Protein AF-0000000080207233 (afdb_homodimer)

Organism: Vibrio parahaemolyticus (NCBI:txid670)

Solvent-accessible surface area (backbone atoms only — not comparable to full-atom values): 29932 Å² total; per-residue (Å²): 136,84,80,80,77,78,80,75,80,77,77,77,76,76,77,76,74,74,84,64,80,73,73,73,76,71,74,72,69,69,67,70,69,73,70,61,65,78,49,61,36,55,64,56,42,47,49,52,52,50,51,52,41,41,62,51,23,28,52,67,27,44,51,51,53,43,50,47,49,45,52,45,72,70,42,89,85,54,47,72,48,73,51,68,20,90,79,65,62,18,36,38,38,38,38,44,53,73,82,40,83,44,77,48,76,37,73,42,37,54,43,89,74,47,62,65,82,60,59,30,34,43,28,66,42,34,27,26,26,71,36,77,39,61,21,14,25,37,90,45,93,86,40,55,74,74,48,70,42,48,58,64,39,63,36,34,33,46,24,35,36,68,98,48,69,27,30,35,35,27,52,99,73,26,33,64,23,22,34,58,48,91,50,43,44,68,22,69,63,74,44,46,45,86,77,34,70,66,53,65,78,76,40,82,82,59,70,66,77,75,65,87,54,67,65,41,73,37,55,29,28,39,43,30,31,44,36,38,38,38,42,36,48,95,86,45,70,51,74,50,48,47,38,34,30,44,40,49,88,53,30,32,14,55,54,42,66,71,74,68,75,77,70,80,124,138,83,82,78,80,78,79,78,81,79,78,78,78,77,78,76,77,76,84,63,79,74,75,72,76,72,76,74,71,69,68,73,69,73,70,61,64,77,48,60,35,55,65,56,41,48,50,51,51,51,50,52,42,40,63,51,24,28,51,68,27,44,53,52,53,44,51,47,51,44,51,46,73,70,41,88,84,55,47,72,48,74,54,67,19,89,81,66,62,17,36,39,39,38,38,43,54,72,81,39,82,44,77,48,75,37,74,41,36,53,43,89,76,45,63,68,82,61,59,29,33,42,29,66,44,34,28,27,27,72,36,77,38,62,21,14,24,37,91,45,94,84,41,56,75,74,48,69,42,48,57,63,40,65,35,34,33,45,22,34,36,65,97,46,68,27,30,36,35,27,52,98,72,27,33,66,24,23,35,58,48,89,48,43,43,68,22,69,64,72,43,47,44,86,78,34,70,67,53,66,79,76,40,81,81,59,68,66,76,74,63,88,54,66,64,41,73,38,53,30,29,40,44,30,29,45,37,37,38,37,40,37,46,96,86,46,72,50,74,48,47,48,38,34,30,43,40,49,90,53,30,32,16,56,56,42,65,71,74,69,76,77,71,81,122

Radius of gyration: 34.45 Å; Cα contacts (8 Å, |Δi|>4): 1049; chains: 2; bounding box: 211×78×71 Å

Nearest PDB structures (foldseek):
  2e5x-assembly1_A-2  TM=6.090E-01  e=7.777E+00  Pyrococcus horikoshii OT3
  4zwj-assembly3_C  TM=1.508E-01  e=1.685E-01  Tequatrovirus T4
  4ffe-assembly3_Z  TM=2.469E-01  e=3.955E+00  Cowpox virus
  2e5x-assembly1_A-2  TM=6.089E-01  e=7.637E+00  Pyrococcus horikoshii OT3
  4ffe-assembly3_Z  TM=2.468E-01  e=3.266E+00  Cowpox virus

pLDDT: mean 81.6, std 25.69, range [22.22, 98.88]

Foldseek 3Di:
DDDPPPPDPPPPPPPPPPPPDPPPPPPCPVPPPPPFPLPLDQVVQLVVVVVVCVVFADPVRVVVVLLVVLVCVQDPDDFKDKDAHPPSRKIKIKGKDDKDKDKDKAWFAEDPLADQPFEWEFAFFKKFFQAWWFFFSDLDPPGDGQDTGHHGRMFTQGTDGPPAQKTFTDDPRYTRHITGNVGMGTPDDQDGQSPADDDPRPQVPPRDPDDPHPIDMHMYMWIKMKMKMWIDDPHDIDIHIFIWIHNDRNHIYTDRRNPDPPPPD/DDPPPPPDPPPPPPPPPPPPDPPPPPPCPVPPPPPFPLPLDQVVQLVVVVVVCVVFADPVRVVVVLLVVLVCVQDPDDFKDKDAHPPRRKIKIKGKDDKDKDKDKAWFAEDPLADQPFAWEFAFFKKFFQAWWFFFSDLDPPGDGQDTGHHGRMFTQGTDGPPAQKTFTDDPRYTRHITGNVGMGTPDDQDGASPADDDPRRQVPPRDPDDPHPIDMHMYMWIKMKMKMWIDDPHDIDIHIFIWIHNDRNHIYTDRRNPDPPPPD

Sequence (530 aa):
MVTAKQLGRSALALTLISLSGCQLFQSNTNAEVASPVIVNDHVQSIMVISDQMDMYLSSEGRESFLNQMLVALESDSRDKFKGKDPDTYSWWKIRVQPNEWQQAEIVRPVEEGVDTSNKLEFMDVSYRSKTGLNLRSKPSVESTKLGQLEKGEVFNALARVEGEPWILVEQKGVIKGYVHQDYVRSNVVNRDILSTQPNPLLDAQQATHSVSSARHELLGSYTCRALSYELTKDGDVTTGSLRACRKKRKVWYIDTPSASPANPSMVTAKQLGRSALALTLISLSGCQLFQSNTNAEVASPVIVNDHVQSIMVISDQMDMYLSSEGRESFLNQMLVALESDSRDKFKGKDPDTYSWWKIRVQPNEWQQAEIVRPVEEGVDTSNKLEFMDVSYRSKTGLNLRSKPSVESTKLGQLEKGEVFNALARVEGEPWILVEQKGVIKGYVHQDYVRSNVVNRDILSTQPNPLLDAQQATHSVSSARHELLGSYTCRALSYELTKDGDVTTGSLRACRKKRKVWYIDTPSASPANPS

Structure (mmCIF, N/CA/C/O backbone):
data_AF-0000000080207233-model_v1
#
loop_
_entity.id
_entity.type
_entity.pdbx_description
1 polymer 'SH3 domain-containing protein'
#
loop_
_atom_site.group_PDB
_atom_site.id
_atom_site.type_symbol
_atom_site.label_atom_id
_atom_site.label_alt_id
_atom_site.label_comp_id
_atom_site.label_asym_id
_atom_site.label_entity_id
_atom_site.label_seq_id
_atom_site.pdbx_PDB_ins_code
_atom_site.Cartn_x
_atom_site.Cartn_y
_atom_site.Cartn_z
_atom_site.occupancy
_atom_site.B_iso_or_equiv
_atom_site.auth_seq_id
_atom_site.auth_comp_id
_atom_site.auth_asym_id
_atom_site.auth_atom_id
_atom_site.pdbx_PDB_model_num
ATOM 1 N N . MET A 1 1 ? -100.688 -33.438 -38.344 1 23.44 1 MET A N 1
ATOM 2 C CA . MET A 1 1 ? -100.5 -33.781 -36.938 1 23.44 1 MET A CA 1
ATOM 3 C C . MET A 1 1 ? -99 -33.625 -36.531 1 23.44 1 MET A C 1
ATOM 5 O O . MET A 1 1 ? -98.562 -34.188 -35.531 1 23.44 1 MET A O 1
ATOM 9 N N . VAL A 1 2 ? -98.188 -32.969 -37.375 1 30.11 2 VAL A N 1
ATOM 10 C CA . VAL A 1 2 ? -96.75 -32.969 -37.594 1 30.11 2 VAL A CA 1
ATOM 11 C C . VAL A 1 2 ? -96.062 -32.219 -36.438 1 30.11 2 VAL A C 1
ATOM 13 O O . VAL A 1 2 ? -96.375 -31.047 -36.188 1 30.11 2 VAL A O 1
ATOM 16 N N . THR A 1 3 ? -95.5 -32.938 -35.406 1 25.06 3 THR A N 1
ATOM 17 C CA . THR A 1 3 ? -95 -32.719 -34.094 1 25.06 3 THR A CA 1
ATOM 18 C C . THR A 1 3 ? -93.75 -31.859 -34.125 1 25.06 3 THR A C 1
ATOM 20 O O . THR A 1 3 ? -92.75 -32.219 -34.812 1 25.06 3 THR A O 1
ATOM 23 N N . ALA A 1 4 ? -93.75 -30.484 -34.031 1 27.23 4 ALA A N 1
ATOM 24 C CA . ALA A 1 4 ? -92.875 -29.328 -34.031 1 27.23 4 ALA A CA 1
ATOM 25 C C . ALA A 1 4 ? -91.812 -29.438 -32.938 1 27.23 4 ALA A C 1
ATOM 27 O O . ALA A 1 4 ? -92.125 -29.328 -31.734 1 27.23 4 ALA A O 1
ATOM 28 N N . LYS A 1 5 ? -90.875 -30.453 -33.094 1 25.42 5 LYS A N 1
ATOM 29 C CA . LYS A 1 5 ? -89.938 -30.859 -32.031 1 25.42 5 LYS A CA 1
ATOM 30 C C . LYS A 1 5 ? -89.062 -29.672 -31.578 1 25.42 5 LYS A C 1
ATOM 32 O O . LYS A 1 5 ? -88.5 -28.953 -32.406 1 25.42 5 LYS A O 1
ATOM 37 N N . GLN A 1 6 ? -89.312 -29.109 -30.391 1 26.45 6 GLN A N 1
ATOM 38 C CA . GLN A 1 6 ? -88.812 -28 -29.562 1 26.45 6 GLN A CA 1
ATOM 39 C C . GLN A 1 6 ? -87.312 -28.125 -29.266 1 26.45 6 GLN A C 1
ATOM 41 O O . GLN A 1 6 ? -86.938 -29.031 -28.531 1 26.45 6 GLN A O 1
ATOM 46 N N . LEU A 1 7 ? -86.438 -28.031 -30.312 1 29.47 7 LEU A N 1
ATOM 47 C CA . LEU A 1 7 ? -85 -28.266 -30.156 1 29.47 7 LEU A CA 1
ATOM 48 C C . LEU A 1 7 ? -84.438 -27.328 -29.109 1 29.47 7 LEU A C 1
ATOM 50 O O . LEU A 1 7 ? -84.562 -26.109 -29.219 1 29.47 7 LEU A O 1
ATOM 54 N N . GLY A 1 8 ? -84.438 -27.75 -27.812 1 25.7 8 GLY A N 1
ATOM 55 C CA . GLY A 1 8 ? -84 -27.125 -26.578 1 25.7 8 GLY A CA 1
ATOM 56 C C . GLY A 1 8 ? -82.5 -26.719 -26.625 1 25.7 8 GLY A C 1
ATOM 57 O O . GLY A 1 8 ? -81.625 -27.516 -26.953 1 25.7 8 GLY A O 1
ATOM 58 N N . ARG A 1 9 ? -82.125 -25.516 -27.062 1 28.23 9 ARG A N 1
ATOM 59 C CA . ARG A 1 9 ? -80.812 -24.844 -27.234 1 28.23 9 ARG A CA 1
ATOM 60 C C . ARG A 1 9 ? -80 -24.859 -25.938 1 28.23 9 ARG A C 1
ATOM 62 O O . ARG A 1 9 ? -80.438 -24.25 -24.938 1 28.23 9 ARG A O 1
ATOM 69 N N . SER A 1 10 ? -79.5 -26.047 -25.5 1 26.23 10 SER A N 1
ATOM 70 C CA . SER A 1 10 ? -78.75 -26.172 -24.266 1 26.23 10 SER A CA 1
ATOM 71 C C . SER A 1 10 ? -77.5 -25.25 -24.25 1 26.23 10 SER A C 1
ATOM 73 O O . SER A 1 10 ? -76.688 -25.266 -25.188 1 26.23 10 SER A O 1
ATOM 75 N N . ALA A 1 11 ? -77.625 -24.031 -23.688 1 28.23 11 ALA A N 1
ATOM 76 C CA . ALA A 1 11 ? -76.625 -22.984 -23.484 1 28.23 11 ALA A CA 1
ATOM 77 C C . ALA A 1 11 ? -75.438 -23.5 -22.688 1 28.23 11 ALA A C 1
ATOM 79 O O . ALA A 1 11 ? -75.562 -23.953 -21.547 1 28.23 11 ALA A O 1
ATOM 80 N N . LEU A 1 12 ? -74.5 -24.234 -23.359 1 24.86 12 LEU A N 1
ATOM 81 C CA . LEU A 1 12 ? -73.312 -24.781 -22.734 1 24.86 12 LEU A CA 1
ATOM 82 C C . LEU A 1 12 ? -72.5 -23.672 -22.031 1 24.86 12 LEU A C 1
ATOM 84 O O . LEU A 1 12 ? -72.125 -22.688 -22.672 1 24.86 12 LEU A O 1
ATOM 88 N N . ALA A 1 13 ? -72.812 -23.391 -20.75 1 27.16 13 ALA A N 1
ATOM 89 C CA . ALA A 1 13 ? -72.125 -22.469 -19.844 1 27.16 13 ALA A CA 1
ATOM 90 C C . ALA A 1 13 ? -70.625 -22.781 -19.766 1 27.16 13 ALA A C 1
ATOM 92 O O . ALA A 1 13 ? -70.25 -23.859 -19.312 1 27.16 13 ALA A O 1
ATOM 93 N N . LEU A 1 14 ? -69.875 -22.438 -20.797 1 26.08 14 LEU A N 1
ATOM 94 C CA . LEU A 1 14 ? -68.438 -22.672 -20.75 1 26.08 14 LEU A CA 1
ATOM 95 C C . LEU A 1 14 ? -67.812 -22.031 -19.516 1 26.08 14 LEU A C 1
ATOM 97 O O . LEU A 1 14 ? -67.938 -20.812 -19.312 1 26.08 14 LEU A O 1
ATOM 101 N N . THR A 1 15 ? -67.75 -22.75 -18.359 1 26.69 15 THR A N 1
ATOM 102 C CA . THR A 1 15 ? -67.125 -22.359 -17.109 1 26.69 15 THR A CA 1
ATOM 103 C C . THR A 1 15 ? -65.625 -22.031 -17.375 1 26.69 15 THR A C 1
ATOM 105 O O . THR A 1 15 ? -64.875 -22.875 -17.828 1 26.69 15 THR A O 1
ATOM 108 N N . LEU A 1 16 ? -65.375 -20.859 -17.922 1 29.31 16 LEU A N 1
ATOM 109 C CA . LEU A 1 16 ? -64 -20.391 -18.047 1 29.31 16 LEU A CA 1
ATOM 110 C C . LEU A 1 16 ? -63.25 -20.5 -16.719 1 29.31 16 LEU A C 1
ATOM 112 O O . LEU A 1 16 ? -63.656 -19.906 -15.727 1 29.31 16 LEU A O 1
ATOM 116 N N . ILE A 1 17 ? -62.719 -21.719 -16.406 1 30.73 17 ILE A N 1
ATOM 117 C CA . ILE A 1 17 ? -61.875 -21.906 -15.242 1 30.73 17 ILE A CA 1
ATOM 118 C C . ILE A 1 17 ? -60.688 -20.922 -15.281 1 30.73 17 ILE A C 1
ATOM 120 O O . ILE A 1 17 ? -59.938 -20.906 -16.25 1 30.73 17 ILE A O 1
ATOM 124 N N . SER A 1 18 ? -60.844 -19.719 -14.766 1 30.3 18 SER A N 1
ATOM 125 C CA . SER A 1 18 ? -59.781 -18.75 -14.562 1 30.3 18 SER A CA 1
ATOM 126 C C . SER A 1 18 ? -58.594 -19.375 -13.82 1 30.3 18 SER A C 1
ATOM 128 O O . SER A 1 18 ? -58.75 -19.844 -12.688 1 30.3 18 SER A O 1
ATOM 130 N N . LEU A 1 19 ? -57.812 -20.25 -14.477 1 31.98 19 LEU A N 1
ATOM 131 C CA . LEU A 1 19 ? -56.562 -20.688 -13.859 1 31.98 19 LEU A CA 1
ATOM 132 C C . LEU A 1 19 ? -55.781 -19.5 -13.305 1 31.98 19 LEU A C 1
ATOM 134 O O . LEU A 1 19 ? -55.281 -18.688 -14.07 1 31.98 19 LEU A O 1
ATOM 138 N N . SER A 1 20 ? -56.312 -18.828 -12.273 1 30.03 20 SER A N 1
ATOM 139 C CA . SER A 1 20 ? -55.75 -17.625 -11.648 1 30.03 20 SER A CA 1
ATOM 140 C C . SER A 1 20 ? -54.312 -17.844 -11.258 1 30.03 20 SER A C 1
ATOM 142 O O . SER A 1 20 ? -53.469 -16.938 -11.367 1 30.03 20 SER A O 1
ATOM 144 N N . GLY A 1 21 ? -54 -18.828 -10.375 1 31.02 21 GLY A N 1
ATOM 145 C CA . GLY A 1 21 ? -53.125 -18.453 -9.281 1 31.02 21 GLY A CA 1
ATOM 146 C C . GLY A 1 21 ? -51.656 -18.375 -9.688 1 31.02 21 GLY A C 1
ATOM 147 O O . GLY A 1 21 ? -51.031 -19.406 -9.922 1 31.02 21 GLY A O 1
ATOM 148 N N . CYS A 1 22 ? -51.219 -17.641 -10.656 1 34.03 22 CYS A N 1
ATOM 149 C CA . CYS A 1 22 ? -49.781 -17.531 -10.789 1 34.03 22 CYS A CA 1
ATOM 150 C C . CYS A 1 22 ? -49.125 -17.281 -9.438 1 34.03 22 CYS A C 1
ATOM 152 O O . CYS A 1 22 ? -49.312 -16.219 -8.836 1 34.03 22 CYS A O 1
ATOM 154 N N . GLN A 1 23 ? -49 -18.344 -8.562 1 33.94 23 GLN A N 1
ATOM 155 C CA . GLN A 1 23 ? -48.125 -18.125 -7.422 1 33.94 23 GLN A CA 1
ATOM 156 C C . GLN A 1 23 ? -46.75 -17.578 -7.863 1 33.94 23 GLN A C 1
ATOM 158 O O . GLN A 1 23 ? -46.031 -18.234 -8.602 1 33.94 23 GLN A O 1
ATOM 163 N N . LEU A 1 24 ? -46.688 -16.281 -7.957 1 32.75 24 LEU A N 1
ATOM 164 C CA . LEU A 1 24 ? -45.375 -15.672 -8.016 1 32.75 24 LEU A CA 1
ATOM 165 C C . LEU A 1 24 ? -44.438 -16.25 -6.938 1 32.75 24 LEU A C 1
ATOM 167 O O . LEU A 1 24 ? -44.75 -16.156 -5.746 1 32.75 24 LEU A O 1
ATOM 171 N N . PHE A 1 25 ? -43.781 -17.375 -7.242 1 33.69 25 PHE A N 1
ATOM 172 C CA . PHE A 1 25 ? -42.625 -17.688 -6.426 1 33.69 25 PHE A CA 1
ATOM 173 C C . PHE A 1 25 ? -41.75 -16.453 -6.254 1 33.69 25 PHE A C 1
ATOM 175 O O . PHE A 1 25 ? -41.156 -15.969 -7.223 1 33.69 25 PHE A O 1
ATOM 182 N N . GLN A 1 26 ? -42.188 -15.633 -5.301 1 33.25 26 GLN A N 1
ATOM 183 C CA . GLN A 1 26 ? -41.156 -14.695 -4.812 1 33.25 26 GLN A CA 1
ATOM 184 C C . GLN A 1 26 ? -39.906 -15.422 -4.379 1 33.25 26 GLN A C 1
ATOM 186 O O . GLN A 1 26 ? -39.906 -16.125 -3.361 1 33.25 26 GLN A O 1
ATOM 191 N N . SER A 1 27 ? -39.094 -15.914 -5.324 1 32.44 27 SER A N 1
ATOM 192 C CA . SER A 1 27 ? -37.75 -16.234 -4.875 1 32.44 27 SER A CA 1
ATOM 193 C C . SER A 1 27 ? -37.188 -15.117 -4.012 1 32.44 27 SER A C 1
ATOM 195 O O . SER A 1 27 ? -36.938 -14.016 -4.504 1 32.44 27 SER A O 1
ATOM 197 N N . ASN A 1 28 ? -37.625 -15.102 -2.773 1 31.78 28 ASN A N 1
ATOM 198 C CA . ASN A 1 28 ? -36.812 -14.383 -1.79 1 31.78 28 ASN A CA 1
ATOM 199 C C . ASN A 1 28 ? -35.312 -14.742 -1.912 1 31.78 28 ASN A C 1
ATOM 201 O O . ASN A 1 28 ? -34.875 -15.742 -1.354 1 31.78 28 ASN A O 1
ATOM 205 N N . THR A 1 29 ? -34.812 -14.586 -3.068 1 31.48 29 THR A N 1
ATOM 206 C CA . THR A 1 29 ? -33.344 -14.609 -2.957 1 31.48 29 THR A CA 1
ATOM 207 C C . THR A 1 29 ? -32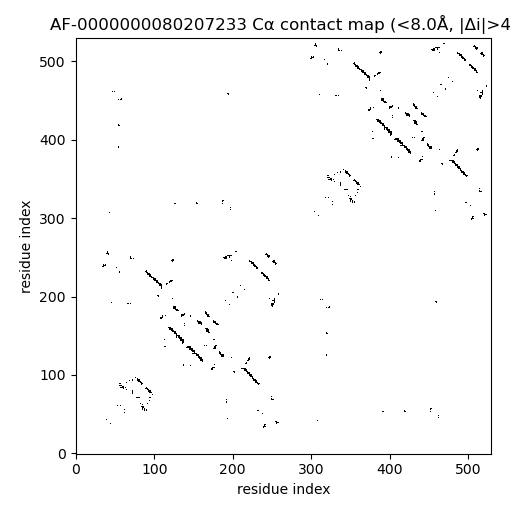.875 -13.672 -1.851 1 31.48 29 THR A C 1
ATOM 209 O O . THR A 1 29 ? -32.875 -12.453 -2.021 1 31.48 29 THR A O 1
ATOM 212 N N . ASN A 1 30 ? -33.188 -14.023 -0.635 1 30.23 30 ASN A N 1
ATOM 213 C CA . ASN A 1 30 ? -32.406 -13.367 0.408 1 30.23 30 ASN A CA 1
ATOM 214 C C . ASN A 1 30 ? -30.922 -13.336 0.052 1 30.23 30 ASN A C 1
ATOM 216 O O . ASN A 1 30 ? -30.234 -14.359 0.105 1 30.23 30 ASN A O 1
ATOM 220 N N . ALA A 1 31 ? -30.641 -12.508 -0.866 1 33.66 31 ALA A N 1
ATOM 221 C CA . ALA A 1 31 ? -29.203 -12.258 -0.896 1 33.66 31 ALA A CA 1
ATOM 222 C C . ALA A 1 31 ? -28.641 -12.086 0.515 1 33.66 31 ALA A C 1
ATOM 224 O O . ALA A 1 31 ? -28.938 -11.094 1.186 1 33.66 31 ALA A O 1
ATOM 225 N N . GLU A 1 32 ? -28.453 -13.156 1.267 1 31.12 32 GLU A N 1
ATOM 226 C CA . GLU A 1 32 ? -27.594 -12.945 2.432 1 31.12 32 GLU A CA 1
ATOM 227 C C . GLU A 1 32 ? -26.484 -11.953 2.121 1 31.12 32 GLU A C 1
ATOM 229 O O . GLU A 1 32 ? -25.641 -12.211 1.252 1 31.12 32 GLU A O 1
ATOM 234 N N . VAL A 1 33 ? -26.766 -10.742 2.25 1 32.88 33 VAL A N 1
ATOM 235 C CA . VAL A 1 33 ? -25.656 -9.789 2.277 1 32.88 33 VAL A CA 1
ATOM 236 C C . VAL A 1 33 ? -24.5 -10.359 3.096 1 32.88 33 VAL A C 1
ATOM 238 O O . VAL A 1 33 ? -24.672 -10.695 4.27 1 32.88 33 VAL A O 1
ATOM 241 N N . ALA A 1 34 ? -23.594 -11.094 2.488 1 33.06 34 ALA A N 1
ATOM 242 C CA . ALA A 1 34 ? -22.359 -11.445 3.191 1 33.06 34 ALA A CA 1
ATOM 243 C C . ALA A 1 34 ? -22 -10.375 4.219 1 33.06 34 ALA A C 1
ATOM 245 O O . ALA A 1 34 ? -22.125 -9.18 3.949 1 33.06 34 ALA A O 1
ATOM 246 N N . SER A 1 35 ? -22.188 -10.648 5.473 1 33.94 35 SER A N 1
ATOM 247 C CA . SER A 1 35 ? -21.781 -9.789 6.582 1 33.94 35 SER A CA 1
ATOM 248 C C . SER A 1 35 ? -20.469 -9.062 6.27 1 33.94 35 SER A C 1
ATOM 250 O O . SER A 1 35 ? -19.547 -9.656 5.711 1 33.94 35 SER A O 1
ATOM 252 N N . PRO A 1 36 ? -20.5 -7.773 6.219 1 39.06 36 PRO A N 1
ATOM 253 C CA . PRO A 1 36 ? -19.266 -7.016 5.992 1 39.06 36 PRO A CA 1
ATOM 254 C C . PRO A 1 36 ? -18.094 -7.562 6.793 1 39.06 36 PRO A C 1
ATOM 256 O O . PRO A 1 36 ? -18.219 -7.832 7.992 1 39.06 36 PRO A O 1
ATOM 259 N N . VAL A 1 37 ? -17.344 -8.359 6.348 1 38.97 37 VAL A N 1
ATOM 260 C CA . VAL A 1 37 ? -16.141 -8.758 7.062 1 38.97 37 VAL A CA 1
ATOM 261 C C . VAL A 1 37 ? -15.586 -7.566 7.844 1 38.97 37 VAL A C 1
ATOM 263 O O . VAL A 1 37 ? -15.133 -6.582 7.25 1 38.97 37 VAL A O 1
ATOM 266 N N . ILE A 1 38 ? -16.172 -7.188 8.922 1 43.31 38 ILE A N 1
ATOM 267 C CA . ILE A 1 38 ? -15.586 -6.223 9.844 1 43.31 38 ILE A CA 1
ATOM 268 C C . ILE A 1 38 ? -14.188 -6.684 10.242 1 43.31 38 ILE A C 1
ATOM 270 O O . ILE A 1 38 ? -14.023 -7.695 10.922 1 43.31 38 ILE A O 1
ATOM 274 N N . VAL A 1 39 ? -13.242 -6.605 9.398 1 50.44 39 VAL A N 1
ATOM 275 C CA . VAL A 1 39 ? -11.883 -6.953 9.781 1 50.44 39 VAL A CA 1
ATOM 276 C C . VAL A 1 39 ? -11.367 -5.957 10.82 1 50.44 39 VAL A C 1
ATOM 278 O O . VAL A 1 39 ? -11.414 -4.746 10.602 1 50.44 39 VAL A O 1
ATOM 281 N N . ASN A 1 40 ? -11.188 -6.324 12.062 1 58.91 40 ASN A N 1
ATOM 282 C CA . ASN A 1 40 ? -10.812 -5.559 13.242 1 58.91 40 ASN A CA 1
ATOM 283 C C . ASN A 1 40 ? -9.359 -5.098 13.172 1 58.91 40 ASN A C 1
ATOM 285 O O . ASN A 1 40 ? -8.891 -4.391 14.062 1 58.91 40 ASN A O 1
ATOM 289 N N . ASP A 1 41 ? -8.742 -5.453 12.109 1 79.44 41 ASP A N 1
ATOM 290 C CA . ASP A 1 41 ? -7.324 -5.125 12.016 1 79.44 41 ASP A CA 1
ATOM 291 C C . ASP A 1 41 ? -6.992 -4.512 10.664 1 79.44 41 ASP A C 1
ATOM 293 O O . ASP A 1 41 ? -7.406 -5.023 9.617 1 79.44 41 ASP A O 1
ATOM 297 N N . HIS A 1 42 ? -6.484 -3.312 10.711 1 82.94 42 HIS A N 1
ATOM 298 C CA . HIS A 1 42 ? -6.117 -2.551 9.523 1 82.94 42 HIS A CA 1
ATOM 299 C C . HIS A 1 42 ? -5.344 -3.414 8.531 1 82.94 42 HIS A C 1
ATOM 301 O O . HIS A 1 42 ? -5.648 -3.414 7.34 1 82.94 42 HIS A O 1
ATOM 307 N N . VAL A 1 43 ? -4.523 -4.215 9.047 1 78.44 43 VAL A N 1
ATOM 308 C CA . VAL A 1 43 ? -3.666 -5.047 8.211 1 78.44 43 VAL A CA 1
ATOM 309 C C . VAL A 1 43 ? -4.504 -6.117 7.512 1 78.44 43 VAL A C 1
ATOM 311 O O . VAL A 1 43 ? -4.336 -6.359 6.316 1 78.44 43 VAL A O 1
ATOM 314 N N . GLN A 1 44 ? -5.289 -6.707 8.234 1 83.81 44 GLN A N 1
ATOM 315 C CA . GLN A 1 44 ? -6.141 -7.75 7.672 1 83.81 44 GLN A CA 1
ATOM 316 C C . GLN A 1 44 ? -7.074 -7.184 6.602 1 83.81 44 GLN A C 1
ATOM 318 O O . GLN A 1 44 ? -7.32 -7.828 5.582 1 83.81 44 GLN A O 1
ATOM 323 N N . SER A 1 45 ? -7.523 -5.969 6.871 1 89.94 45 SER A N 1
ATOM 324 C CA . SER A 1 45 ? -8.398 -5.336 5.887 1 89.94 45 SER A CA 1
ATOM 325 C C . SER A 1 45 ? -7.664 -5.109 4.566 1 89.94 45 SER A C 1
ATOM 327 O O . SER A 1 45 ? -8.195 -5.406 3.496 1 89.94 45 SER A O 1
ATOM 329 N N . ILE A 1 46 ? -6.469 -4.664 4.668 1 91.56 46 ILE A N 1
ATOM 330 C CA . ILE A 1 46 ? -5.68 -4.402 3.467 1 91.56 46 ILE A CA 1
ATOM 331 C C . ILE A 1 46 ? -5.406 -5.715 2.734 1 91.56 46 ILE A C 1
ATOM 333 O O . ILE A 1 46 ? -5.512 -5.781 1.508 1 91.56 46 ILE A O 1
ATOM 337 N N . MET A 1 47 ? -5.062 -6.734 3.49 1 89.38 47 MET A N 1
ATOM 338 C CA . MET A 1 47 ? -4.738 -8.031 2.896 1 89.38 47 MET A CA 1
ATOM 339 C C . MET A 1 47 ? -5.938 -8.594 2.146 1 89.38 47 MET A C 1
ATOM 341 O O . MET A 1 47 ? -5.812 -9.031 0.999 1 89.38 47 MET A O 1
ATOM 345 N N . VAL A 1 48 ? -7.051 -8.586 2.791 1 92.31 48 VAL A N 1
ATOM 346 C CA . VAL A 1 48 ? -8.25 -9.164 2.197 1 92.31 48 VAL A CA 1
ATOM 347 C C . VAL A 1 48 ? -8.633 -8.383 0.94 1 92.31 48 VAL A C 1
ATOM 349 O O . VAL A 1 48 ? -8.898 -8.977 -0.108 1 92.31 48 VAL A O 1
ATOM 352 N N . ILE A 1 49 ? -8.617 -7.094 1.027 1 95.5 49 ILE A N 1
ATOM 353 C CA . ILE A 1 49 ? -9.016 -6.262 -0.103 1 95.5 49 ILE A CA 1
ATOM 354 C C . ILE A 1 49 ? -8.023 -6.441 -1.251 1 95.5 49 ILE A C 1
ATOM 356 O O . ILE A 1 49 ? -8.422 -6.578 -2.41 1 95.5 49 ILE A O 1
ATOM 360 N N . SER A 1 50 ? -6.785 -6.422 -0.91 1 95.19 50 SER A N 1
ATOM 361 C CA . SER A 1 50 ? -5.746 -6.609 -1.92 1 95.19 50 SER A CA 1
ATOM 362 C C . SER A 1 50 ? -5.895 -7.957 -2.619 1 95.19 50 SER A C 1
ATOM 364 O O . SER A 1 50 ? -5.801 -8.039 -3.846 1 95.19 50 SER A O 1
ATOM 366 N N . ASP A 1 51 ? -6.148 -9 -1.845 1 92.44 51 ASP A N 1
ATOM 367 C CA . ASP A 1 51 ? -6.312 -10.336 -2.404 1 92.44 51 ASP A CA 1
ATOM 368 C C . ASP A 1 51 ? -7.516 -10.398 -3.342 1 92.44 51 ASP A C 1
ATOM 370 O O . ASP A 1 51 ? -7.438 -10.992 -4.422 1 92.44 51 ASP A O 1
ATOM 374 N N . GLN A 1 52 ? -8.539 -9.82 -2.881 1 95.56 52 GLN A N 1
ATOM 375 C CA . GLN A 1 52 ? -9.742 -9.789 -3.715 1 95.56 52 GLN A CA 1
ATOM 376 C C . GLN A 1 52 ? -9.469 -9.094 -5.043 1 95.56 52 GLN A C 1
ATOM 378 O O . GLN A 1 52 ? -9.844 -9.594 -6.105 1 95.56 52 GLN A O 1
ATOM 383 N N . MET A 1 53 ? -8.828 -7.973 -4.984 1 97.5 53 MET A N 1
ATOM 384 C CA . MET A 1 53 ? -8.516 -7.246 -6.211 1 97.5 53 MET A CA 1
ATOM 385 C C . MET A 1 53 ? -7.629 -8.078 -7.129 1 97.5 53 MET A C 1
ATOM 387 O O . MET A 1 53 ? -7.848 -8.125 -8.344 1 97.5 53 MET A O 1
ATOM 391 N N . ASP A 1 54 ? -6.684 -8.734 -6.531 1 95.88 54 ASP A N 1
ATOM 392 C CA . ASP A 1 54 ? -5.73 -9.5 -7.324 1 95.88 54 ASP A CA 1
ATOM 393 C C . ASP A 1 54 ? -6.418 -10.664 -8.039 1 95.88 54 ASP A C 1
ATOM 395 O O . ASP A 1 54 ? -5.988 -11.078 -9.117 1 95.88 54 ASP A O 1
ATOM 399 N N . MET A 1 55 ? -7.477 -11.148 -7.453 1 94.38 55 MET A N 1
ATOM 400 C CA . MET A 1 55 ? -8.203 -12.273 -8.023 1 94.38 55 MET A CA 1
ATOM 401 C C . MET A 1 55 ? -9.086 -11.82 -9.188 1 94.38 55 MET A C 1
ATOM 403 O O . MET A 1 55 ? -9.32 -12.586 -10.125 1 94.38 55 MET A O 1
ATOM 407 N N . TYR A 1 56 ? -9.484 -10.555 -9.172 1 96.62 56 TYR A N 1
ATOM 408 C CA . TYR A 1 56 ? -10.508 -10.141 -10.125 1 96.62 56 TYR A CA 1
ATOM 409 C C . TYR A 1 56 ? -9.945 -9.133 -11.125 1 96.62 56 TYR A C 1
ATOM 411 O O . TYR A 1 56 ? -10.445 -9.023 -12.25 1 96.62 56 TYR A O 1
ATOM 419 N N . LEU A 1 57 ? -8.953 -8.43 -10.688 1 97.56 57 LEU A N 1
ATOM 420 C CA . LEU A 1 57 ? -8.562 -7.273 -11.477 1 97.56 57 LEU A CA 1
ATOM 421 C C . LEU A 1 57 ? -7.133 -7.43 -12 1 97.56 57 LEU A C 1
ATOM 423 O O . LEU A 1 57 ? -6.305 -8.078 -11.359 1 97.56 57 LEU A O 1
ATOM 427 N N . SER A 1 58 ? -6.914 -6.828 -13.188 1 96.19 58 SER A N 1
ATOM 428 C CA . SER A 1 58 ? -5.555 -6.605 -13.664 1 96.19 58 SER A CA 1
ATOM 429 C C . SER A 1 58 ? -4.891 -5.449 -12.922 1 96.19 58 SER A C 1
ATOM 431 O O . SER A 1 58 ? -5.523 -4.789 -12.094 1 96.19 58 SER A O 1
ATOM 433 N N . SER A 1 59 ? -3.621 -5.266 -13.227 1 94.56 59 SER A N 1
ATOM 434 C CA . SER A 1 59 ? -2.91 -4.141 -12.633 1 94.56 59 SER A CA 1
ATOM 435 C C . SER A 1 59 ? -3.572 -2.816 -12.984 1 94.56 59 SER A C 1
ATOM 437 O O . SER A 1 59 ? -3.732 -1.945 -12.125 1 94.56 59 SER A O 1
ATOM 439 N N . GLU A 1 60 ? -3.941 -2.73 -14.25 1 95.88 60 GLU A N 1
ATOM 440 C CA . GLU A 1 60 ? -4.625 -1.516 -14.68 1 95.88 60 GLU A CA 1
ATOM 441 C C . GLU A 1 60 ? -5.988 -1.379 -14.016 1 95.88 60 GLU A C 1
ATOM 443 O O . GLU A 1 60 ? -6.379 -0.283 -13.609 1 95.88 60 GLU A O 1
ATOM 448 N N . GLY A 1 61 ? -6.672 -2.469 -13.945 1 97.69 61 GLY A N 1
ATOM 449 C CA . GLY A 1 61 ? -7.965 -2.469 -13.281 1 97.69 61 GLY A CA 1
ATOM 450 C C . GLY A 1 61 ? -7.879 -2.098 -11.812 1 97.69 61 GLY A C 1
ATOM 451 O O . GLY A 1 61 ? -8.727 -1.366 -11.305 1 97.69 61 GLY A O 1
ATOM 452 N N . ARG A 1 62 ? -6.902 -2.605 -11.164 1 97.38 62 ARG A N 1
ATOM 453 C CA . ARG A 1 62 ? -6.656 -2.285 -9.766 1 97.38 62 ARG A CA 1
ATOM 454 C C . ARG A 1 62 ? -6.504 -0.781 -9.562 1 97.38 62 ARG A C 1
ATOM 456 O O . ARG A 1 62 ? -7.105 -0.205 -8.656 1 97.38 62 ARG A O 1
ATOM 463 N N . GLU A 1 63 ? -5.738 -0.15 -10.398 1 96.44 63 GLU A N 1
ATOM 464 C CA . GLU A 1 63 ? -5.531 1.293 -10.32 1 96.44 63 GLU A CA 1
ATOM 465 C C . GLU A 1 63 ? -6.836 2.051 -10.547 1 96.44 63 GLU A C 1
ATOM 467 O O . GLU A 1 63 ? -7.145 2.994 -9.812 1 96.44 63 GLU A O 1
ATOM 472 N N . SER A 1 64 ? -7.547 1.604 -11.547 1 98.31 64 SER A N 1
ATOM 473 C CA . SER A 1 64 ? -8.82 2.246 -11.875 1 98.31 64 SER A CA 1
ATOM 474 C C . SER A 1 64 ? -9.812 2.117 -10.719 1 98.31 64 SER A C 1
ATOM 476 O O . SER A 1 64 ? -10.5 3.08 -10.375 1 98.31 64 SER A O 1
ATOM 478 N N . PHE A 1 65 ? -9.906 0.948 -10.203 1 98.75 65 PHE A N 1
ATOM 479 C CA . PHE A 1 65 ? -10.812 0.652 -9.094 1 98.75 65 PHE A CA 1
ATOM 480 C C . PHE A 1 65 ? -10.469 1.5 -7.875 1 98.75 65 PHE A C 1
ATOM 482 O O . PHE A 1 65 ? -11.352 2.133 -7.293 1 98.75 65 PHE A O 1
ATOM 489 N N . LEU A 1 66 ? -9.18 1.567 -7.477 1 98.25 66 LEU A N 1
ATOM 490 C CA . LEU A 1 66 ? -8.742 2.342 -6.32 1 98.25 66 LEU A CA 1
ATOM 491 C C . LEU A 1 66 ? -8.961 3.834 -6.547 1 98.25 66 LEU A C 1
ATOM 493 O O . LEU A 1 66 ? -9.359 4.555 -5.633 1 98.25 66 LEU A O 1
ATOM 497 N N . ASN A 1 67 ? -8.672 4.32 -7.754 1 98.19 67 ASN A N 1
ATOM 498 C CA . ASN A 1 67 ? -8.938 5.715 -8.078 1 98.19 67 ASN A CA 1
ATOM 499 C C . ASN A 1 67 ? -10.422 6.047 -7.953 1 98.19 67 ASN A C 1
ATOM 501 O O . ASN A 1 67 ? -10.789 7.109 -7.438 1 98.19 67 ASN A O 1
ATOM 505 N N . GLN A 1 68 ? -11.242 5.137 -8.453 1 98.56 68 GLN A N 1
ATOM 506 C CA . GLN A 1 68 ? -12.672 5.406 -8.375 1 98.56 68 GLN A CA 1
ATOM 507 C C . GLN A 1 68 ? -13.164 5.371 -6.926 1 98.56 68 GLN A C 1
ATOM 509 O O . GLN A 1 68 ? -14.086 6.094 -6.559 1 98.56 68 GLN A O 1
ATOM 514 N N . MET A 1 69 ? -12.562 4.527 -6.094 1 98.38 69 MET A N 1
ATOM 515 C CA . MET A 1 69 ? -12.875 4.574 -4.668 1 98.38 69 MET A CA 1
ATOM 516 C C . MET A 1 69 ? -12.633 5.969 -4.105 1 98.38 69 MET A C 1
ATOM 518 O O . MET A 1 69 ? -13.461 6.492 -3.357 1 98.38 69 MET A O 1
ATOM 522 N N . LEU A 1 70 ? -11.531 6.531 -4.484 1 98.19 70 LEU A N 1
ATOM 523 C CA . LEU A 1 70 ? -11.203 7.871 -4.02 1 98.19 70 LEU A CA 1
ATOM 524 C C . LEU A 1 70 ? -12.219 8.891 -4.52 1 98.19 70 LEU A C 1
ATOM 526 O O . LEU A 1 70 ? -12.648 9.766 -3.766 1 98.19 70 LEU A O 1
ATOM 530 N N . VAL A 1 71 ? -12.562 8.781 -5.797 1 98.38 71 VAL A N 1
ATOM 531 C CA . VAL A 1 71 ? -13.578 9.664 -6.367 1 98.38 71 VAL A CA 1
ATOM 532 C C . VAL A 1 71 ? -14.883 9.523 -5.59 1 98.38 71 VAL A C 1
ATOM 534 O O . VAL A 1 71 ? -15.523 10.531 -5.262 1 98.38 71 VAL A O 1
ATOM 537 N N . ALA A 1 72 ? -15.242 8.344 -5.293 1 98.69 72 ALA A N 1
ATOM 538 C CA . ALA A 1 72 ? -16.484 8.07 -4.559 1 98.69 72 ALA A CA 1
ATOM 539 C C . ALA A 1 72 ? -16.438 8.695 -3.166 1 98.69 72 ALA A C 1
ATOM 541 O O . ALA A 1 72 ? -17.391 9.336 -2.73 1 98.69 72 ALA A O 1
ATOM 542 N N . LEU A 1 73 ? -15.352 8.586 -2.516 1 98.38 73 LEU A N 1
ATOM 543 C CA . LEU A 1 73 ? -15.195 9.094 -1.155 1 98.38 73 LEU A CA 1
ATOM 544 C C . LEU A 1 73 ? -15.242 10.617 -1.132 1 98.38 73 LEU A C 1
ATOM 546 O O . LEU A 1 73 ? -15.656 11.211 -0.135 1 98.38 73 LEU A O 1
ATOM 550 N N . GLU A 1 74 ? -14.805 11.242 -2.225 1 98.19 74 GLU A N 1
ATOM 551 C CA . GLU A 1 74 ? -14.773 12.703 -2.295 1 98.19 74 GLU A CA 1
ATOM 552 C C . GLU A 1 74 ? -16.109 13.258 -2.789 1 98.19 74 GLU A C 1
ATOM 554 O O . GLU A 1 74 ? -16.344 14.469 -2.707 1 98.19 74 GLU A O 1
ATOM 559 N N . SER A 1 75 ? -16.953 12.391 -3.314 1 97.69 75 SER A N 1
ATOM 560 C CA . SER A 1 75 ? -18.172 12.859 -3.961 1 97.69 75 SER A CA 1
ATOM 561 C C . SER A 1 75 ? -19.219 13.25 -2.934 1 97.69 75 SER A C 1
ATOM 563 O O . SER A 1 75 ? -19.5 12.484 -2.006 1 97.69 75 SER A O 1
ATOM 565 N N . ASP A 1 76 ? -19.812 14.398 -3.15 1 94.25 76 ASP A N 1
ATOM 566 C CA . ASP A 1 76 ? -20.922 14.844 -2.299 1 94.25 76 ASP A CA 1
ATOM 567 C C . ASP A 1 76 ? -22.266 14.625 -2.98 1 94.25 76 ASP A C 1
ATOM 569 O O . ASP A 1 76 ? -23.312 14.734 -2.344 1 94.25 76 ASP A O 1
ATOM 573 N N . SER A 1 77 ? -22.297 14.258 -4.191 1 94.69 77 SER A N 1
ATOM 574 C CA . SER A 1 77 ? -23.531 14.266 -4.973 1 94.69 77 SER A CA 1
ATOM 575 C C . SER A 1 77 ? -23.906 12.859 -5.43 1 94.69 77 SER A C 1
ATOM 577 O O . SER A 1 77 ? -25.078 12.578 -5.676 1 94.69 77 SER A O 1
ATOM 579 N N . ARG A 1 78 ? -22.938 12.07 -5.625 1 96.5 78 ARG A N 1
ATOM 580 C CA . ARG A 1 78 ? -23.156 10.711 -6.094 1 96.5 78 ARG A CA 1
ATOM 581 C C . ARG A 1 78 ? -22.719 9.688 -5.043 1 96.5 78 ARG A C 1
ATOM 583 O O . ARG A 1 78 ? -21.75 9.914 -4.324 1 96.5 78 ARG A O 1
ATOM 590 N N . ASP A 1 79 ? -23.531 8.508 -5.016 1 97.88 79 ASP A N 1
ATOM 591 C CA . ASP A 1 79 ? -23.172 7.508 -4.016 1 97.88 79 ASP A CA 1
ATOM 592 C C . ASP A 1 79 ? -22.984 6.137 -4.66 1 97.88 79 ASP A C 1
ATOM 594 O O . ASP A 1 79 ? -22.672 5.16 -3.975 1 97.88 79 ASP A O 1
ATOM 598 N N . LYS A 1 80 ? -23.188 6.043 -5.961 1 98.69 80 LYS A N 1
ATOM 599 C CA . LYS A 1 80 ? -23 4.793 -6.695 1 98.69 80 LYS A CA 1
ATOM 600 C C . LYS A 1 80 ? -22.047 4.984 -7.871 1 98.69 80 LYS A C 1
ATOM 602 O O . LYS A 1 80 ? -22.156 5.957 -8.617 1 98.69 80 LYS A O 1
ATOM 607 N N . PHE A 1 81 ? -21.156 4.086 -8.031 1 98.81 81 PHE A N 1
ATOM 608 C CA . PHE A 1 81 ? -20.172 4.102 -9.102 1 98.81 81 PHE A CA 1
ATOM 609 C C . PHE A 1 81 ? -19.969 2.707 -9.688 1 98.81 81 PHE A C 1
ATOM 611 O O . PHE A 1 81 ? -20.188 1.707 -9 1 98.81 81 PHE A O 1
ATOM 618 N N . LYS A 1 82 ? -19.609 2.615 -10.906 1 98.69 82 LYS A N 1
ATOM 619 C CA . LYS A 1 82 ? -19.344 1.339 -11.562 1 98.69 82 LYS A CA 1
ATOM 620 C C . LYS A 1 82 ? -18.203 1.457 -12.562 1 98.69 82 LYS A C 1
ATOM 622 O O . LYS A 1 82 ? -17.875 2.555 -13.016 1 98.69 82 LYS A O 1
ATOM 627 N N . GLY A 1 83 ? -17.547 0.376 -12.781 1 98.62 83 GLY A N 1
ATOM 628 C CA . GLY A 1 83 ? -16.469 0.314 -13.758 1 98.62 83 GLY A CA 1
ATOM 629 C C . GLY A 1 83 ? -16.172 -1.098 -14.227 1 98.62 83 GLY A C 1
ATOM 630 O O . GLY A 1 83 ? -16.812 -2.055 -13.781 1 98.62 83 GLY A O 1
ATOM 631 N N . LYS A 1 84 ? -15.289 -1.156 -15.148 1 98.38 84 LYS A N 1
ATOM 632 C CA . LYS A 1 84 ? -14.93 -2.43 -15.766 1 98.38 84 LYS A CA 1
ATOM 633 C C . LYS A 1 84 ? -13.438 -2.496 -16.062 1 98.38 84 LYS A C 1
ATOM 635 O O . LYS A 1 84 ? -12.852 -1.522 -16.531 1 98.38 84 LYS A O 1
ATOM 640 N N . ASP A 1 85 ? -12.867 -3.623 -15.742 1 98.06 85 ASP A N 1
ATOM 641 C CA . ASP A 1 85 ? -11.461 -3.848 -16.062 1 98.06 85 ASP A CA 1
ATOM 642 C C . ASP A 1 85 ? -11.289 -4.152 -17.562 1 98.06 85 ASP A C 1
ATOM 644 O O . ASP A 1 85 ? -11.883 -5.098 -18.078 1 98.06 85 ASP A O 1
ATOM 648 N N . PRO A 1 86 ? -10.484 -3.43 -18.234 1 95.31 86 PRO A N 1
ATOM 649 C CA . PRO A 1 86 ? -10.359 -3.623 -19.688 1 95.31 86 PRO A CA 1
ATOM 650 C C . PRO A 1 86 ? -9.617 -4.906 -20.047 1 95.31 86 PRO A C 1
ATOM 652 O O . PRO A 1 86 ? -9.711 -5.375 -21.188 1 95.31 86 PRO A O 1
ATOM 655 N N . ASP A 1 87 ? -8.93 -5.449 -19.109 1 93.81 87 ASP A N 1
ATOM 656 C CA . ASP A 1 87 ? -8.109 -6.617 -19.406 1 93.81 87 ASP A CA 1
ATOM 657 C C . ASP A 1 87 ? -8.805 -7.906 -18.984 1 93.81 87 ASP A C 1
ATOM 659 O O . ASP A 1 87 ? -8.977 -8.82 -19.781 1 93.81 87 ASP A O 1
ATOM 663 N N . THR A 1 88 ? -9.266 -7.977 -17.719 1 94.81 88 THR A N 1
ATOM 664 C CA . THR A 1 88 ? -9.883 -9.203 -17.203 1 94.81 88 THR A CA 1
ATOM 665 C C . THR A 1 88 ? -11.367 -9.234 -17.547 1 94.81 88 THR A C 1
ATOM 667 O O . THR A 1 88 ? -12.016 -10.281 -17.453 1 94.81 88 THR A O 1
ATOM 670 N N . TYR A 1 89 ? -11.906 -8.031 -17.812 1 94.56 89 TYR A N 1
ATOM 671 C CA . TYR A 1 89 ? -13.32 -7.84 -18.109 1 94.56 89 TYR A CA 1
ATOM 672 C C . TYR A 1 89 ? -14.18 -8.055 -16.875 1 94.56 89 TYR A C 1
ATOM 674 O O . TYR A 1 89 ? -15.383 -8.289 -16.984 1 94.56 89 TYR A O 1
ATOM 682 N N . SER A 1 90 ? -13.57 -7.992 -15.734 1 97 90 SER A N 1
ATOM 683 C CA . SER A 1 90 ? -14.312 -7.965 -14.484 1 97 90 SER A CA 1
ATOM 684 C C . SER A 1 90 ? -15.008 -6.617 -14.281 1 97 90 SER A C 1
ATOM 686 O O . SER A 1 90 ? -14.484 -5.582 -14.703 1 97 90 SER A O 1
ATOM 688 N N . TRP A 1 91 ? -16.188 -6.691 -13.594 1 97.94 91 TRP A N 1
ATOM 689 C CA . TRP A 1 91 ? -16.922 -5.484 -13.266 1 97.94 91 TRP A CA 1
ATOM 690 C C . TRP A 1 91 ? -16.859 -5.184 -11.773 1 97.94 91 TRP A C 1
ATOM 692 O O . TRP A 1 91 ? -16.688 -6.098 -10.961 1 97.94 91 TRP A O 1
ATOM 702 N N . TRP A 1 92 ? -16.938 -3.859 -11.492 1 98.75 92 TRP A N 1
ATOM 703 C CA . TRP A 1 92 ? -17.078 -3.514 -10.078 1 98.75 92 TRP A CA 1
ATOM 704 C C . TRP A 1 92 ? -18.188 -2.486 -9.875 1 98.75 92 TRP A C 1
ATOM 706 O O . TRP A 1 92 ? -18.578 -1.789 -10.812 1 98.75 92 TRP A O 1
ATOM 716 N N . LYS A 1 93 ? -18.703 -2.498 -8.711 1 98.81 93 LYS A N 1
ATOM 717 C CA . LYS A 1 93 ? -19.609 -1.479 -8.172 1 98.81 93 LYS A CA 1
ATOM 718 C C . LYS A 1 93 ? -19.109 -0.954 -6.832 1 98.81 93 LYS A C 1
ATOM 720 O O . LYS A 1 93 ? -18.594 -1.719 -6.012 1 98.81 93 LYS A O 1
ATOM 725 N N . ILE A 1 94 ? -19.25 0.347 -6.68 1 98.88 94 ILE A N 1
ATOM 726 C CA . ILE A 1 94 ? -18.875 0.996 -5.43 1 98.88 94 ILE A CA 1
ATOM 727 C C . ILE A 1 94 ? -20.047 1.802 -4.891 1 98.88 94 ILE A C 1
ATOM 729 O O . ILE A 1 94 ? -20.734 2.492 -5.645 1 98.88 94 ILE A O 1
ATOM 733 N N . ARG A 1 95 ? -20.297 1.673 -3.656 1 98.81 95 ARG A N 1
ATOM 734 C CA . ARG A 1 95 ? -21.297 2.48 -2.959 1 98.81 95 ARG A CA 1
ATOM 735 C C . ARG A 1 95 ? -20.688 3.174 -1.745 1 98.81 95 ARG A C 1
ATOM 737 O O . ARG A 1 95 ? -19.906 2.568 -1.004 1 98.81 95 ARG A O 1
ATOM 744 N N . VAL A 1 96 ? -21.062 4.422 -1.578 1 98.62 96 VAL A N 1
ATOM 745 C CA . VAL A 1 96 ? -20.562 5.168 -0.431 1 98.62 96 VAL A CA 1
ATOM 746 C C . VAL A 1 96 ? -21.719 5.758 0.356 1 98.62 96 VAL A C 1
ATOM 748 O O . VAL A 1 96 ? -22.734 6.141 -0.225 1 98.62 96 VAL A O 1
ATOM 751 N N . GLN A 1 97 ? -21.562 5.785 1.64 1 97.94 97 GLN A N 1
ATOM 752 C CA . GLN A 1 97 ? -22.547 6.395 2.535 1 97.94 97 GLN A CA 1
ATOM 753 C C . GLN A 1 97 ? -22.219 7.863 2.793 1 97.94 97 GLN A C 1
ATOM 755 O O . GLN A 1 97 ? -21.125 8.328 2.449 1 97.94 97 GLN A O 1
ATOM 760 N N . PRO A 1 98 ? -23.125 8.594 3.348 1 97.25 98 PRO A N 1
ATOM 761 C CA . PRO A 1 98 ? -22.859 10 3.67 1 97.25 98 PRO A CA 1
ATOM 762 C C . PRO A 1 98 ? -21.703 10.156 4.672 1 97.25 98 PRO A C 1
ATOM 764 O O . PRO A 1 98 ? -21.406 9.227 5.414 1 97.25 98 PRO A O 1
ATOM 767 N N . ASN A 1 99 ? -21.125 11.352 4.676 1 96.88 99 ASN A N 1
ATOM 768 C CA . ASN A 1 99 ? -20.062 11.672 5.617 1 96.88 99 ASN A CA 1
ATOM 769 C C . ASN A 1 99 ? -20.531 11.531 7.062 1 96.88 99 ASN A C 1
ATOM 771 O O . ASN A 1 99 ? -21.656 11.906 7.398 1 96.88 99 ASN A O 1
ATOM 775 N N . GLU A 1 100 ? -19.703 10.938 7.836 1 95.44 100 GLU A N 1
ATOM 776 C CA . GLU A 1 100 ? -19.859 10.906 9.289 1 95.44 100 GLU A CA 1
ATOM 777 C C . GLU A 1 100 ? -18.828 11.781 9.984 1 95.44 100 GLU A C 1
ATOM 779 O O . GLU A 1 100 ? -17.625 11.562 9.844 1 95.44 100 GLU A O 1
ATOM 784 N N . TRP A 1 101 ? -19.375 12.695 10.727 1 93.44 101 TRP A N 1
ATOM 785 C CA . TRP A 1 101 ? -18.5 13.594 11.461 1 93.44 101 TRP A CA 1
ATOM 786 C C . TRP A 1 101 ? -18.234 13.07 12.867 1 93.44 101 TRP A C 1
ATOM 788 O O . TRP A 1 101 ? -19.172 12.758 13.602 1 93.44 101 TRP A O 1
ATOM 798 N N . GLN A 1 102 ? -16.969 12.984 13.117 1 91.94 102 GLN A N 1
ATOM 799 C CA . GLN A 1 102 ? -16.547 12.484 14.422 1 91.94 102 GLN A CA 1
ATOM 800 C C . GLN A 1 102 ? -15.75 13.539 15.188 1 91.94 102 GLN A C 1
ATOM 802 O O . GLN A 1 102 ? -15.172 14.445 14.586 1 91.94 102 GLN A O 1
ATOM 807 N N . GLN A 1 103 ? -15.75 13.383 16.547 1 92.88 103 GLN A N 1
ATOM 808 C CA . GLN A 1 103 ? -14.961 14.242 17.406 1 92.88 103 GLN A CA 1
ATOM 809 C C . GLN A 1 103 ? -13.914 13.445 18.188 1 92.88 103 GLN A C 1
ATOM 811 O O . GLN A 1 103 ? -14.117 12.258 18.469 1 92.88 103 GLN A O 1
ATOM 816 N N . ALA A 1 104 ? -12.844 14.086 18.328 1 91.19 104 ALA A N 1
ATOM 817 C CA . ALA A 1 104 ? -11.789 13.445 19.125 1 91.19 104 ALA A CA 1
ATOM 818 C C . ALA A 1 104 ? -11.023 14.477 19.938 1 91.19 104 ALA A C 1
ATOM 820 O O . ALA A 1 104 ? -11.031 15.672 19.625 1 91.19 104 ALA A O 1
ATOM 821 N N . GLU A 1 105 ? -10.539 13.914 21.047 1 89.25 105 GLU A N 1
ATOM 822 C CA . GLU A 1 105 ? -9.617 14.688 21.891 1 89.25 105 GLU A CA 1
ATOM 823 C C . GLU A 1 105 ? -8.227 14.062 21.891 1 89.25 105 GLU A C 1
ATOM 825 O O . GLU A 1 105 ? -8.078 12.859 22.094 1 89.25 105 GLU A O 1
ATOM 830 N N . ILE A 1 106 ? -7.32 14.945 21.578 1 88.62 106 ILE A N 1
ATOM 831 C CA . ILE A 1 106 ? -5.965 14.406 21.562 1 88.62 106 ILE A CA 1
ATOM 832 C C . ILE A 1 106 ? -5.082 15.219 22.516 1 88.62 106 ILE A C 1
ATOM 834 O O . ILE A 1 106 ? -5.352 16.391 22.766 1 88.62 106 ILE A O 1
ATOM 838 N N . VAL A 1 107 ? -4.066 14.539 23.031 1 88.44 107 VAL A N 1
ATOM 839 C CA . VAL A 1 107 ? -3.115 15.18 23.938 1 88.44 107 VAL A CA 1
ATOM 840 C C . VAL A 1 107 ? -1.74 15.25 23.266 1 88.44 107 VAL A C 1
ATOM 842 O O . VAL A 1 107 ? -1.19 14.227 22.859 1 88.44 107 VAL A O 1
ATOM 845 N N . ARG A 1 108 ? -1.208 16.484 23.188 1 90.19 108 ARG A N 1
ATOM 846 C CA . ARG A 1 108 ? 0.106 16.734 22.594 1 90.19 108 ARG A CA 1
ATOM 847 C C . ARG A 1 108 ? 0.817 17.875 23.312 1 90.19 108 ARG A C 1
ATOM 849 O O . ARG A 1 108 ? 0.176 18.828 23.781 1 90.19 108 ARG A O 1
ATOM 856 N N . PRO A 1 109 ? 2.17 17.719 23.422 1 93.31 109 PRO A N 1
ATOM 857 C CA . PRO A 1 109 ? 2.898 18.906 23.875 1 93.31 109 PRO A CA 1
ATOM 858 C C . PRO A 1 109 ? 2.705 20.109 22.953 1 93.31 109 PRO A C 1
ATOM 860 O O . PRO A 1 109 ? 2.633 19.953 21.734 1 93.31 109 PRO A O 1
ATOM 863 N N . VAL A 1 110 ? 2.619 21.312 23.641 1 95.31 110 VAL A N 1
ATOM 864 C CA . VAL A 1 110 ? 2.369 22.531 22.891 1 95.31 110 VAL A CA 1
ATOM 865 C C . VAL A 1 110 ? 3.402 23.594 23.266 1 95.31 110 VAL A C 1
ATOM 867 O O . VAL A 1 110 ? 3.67 23.812 24.453 1 95.31 110 VAL A O 1
ATOM 870 N N . GLU A 1 111 ? 3.979 24.188 22.219 1 95 111 GLU A N 1
ATOM 871 C CA . GLU A 1 111 ? 4.883 25.297 22.453 1 95 111 GLU A CA 1
ATOM 872 C C . GLU A 1 111 ? 4.172 26.438 23.188 1 95 111 GLU A C 1
ATOM 874 O O . GLU A 1 111 ? 2.99 26.703 22.953 1 95 111 GLU A O 1
ATOM 879 N N . GLU A 1 112 ? 4.965 27.141 24.078 1 93.81 112 GLU A N 1
ATOM 880 C CA . GLU A 1 112 ? 4.391 28.25 24.828 1 93.81 112 GLU A CA 1
ATOM 881 C C . GLU A 1 112 ? 3.838 29.312 23.875 1 93.81 112 GLU A C 1
ATOM 883 O O . GLU A 1 112 ? 4.48 29.672 22.891 1 93.81 112 GLU A O 1
ATOM 888 N N . GLY A 1 113 ? 2.584 29.734 24.219 1 95.25 113 GLY A N 1
ATOM 889 C CA . GLY A 1 113 ? 2.018 30.859 23.484 1 95.25 113 GLY A CA 1
ATOM 890 C C . GLY A 1 113 ? 1.062 30.422 22.375 1 95.25 113 GLY A C 1
ATOM 891 O O . GLY A 1 113 ? 0.315 31.234 21.844 1 95.25 113 GLY A O 1
ATOM 892 N N . VAL A 1 114 ? 1.072 29.141 22.016 1 96.94 114 VAL A N 1
ATOM 893 C CA . VAL A 1 114 ? 0.207 28.656 20.938 1 96.94 114 VAL A CA 1
ATOM 894 C C . VAL A 1 114 ? -1.233 28.562 21.438 1 96.94 114 VAL A C 1
ATOM 896 O O . VAL A 1 114 ? -1.497 27.984 22.484 1 96.94 114 VAL A O 1
ATOM 899 N N . ASP A 1 115 ? -2.123 29.188 20.719 1 96 115 ASP A N 1
ATOM 900 C CA . ASP A 1 115 ? -3.547 29.125 21.031 1 96 115 ASP A CA 1
ATOM 901 C C . ASP A 1 115 ? -4.148 27.781 20.578 1 96 115 ASP A C 1
ATOM 903 O O . ASP A 1 115 ? -4.066 27.438 19.406 1 96 115 ASP A O 1
ATOM 907 N N . THR A 1 116 ? -4.781 27.016 21.453 1 92.81 116 THR A N 1
ATOM 908 C CA . THR A 1 116 ? -5.328 25.703 21.125 1 92.81 116 THR A CA 1
ATOM 909 C C . THR A 1 116 ? -6.852 25.719 21.25 1 92.81 116 THR A C 1
ATOM 911 O O . THR A 1 116 ? -7.469 24.656 21.375 1 92.81 116 THR A O 1
ATOM 914 N N . SER A 1 117 ? -7.449 26.844 21.266 1 92.69 117 SER A N 1
ATOM 915 C CA . SER A 1 117 ? -8.875 26.953 21.547 1 92.69 117 SER A CA 1
ATOM 916 C C . SER A 1 117 ? -9.688 26.891 20.25 1 92.69 117 SER A C 1
ATOM 918 O O . SER A 1 117 ? -10.922 26.859 20.281 1 92.69 117 SER A O 1
ATOM 920 N N . ASN A 1 118 ? -9.078 26.875 19.094 1 94.19 118 ASN A N 1
ATOM 921 C CA . ASN A 1 118 ? -9.781 26.891 17.812 1 94.19 118 ASN A CA 1
ATOM 922 C C . ASN A 1 118 ? -10.391 25.531 17.5 1 94.19 118 ASN A C 1
ATOM 924 O O . ASN A 1 118 ? -9.945 24.5 18.031 1 94.19 118 ASN A O 1
ATOM 928 N N . LYS A 1 119 ? -11.414 25.578 16.703 1 93.75 119 LYS A N 1
ATOM 929 C CA . LYS A 1 119 ? -11.961 24.344 16.172 1 93.75 119 LYS A CA 1
ATOM 930 C C . LYS A 1 119 ? -11.062 23.75 15.094 1 93.75 119 LYS A C 1
ATOM 932 O O . LYS A 1 119 ? -10.75 24.438 14.109 1 93.75 119 LYS A O 1
ATOM 937 N N . LEU A 1 120 ? -10.734 22.453 15.312 1 96.94 120 LEU A N 1
ATOM 938 C CA . LEU A 1 120 ? -9.742 21.844 14.43 1 96.94 120 LEU A CA 1
ATOM 939 C C . LEU A 1 120 ? -10.344 20.656 13.688 1 96.94 120 LEU A C 1
ATOM 941 O O . LEU A 1 120 ? -11.281 20.016 14.172 1 96.94 120 LEU A O 1
ATOM 945 N N . GLU A 1 121 ? -9.891 20.438 12.516 1 96.69 121 GLU A N 1
ATOM 946 C CA . GLU A 1 121 ? -10.078 19.188 11.781 1 96.69 121 GLU A CA 1
ATOM 947 C C . GLU A 1 121 ? -8.766 18.406 11.672 1 96.69 121 GLU A C 1
ATOM 949 O O . GLU A 1 121 ? -7.828 18.859 11 1 96.69 121 GLU A O 1
ATOM 954 N N . PHE A 1 122 ? -8.742 17.266 12.227 1 96.5 122 PHE A N 1
ATOM 955 C CA . PHE A 1 122 ? -7.496 16.5 12.305 1 96.5 122 PHE A CA 1
ATOM 956 C C . PHE A 1 122 ? -7.125 15.922 10.953 1 96.5 122 PHE A C 1
ATOM 958 O O . PHE A 1 122 ? -7.992 15.445 10.211 1 96.5 122 PHE A O 1
ATOM 965 N N . MET A 1 123 ? -5.855 15.898 10.562 1 95.75 123 MET A N 1
ATOM 966 C CA . MET A 1 123 ? -5.32 15.422 9.289 1 95.75 123 MET A CA 1
ATOM 967 C C . MET A 1 123 ? -4.23 14.375 9.523 1 95.75 123 MET A C 1
ATOM 969 O O . MET A 1 123 ? -4.469 13.18 9.367 1 95.75 123 MET A O 1
ATOM 973 N N . ASP A 1 124 ? -2.939 14.789 9.844 1 94.44 124 ASP A N 1
ATOM 974 C CA . ASP A 1 124 ? -1.735 13.984 10.016 1 94.44 124 ASP A CA 1
ATOM 975 C C . ASP A 1 124 ? -1.068 13.703 8.664 1 94.44 124 ASP A C 1
ATOM 977 O O . ASP A 1 124 ? -0.986 12.555 8.234 1 94.44 124 ASP A O 1
ATOM 981 N N . VAL A 1 125 ? -0.656 14.719 8.016 1 97.19 125 VAL A N 1
ATOM 982 C CA . VAL A 1 125 ? -0.058 14.641 6.688 1 97.19 125 VAL A CA 1
ATOM 983 C C . VAL A 1 125 ? 1.219 15.469 6.645 1 97.19 125 VAL A C 1
ATOM 985 O O . VAL A 1 125 ? 1.266 16.578 7.191 1 97.19 125 VAL A O 1
ATOM 988 N N . SER A 1 126 ? 2.203 15.016 6.02 1 96.56 126 SER A N 1
ATOM 989 C CA . SER A 1 126 ? 3.4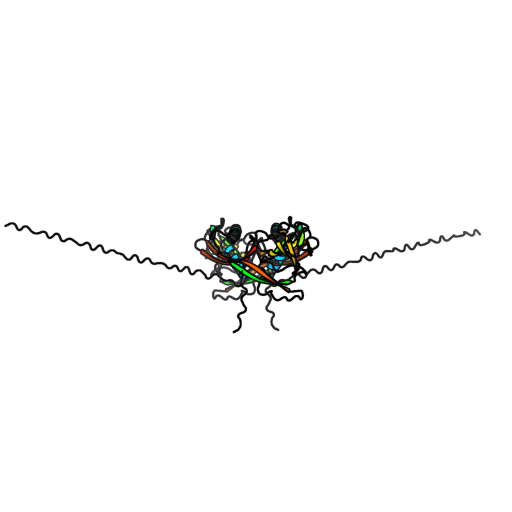59 15.75 5.891 1 96.56 126 SER A CA 1
ATOM 990 C C . SER A 1 126 ? 3.342 16.875 4.871 1 96.56 126 SER A C 1
ATOM 992 O O . SER A 1 126 ? 2.838 16.672 3.766 1 96.56 126 SER A O 1
ATOM 994 N N . TYR A 1 127 ? 3.766 18.062 5.289 1 97.75 127 TYR A N 1
ATOM 995 C CA . TYR A 1 127 ? 3.818 19.266 4.469 1 97.75 127 TYR A CA 1
ATOM 996 C C . TYR A 1 127 ? 5.219 19.859 4.465 1 97.75 127 TYR A C 1
ATOM 998 O O . TYR A 1 127 ? 6.059 19.5 5.297 1 97.75 127 TYR A O 1
ATOM 1006 N N . ARG A 1 128 ? 5.414 20.734 3.516 1 96.81 128 ARG A N 1
ATOM 1007 C CA . ARG A 1 128 ? 6.637 21.531 3.506 1 96.81 128 ARG A CA 1
ATOM 1008 C C . ARG A 1 128 ? 6.336 23 3.207 1 96.81 128 ARG A C 1
ATOM 1010 O O . ARG A 1 128 ? 5.359 23.312 2.518 1 96.81 128 ARG A O 1
ATOM 1017 N N . SER A 1 129 ? 7.215 23.859 3.738 1 97.62 129 SER A N 1
ATOM 1018 C CA . SER A 1 129 ? 7.062 25.297 3.484 1 97.62 129 SER A CA 1
ATOM 1019 C C . SER A 1 129 ? 7.598 25.672 2.107 1 97.62 129 SER A C 1
ATOM 1021 O O . SER A 1 129 ? 8.664 25.203 1.702 1 97.62 129 SER A O 1
ATOM 1023 N N . LYS A 1 130 ? 6.875 26.531 1.426 1 96.69 130 LYS A N 1
ATOM 1024 C CA . LYS A 1 130 ? 7.297 26.984 0.105 1 96.69 130 LYS A CA 1
ATOM 1025 C C . LYS A 1 130 ? 8.281 28.141 0.214 1 96.69 130 LYS A C 1
ATOM 1027 O O . LYS A 1 130 ? 8.961 28.484 -0.757 1 96.69 130 LYS A O 1
ATOM 1032 N N . THR A 1 131 ? 8.289 28.797 1.335 1 96.81 131 THR A N 1
ATOM 1033 C CA . THR A 1 131 ? 9.07 30 1.607 1 96.81 131 THR A CA 1
ATOM 1034 C C . THR A 1 131 ? 9.438 30.078 3.086 1 96.81 131 THR A C 1
ATOM 1036 O O . THR A 1 131 ? 9.133 29.172 3.859 1 96.81 131 THR A O 1
ATOM 1039 N N . GLY A 1 132 ? 10.281 31.047 3.334 1 97.5 132 GLY A N 1
ATOM 1040 C CA . GLY A 1 132 ? 10.336 31.406 4.746 1 97.5 132 GLY A CA 1
ATOM 1041 C C . GLY A 1 132 ? 9 31.828 5.312 1 97.5 132 GLY A C 1
ATOM 1042 O O . GLY A 1 132 ? 8.398 32.781 4.832 1 97.5 132 GLY A O 1
ATOM 1043 N N . LEU A 1 133 ? 8.547 31.078 6.301 1 98.5 133 LEU A N 1
ATOM 1044 C CA . LEU A 1 133 ? 7.152 31.234 6.707 1 98.5 133 LEU A CA 1
ATOM 1045 C C . LEU A 1 133 ? 7.043 31.391 8.219 1 98.5 133 LEU A C 1
ATOM 1047 O O . LEU A 1 133 ? 7.57 30.578 8.977 1 98.5 133 LEU A O 1
ATOM 1051 N N . ASN A 1 134 ? 6.367 32.438 8.664 1 98.38 134 ASN A N 1
ATOM 1052 C CA . ASN A 1 134 ? 6.207 32.719 10.086 1 98.38 134 ASN A CA 1
ATOM 1053 C C . ASN A 1 134 ? 5.293 31.688 10.75 1 98.38 134 ASN A C 1
ATOM 1055 O O . ASN A 1 134 ? 4.25 31.328 10.203 1 98.38 134 ASN A O 1
ATOM 1059 N N . LEU A 1 135 ? 5.766 31.266 11.922 1 98.69 135 LEU A N 1
ATOM 1060 C CA . LEU A 1 135 ? 4.906 30.531 12.836 1 98.69 135 LEU A CA 1
ATOM 1061 C C . LEU A 1 135 ? 4.172 31.484 13.773 1 98.69 135 LEU A C 1
ATOM 1063 O O . LEU A 1 135 ? 4.793 32.312 14.438 1 98.69 135 LEU A O 1
ATOM 1067 N N . ARG A 1 136 ? 2.848 31.25 13.789 1 98.69 136 ARG A N 1
ATOM 1068 C CA . ARG A 1 136 ? 2.047 32.219 14.516 1 98.69 136 ARG A CA 1
ATOM 1069 C C . ARG A 1 136 ? 1.348 31.594 15.711 1 98.69 136 ARG A C 1
ATOM 1071 O O . ARG A 1 136 ? 1.005 30.406 15.68 1 98.69 136 ARG A O 1
ATOM 1078 N N . SER A 1 137 ? 1.073 32.375 16.719 1 98.44 137 SER A N 1
ATOM 1079 C CA . SER A 1 137 ? 0.472 31.906 17.969 1 98.44 137 SER A CA 1
ATOM 1080 C C . SER A 1 137 ? -1.011 31.594 17.781 1 98.44 137 SER A C 1
ATOM 1082 O O . SER A 1 137 ? -1.582 30.797 18.516 1 98.44 137 SER A O 1
ATOM 1084 N N . LYS A 1 138 ? -1.623 32.25 16.828 1 98.31 138 LYS A N 1
ATOM 1085 C CA . LYS A 1 138 ? -3.023 32.094 16.453 1 98.31 138 LYS A CA 1
ATOM 1086 C C . LYS A 1 138 ? -3.182 32.062 14.93 1 98.31 138 LYS A C 1
ATOM 1088 O O . LYS A 1 138 ? -2.289 32.531 14.203 1 98.31 138 LYS A O 1
ATOM 1093 N N . PRO A 1 139 ? -4.27 31.562 14.469 1 98.38 139 PRO A N 1
ATOM 1094 C CA . PRO A 1 139 ? -4.527 31.625 13.031 1 98.38 139 PRO A CA 1
ATOM 1095 C C . PRO A 1 139 ? -4.871 33.031 12.547 1 98.38 139 PRO A C 1
ATOM 1097 O O . PRO A 1 139 ? -5.996 33.281 12.102 1 98.38 139 PRO A O 1
ATOM 1100 N N . SER A 1 140 ? -3.889 33.906 12.602 1 97.81 140 SER A N 1
ATOM 1101 C CA . SER A 1 140 ? -4.047 35.281 12.203 1 97.81 140 SER A CA 1
ATOM 1102 C C . SER A 1 140 ? -2.705 35.938 11.859 1 97.81 140 SER A C 1
ATOM 1104 O O . SER A 1 140 ? -1.705 35.688 12.539 1 97.81 140 SER A O 1
ATOM 1106 N N . VAL A 1 141 ? -2.754 36.844 10.883 1 96.88 141 VAL A N 1
ATOM 1107 C CA . VAL A 1 141 ? -1.53 37.5 10.461 1 96.88 141 VAL A CA 1
ATOM 1108 C C . VAL A 1 141 ? -1.096 38.5 11.531 1 96.88 141 VAL A C 1
ATOM 1110 O O . VAL A 1 141 ? 0.061 38.938 11.562 1 96.88 141 VAL A O 1
ATOM 1113 N N . GLU A 1 142 ? -2.008 38.875 12.414 1 97.5 142 GLU A N 1
ATOM 1114 C CA . GLU A 1 142 ? -1.741 39.906 13.43 1 97.5 142 GLU A CA 1
ATOM 1115 C C . GLU A 1 142 ? -1.211 39.281 14.719 1 97.5 142 GLU A C 1
ATOM 1117 O O . GLU A 1 142 ? -0.795 39.969 15.633 1 97.5 142 GLU A O 1
ATOM 1122 N N . SER A 1 143 ? -1.255 37.906 14.742 1 97.94 143 SER A N 1
ATOM 1123 C CA . SER A 1 143 ? -0.86 37.25 15.977 1 97.94 143 SER A CA 1
ATOM 1124 C C . SER A 1 143 ? 0.655 37.25 16.141 1 97.94 143 SER A C 1
ATOM 1126 O O . SER A 1 143 ? 1.387 37.625 15.234 1 97.94 143 SER A O 1
ATOM 1128 N N . THR A 1 144 ? 1.125 36.875 17.344 1 98.06 144 THR A N 1
ATOM 1129 C CA . THR A 1 144 ? 2.541 36.906 17.688 1 98.06 144 THR A CA 1
ATOM 1130 C C . THR A 1 144 ? 3.312 35.875 16.844 1 98.06 144 THR A C 1
ATOM 1132 O O . THR A 1 144 ? 2.848 34.781 16.625 1 98.06 144 THR A O 1
ATOM 1135 N N . LYS A 1 145 ? 4.422 36.344 16.328 1 98.19 145 LYS A N 1
ATOM 1136 C CA . LYS A 1 145 ? 5.359 35.438 15.656 1 98.19 145 LYS A CA 1
ATOM 1137 C C . LYS A 1 145 ? 6.156 34.625 16.672 1 98.19 145 LYS A C 1
ATOM 1139 O O . LYS A 1 145 ? 6.867 35.188 17.516 1 98.19 145 LYS A O 1
ATOM 1144 N N . LEU A 1 146 ? 6.012 33.344 16.594 1 98.06 146 LEU A N 1
ATOM 1145 C CA . LEU A 1 146 ? 6.691 32.469 17.547 1 98.06 146 LEU A CA 1
ATOM 1146 C C . LEU A 1 146 ? 8.016 31.984 16.984 1 98.06 146 LEU A C 1
ATOM 1148 O O . LEU A 1 146 ? 8.898 31.547 17.719 1 98.06 146 LEU A O 1
ATOM 1152 N N . GLY A 1 147 ? 8.148 31.953 15.664 1 97.38 147 GLY A N 1
ATOM 1153 C CA . GLY A 1 147 ? 9.297 31.453 14.93 1 97.38 147 GLY A CA 1
ATOM 1154 C C . GLY A 1 147 ? 9.094 31.469 13.422 1 97.38 147 GLY A C 1
ATOM 1155 O O . GLY A 1 147 ? 8.266 32.219 12.914 1 97.38 147 GLY A O 1
ATOM 1156 N N . GLN A 1 148 ? 9.977 30.719 12.797 1 97.94 148 GLN A N 1
ATOM 1157 C CA . GLN A 1 148 ? 9.883 30.672 11.336 1 97.94 148 GLN A CA 1
ATOM 1158 C C . GLN A 1 148 ? 10.281 29.297 10.812 1 97.94 148 GLN A C 1
ATOM 1160 O O . GLN A 1 148 ? 11.156 28.641 11.367 1 97.94 148 GLN A O 1
ATOM 1165 N N . LEU A 1 149 ? 9.562 28.891 9.727 1 97.69 149 LEU A N 1
ATOM 1166 C CA . LEU A 1 149 ? 9.992 27.734 8.938 1 97.69 149 LEU A CA 1
ATOM 1167 C C . LEU A 1 149 ? 10.844 28.188 7.758 1 97.69 149 LEU A C 1
ATOM 1169 O O . LEU A 1 149 ? 10.555 29.188 7.113 1 97.69 149 LEU A O 1
ATOM 1173 N N . GLU A 1 150 ? 11.875 27.438 7.52 1 96.25 150 GLU A N 1
ATOM 1174 C CA . GLU A 1 150 ? 12.672 27.703 6.328 1 96.25 150 GLU A CA 1
ATOM 1175 C C . GLU A 1 150 ? 12.016 27.125 5.082 1 96.25 150 GLU A C 1
ATOM 1177 O O . GLU A 1 150 ? 11.172 26.234 5.176 1 96.25 150 GLU A O 1
ATOM 1182 N N . LYS A 1 151 ? 12.422 27.688 3.945 1 95.5 151 LYS A N 1
ATOM 1183 C CA . LYS A 1 151 ? 11.969 27.094 2.695 1 95.5 151 LYS A CA 1
ATOM 1184 C C . LYS A 1 151 ? 12.336 25.609 2.627 1 95.5 151 LYS A C 1
ATOM 1186 O O . LYS A 1 151 ? 13.477 25.234 2.896 1 95.5 151 LYS A O 1
ATOM 1191 N N . GLY A 1 152 ? 11.281 24.797 2.352 1 93.75 152 GLY A N 1
ATOM 1192 C CA . GLY A 1 152 ? 11.523 23.375 2.201 1 93.75 152 GLY A CA 1
ATOM 1193 C C . GLY A 1 152 ? 11.43 22.609 3.51 1 93.75 152 GLY A C 1
ATOM 1194 O O . GLY A 1 152 ? 11.414 21.375 3.518 1 93.75 152 GLY A O 1
ATOM 1195 N N . GLU A 1 153 ? 11.367 23.344 4.609 1 95.06 153 GLU A N 1
ATOM 1196 C CA . GLU A 1 153 ? 11.297 22.672 5.906 1 95.06 153 GLU A CA 1
ATOM 1197 C C . GLU A 1 153 ? 10.008 21.875 6.043 1 95.06 153 GLU A C 1
ATOM 1199 O O . GLU A 1 153 ? 8.922 22.375 5.727 1 95.06 153 GLU A O 1
ATOM 1204 N N . VAL A 1 154 ? 10.195 20.625 6.488 1 95.06 154 VAL A N 1
ATOM 1205 C CA . VAL A 1 154 ? 9.062 19.703 6.551 1 95.06 154 VAL A CA 1
ATOM 1206 C C . VAL A 1 154 ? 8.445 19.734 7.949 1 95.06 154 VAL A C 1
ATOM 1208 O O . VAL A 1 154 ? 9.148 19.953 8.938 1 95.06 154 VAL A O 1
ATOM 1211 N N . PHE A 1 155 ? 7.18 19.531 7.984 1 96.56 155 PHE A N 1
ATOM 1212 C CA . PHE A 1 155 ? 6.441 19.422 9.234 1 96.56 155 PHE A CA 1
ATOM 1213 C C . PHE A 1 155 ? 5.211 18.547 9.062 1 96.56 155 PHE A C 1
ATOM 1215 O O . PHE A 1 155 ? 4.816 18.219 7.941 1 96.56 155 PHE A O 1
ATOM 1222 N N . ASN A 1 156 ? 4.723 18.047 10.133 1 96.75 156 ASN A N 1
ATOM 1223 C CA . ASN A 1 156 ? 3.438 17.359 10.141 1 96.75 156 ASN A CA 1
ATOM 1224 C C . ASN A 1 156 ? 2.277 18.344 10.297 1 96.75 156 ASN A C 1
ATOM 1226 O O . ASN A 1 156 ? 2.217 19.094 11.266 1 96.75 156 ASN A O 1
ATOM 1230 N N . ALA A 1 157 ? 1.473 18.406 9.266 1 98.19 157 ALA A N 1
ATOM 1231 C CA . ALA A 1 157 ? 0.2 19.094 9.422 1 98.19 157 ALA A CA 1
ATOM 1232 C C . ALA A 1 157 ? -0.751 18.312 10.32 1 98.19 157 ALA A C 1
ATOM 1234 O O . ALA A 1 157 ? -1.387 17.359 9.875 1 98.19 157 ALA A O 1
ATOM 1235 N N . LEU A 1 158 ? -0.857 18.75 11.555 1 97.12 158 LEU A N 1
ATOM 1236 C CA . LEU A 1 158 ? -1.645 18.016 12.547 1 97.12 158 LEU A CA 1
ATOM 1237 C C . LEU A 1 158 ? -3.137 18.219 12.305 1 97.12 158 LEU A C 1
ATOM 1239 O O . LEU A 1 158 ? -3.924 17.266 12.438 1 97.12 158 LEU A O 1
ATOM 1243 N N . ALA A 1 159 ? -3.477 19.453 11.992 1 97.88 159 ALA A N 1
ATOM 1244 C CA . ALA A 1 159 ? -4.875 19.812 11.789 1 97.88 159 ALA A CA 1
ATOM 1245 C C . ALA A 1 159 ? -5 21.094 10.961 1 97.88 159 ALA A C 1
ATOM 1247 O O . ALA A 1 159 ? -4.039 21.859 10.844 1 97.88 159 ALA A O 1
ATOM 1248 N N . ARG A 1 160 ? -6.113 21.25 10.398 1 97.94 160 ARG A N 1
ATOM 1249 C CA . ARG A 1 160 ? -6.5 22.531 9.828 1 97.94 160 ARG A CA 1
ATOM 1250 C C . ARG A 1 160 ? -7.535 23.234 10.703 1 97.94 160 ARG A C 1
ATOM 1252 O O . ARG A 1 160 ? -8.305 22.578 11.406 1 97.94 160 ARG A O 1
ATOM 1259 N N . VAL A 1 161 ? -7.477 24.531 10.68 1 97.94 161 VAL A N 1
ATOM 1260 C CA . VAL A 1 161 ? -8.5 25.297 11.383 1 97.94 161 VAL A CA 1
ATOM 1261 C C . VAL A 1 161 ? -9.789 25.328 10.57 1 97.94 161 VAL A C 1
ATOM 1263 O O . VAL A 1 161 ? -9.773 25.656 9.383 1 97.94 161 VAL A O 1
ATOM 1266 N N . GLU A 1 162 ? -10.852 24.906 11.203 1 95.25 162 GLU A N 1
ATOM 1267 C CA . GLU A 1 162 ? -12.125 24.812 10.5 1 95.25 162 GLU A CA 1
ATOM 1268 C C . GLU A 1 162 ? -12.531 26.156 9.914 1 95.25 162 GLU A C 1
ATOM 1270 O O . GLU A 1 162 ? -12.578 27.172 10.633 1 95.25 162 GLU A O 1
ATOM 1275 N N . GLY A 1 163 ? -12.727 26.203 8.641 1 94.25 163 GLY A N 1
ATOM 1276 C CA . GLY A 1 163 ? -13.25 27.375 7.969 1 94.25 163 GLY A CA 1
ATOM 1277 C C . GLY A 1 163 ? -12.188 28.438 7.715 1 94.25 163 GLY A C 1
ATOM 1278 O O . GLY A 1 163 ? -12.5 29.516 7.211 1 94.25 163 GLY A O 1
ATOM 1279 N N . GLU A 1 164 ? -10.961 28.234 8.109 1 96.81 164 GLU A N 1
ATOM 1280 C CA . GLU A 1 164 ? -9.875 29.203 7.934 1 96.81 164 GLU A CA 1
ATOM 1281 C C . GLU A 1 164 ? -8.68 28.562 7.242 1 96.81 164 GLU A C 1
ATOM 1283 O O . GLU A 1 164 ? -8.484 27.344 7.328 1 96.81 164 GLU A O 1
ATOM 1288 N N . PRO A 1 165 ? -7.922 29.359 6.527 1 98 165 PRO A N 1
ATOM 1289 C CA . PRO A 1 165 ? -6.801 28.812 5.75 1 98 165 PRO A CA 1
ATOM 1290 C C . PRO A 1 165 ? -5.516 28.703 6.57 1 98 165 PRO A C 1
ATOM 1292 O O . PRO A 1 165 ? -4.465 29.188 6.137 1 98 165 PRO A O 1
ATOM 1295 N N . TRP A 1 166 ? -5.652 28.094 7.723 1 98.75 166 TRP A N 1
ATOM 1296 C CA . TRP A 1 166 ? -4.496 27.953 8.602 1 98.75 166 TRP A CA 1
ATOM 1297 C C . TRP A 1 166 ? -4.281 26.484 8.977 1 98.75 166 TRP A C 1
ATOM 1299 O O . TRP A 1 166 ? -5.246 25.734 9.148 1 98.75 166 TRP A O 1
ATOM 1309 N N . ILE A 1 167 ? -3.051 26.078 9.164 1 98.62 167 ILE A N 1
ATOM 1310 C CA . ILE A 1 167 ? -2.646 24.719 9.492 1 98.62 167 ILE A CA 1
ATOM 1311 C C . ILE A 1 167 ? -1.881 24.719 10.812 1 98.62 167 ILE A C 1
ATOM 1313 O O . ILE A 1 167 ? -1.043 25.578 11.055 1 98.62 167 ILE A O 1
ATOM 1317 N N . LEU A 1 168 ? -2.232 23.812 11.625 1 98.5 168 LEU A N 1
ATOM 1318 C CA . LEU A 1 168 ? -1.52 23.594 12.883 1 98.5 168 LEU A CA 1
ATOM 1319 C C . LEU A 1 168 ? -0.29 22.719 12.664 1 98.5 168 LEU A C 1
ATOM 1321 O O . LEU A 1 168 ? -0.408 21.578 12.203 1 98.5 168 LEU A O 1
ATOM 1325 N N . VAL A 1 169 ? 0.869 23.266 13.031 1 98.62 169 VAL A N 1
ATOM 1326 C CA . VAL A 1 169 ? 2.158 22.656 12.711 1 98.62 169 VAL A CA 1
ATOM 1327 C C . VAL A 1 169 ? 2.641 21.828 13.891 1 98.62 169 VAL A C 1
ATOM 1329 O O . VAL A 1 169 ? 2.672 22.297 15.031 1 98.62 169 VAL A O 1
ATOM 1332 N N . GLU A 1 170 ? 3.018 20.625 13.648 1 97 170 GLU A N 1
ATOM 1333 C CA . GLU A 1 170 ? 3.688 19.781 14.625 1 97 170 GLU A CA 1
ATOM 1334 C C . GLU A 1 170 ? 5.066 19.344 14.125 1 97 170 GLU A C 1
ATOM 1336 O O . GLU A 1 170 ? 5.223 18.969 12.969 1 97 170 GLU A O 1
ATOM 1341 N N . GLN A 1 171 ? 6.043 19.484 14.922 1 95 171 GLN A N 1
ATOM 1342 C CA . GLN A 1 171 ? 7.395 18.984 14.656 1 95 171 GLN A CA 1
ATOM 1343 C C . GLN A 1 171 ? 7.969 18.281 15.891 1 95 171 GLN A C 1
ATOM 1345 O O . GLN A 1 171 ? 7.875 18.797 17 1 95 171 GLN A O 1
ATOM 1350 N N . LYS A 1 172 ? 8.516 17.109 15.609 1 90.44 172 LYS A N 1
ATOM 1351 C CA . LYS A 1 172 ? 9.117 16.312 16.672 1 90.44 172 LYS A CA 1
ATOM 1352 C C . LYS A 1 172 ? 8.148 16.094 17.828 1 90.44 172 LYS A C 1
ATOM 1354 O O . LYS A 1 172 ? 8.516 16.234 19 1 90.44 172 LYS A O 1
ATOM 1359 N N . GLY A 1 173 ? 6.895 16.031 17.484 1 91 173 GLY A N 1
ATOM 1360 C CA . GLY A 1 173 ? 5.867 15.688 18.453 1 91 173 GLY A CA 1
ATOM 1361 C C . GLY A 1 173 ? 5.348 16.891 19.234 1 91 173 GLY A C 1
ATOM 1362 O O . GLY A 1 173 ? 4.555 16.734 20.156 1 91 173 GLY A O 1
ATOM 1363 N N . VAL A 1 174 ? 5.809 18.047 18.891 1 94.69 174 VAL A N 1
ATOM 1364 C CA . VAL A 1 174 ? 5.414 19.266 19.594 1 94.69 174 VAL A CA 1
ATOM 1365 C C . VAL A 1 174 ? 4.668 20.188 18.641 1 94.69 174 VAL A C 1
ATOM 1367 O O . VAL A 1 174 ? 5.086 20.375 17.484 1 94.69 174 VAL A O 1
ATOM 1370 N N . ILE A 1 175 ? 3.623 20.703 19.109 1 96.94 175 ILE A N 1
ATOM 1371 C CA . ILE A 1 175 ? 2.891 21.703 18.328 1 96.94 175 ILE A CA 1
ATOM 1372 C C . ILE A 1 175 ? 3.629 23.047 18.375 1 96.94 175 ILE A C 1
ATOM 1374 O O . ILE A 1 175 ? 3.873 23.578 19.453 1 96.94 175 ILE A O 1
ATOM 1378 N N . LYS A 1 176 ? 3.881 23.625 17.203 1 98 176 LYS A N 1
ATOM 1379 C CA . LYS A 1 176 ? 4.793 24.766 17.125 1 98 176 LYS A CA 1
ATOM 1380 C C . LYS A 1 176 ? 4.031 26.062 16.844 1 98 176 LYS A C 1
ATOM 1382 O O . LYS A 1 176 ? 4.539 27.156 17.109 1 98 176 LYS A O 1
ATOM 1387 N N . GLY A 1 177 ? 2.889 25.906 16.281 1 98.5 177 GLY A N 1
ATOM 1388 C CA . GLY A 1 177 ? 2.113 27.078 15.906 1 98.5 177 GLY A CA 1
ATOM 1389 C C . GLY A 1 177 ? 1.329 26.891 14.617 1 98.5 177 GLY A C 1
ATOM 1390 O O . GLY A 1 177 ? 1.06 25.75 14.211 1 98.5 177 GLY A O 1
ATOM 1391 N N . TYR A 1 178 ? 0.902 28.047 14.062 1 98.81 178 TYR A N 1
ATOM 1392 C CA . TYR A 1 178 ? 0.065 28.047 12.867 1 98.81 178 TYR A CA 1
ATOM 1393 C C . TYR A 1 178 ? 0.811 28.625 11.672 1 98.81 178 TYR A C 1
ATOM 1395 O O . TYR A 1 178 ? 1.576 29.578 11.82 1 98.81 178 TYR A O 1
ATOM 1403 N N . VAL A 1 179 ? 0.543 28.078 10.531 1 98.88 179 VAL A N 1
ATOM 1404 C CA . VAL A 1 179 ? 1.016 28.656 9.273 1 98.88 179 VAL A CA 1
ATOM 1405 C C . VAL A 1 179 ? -0.15 28.812 8.297 1 98.88 179 VAL A C 1
ATOM 1407 O O . VAL A 1 179 ? -1.131 28.062 8.383 1 98.88 179 VAL A O 1
ATOM 1410 N N . HIS A 1 180 ? 0.016 29.812 7.438 1 98.75 180 HIS A N 1
ATOM 1411 C CA . HIS A 1 180 ? -1.016 30 6.422 1 98.75 180 HIS A CA 1
ATOM 1412 C C . HIS A 1 180 ? -0.907 28.953 5.324 1 98.75 180 HIS A C 1
ATOM 1414 O O . HIS A 1 180 ? 0.189 28.672 4.832 1 98.75 180 HIS A O 1
ATOM 1420 N N . GLN A 1 181 ? -2.033 28.422 4.879 1 98.12 181 GLN A N 1
ATOM 1421 C CA . GLN A 1 181 ? -2.074 27.25 4.004 1 98.12 181 GLN A CA 1
ATOM 1422 C C . GLN A 1 181 ? -1.521 27.578 2.621 1 98.12 181 GLN A C 1
ATOM 1424 O O . GLN A 1 181 ? -0.997 26.703 1.934 1 98.12 181 GLN A O 1
ATOM 1429 N N . ASP A 1 182 ? -1.5 28.859 2.131 1 98 182 ASP A N 1
ATOM 1430 C CA . ASP A 1 182 ? -1.103 29.25 0.783 1 98 182 ASP A CA 1
ATOM 1431 C C . ASP A 1 182 ? 0.406 29.109 0.591 1 98 182 ASP A C 1
ATOM 1433 O O . ASP A 1 182 ? 0.894 29.078 -0.541 1 98 182 ASP A O 1
ATOM 1437 N N . TYR A 1 183 ? 1.096 29.031 1.705 1 98.5 183 TYR A N 1
ATOM 1438 C CA . TYR A 1 183 ? 2.551 29.078 1.61 1 98.5 183 TYR A CA 1
ATOM 1439 C C . TYR A 1 183 ? 3.168 27.734 1.951 1 98.5 183 TYR A C 1
ATOM 1441 O O . TYR A 1 183 ? 4.375 27.641 2.189 1 98.5 183 TYR A O 1
ATOM 1449 N N . VAL A 1 184 ? 2.342 26.688 2.037 1 98.06 184 VAL A N 1
ATOM 1450 C CA . VAL A 1 184 ? 2.83 25.344 2.285 1 98.06 184 VAL A CA 1
ATOM 1451 C C . VAL A 1 184 ? 2.287 24.391 1.219 1 98.06 184 VAL A C 1
ATOM 1453 O O . VAL A 1 184 ? 1.331 24.719 0.514 1 98.06 184 VAL A O 1
ATOM 1456 N N . ARG A 1 185 ? 2.971 23.281 1.083 1 96.56 185 ARG A N 1
ATOM 1457 C CA . ARG A 1 185 ? 2.572 22.266 0.119 1 96.56 185 ARG A CA 1
ATOM 1458 C C . ARG A 1 185 ? 2.645 20.875 0.735 1 96.56 185 ARG A C 1
ATOM 1460 O O . ARG A 1 185 ? 3.58 20.562 1.476 1 96.56 185 ARG A O 1
ATOM 1467 N N . SER A 1 186 ? 1.607 20.078 0.376 1 97.06 186 SER A N 1
ATOM 1468 C CA . SER A 1 186 ? 1.574 18.703 0.87 1 97.06 186 SER A CA 1
ATOM 1469 C C . SER A 1 186 ? 2.596 17.828 0.147 1 97.06 186 SER A C 1
ATOM 1471 O O . SER A 1 186 ? 2.76 17.938 -1.07 1 97.06 186 SER A O 1
ATOM 1473 N N . ASN A 1 187 ? 3.246 16.953 0.886 1 95.88 187 ASN A N 1
ATOM 1474 C CA . ASN A 1 187 ? 4.109 15.945 0.279 1 95.88 187 ASN A CA 1
ATOM 1475 C C . ASN A 1 187 ? 3.309 14.75 -0.229 1 95.88 187 ASN A C 1
ATOM 1477 O O . ASN A 1 187 ? 3.816 13.945 -1.01 1 95.88 187 ASN A O 1
ATOM 1481 N N . VAL A 1 188 ? 2.139 14.625 0.246 1 95.94 188 VAL A N 1
ATOM 1482 C CA . VAL A 1 188 ? 1.259 13.508 -0.091 1 95.94 188 VAL A CA 1
ATOM 1483 C C . VAL A 1 188 ? 0.073 14.016 -0.91 1 95.94 188 VAL A C 1
ATOM 1485 O O . VAL A 1 188 ? -0.691 14.867 -0.448 1 95.94 188 VAL A O 1
ATOM 1488 N N . VAL A 1 189 ? -0.001 13.5 -2.16 1 94.62 189 VAL A N 1
ATOM 1489 C CA . VAL A 1 189 ? -1.109 13.93 -3.004 1 94.62 189 VAL A CA 1
ATOM 1490 C C . VAL A 1 189 ? -1.746 12.719 -3.682 1 94.62 189 VAL A C 1
ATOM 1492 O O . VAL A 1 189 ? -1.042 11.812 -4.133 1 94.62 189 VAL A O 1
ATOM 1495 N N . ASN A 1 190 ? -3.045 12.625 -3.695 1 93 190 ASN A N 1
ATOM 1496 C CA . ASN A 1 190 ? -3.803 11.625 -4.434 1 93 190 ASN A CA 1
ATOM 1497 C C . ASN A 1 190 ? -3.316 10.211 -4.121 1 93 190 ASN A C 1
ATOM 1499 O O . ASN A 1 190 ? -3.016 9.438 -5.031 1 93 190 ASN A O 1
ATOM 1503 N N . ARG A 1 191 ? -3.361 9.859 -2.887 1 94.44 191 ARG A N 1
ATOM 1504 C CA . ARG A 1 191 ? -2.877 8.539 -2.482 1 94.44 191 ARG A CA 1
ATOM 1505 C C . ARG A 1 191 ? -4.031 7.559 -2.318 1 94.44 191 ARG A C 1
ATOM 1507 O O . ARG A 1 191 ? -5.031 7.871 -1.67 1 94.44 191 ARG A O 1
ATOM 1514 N N . ASP A 1 192 ? -3.814 6.359 -2.891 1 94.44 192 ASP A N 1
ATOM 1515 C CA . ASP A 1 192 ? -4.895 5.383 -2.775 1 94.44 192 ASP A CA 1
ATOM 1516 C C . ASP A 1 192 ? -5.066 4.922 -1.33 1 94.44 192 ASP A C 1
ATOM 1518 O O . ASP A 1 192 ? -4.125 4.988 -0.535 1 94.44 192 ASP A O 1
ATOM 1522 N N . ILE A 1 193 ? -6.18 4.402 -1.038 1 96.31 193 ILE A N 1
ATOM 1523 C CA . ILE A 1 193 ? -6.617 4.16 0.332 1 96.31 193 ILE A CA 1
ATOM 1524 C C . ILE A 1 193 ? -5.809 3.018 0.94 1 96.31 193 ILE A C 1
ATOM 1526 O O . ILE A 1 193 ? -5.621 2.959 2.158 1 96.31 193 ILE A O 1
ATOM 1530 N N . LEU A 1 194 ? -5.309 2.094 0.136 1 94.75 194 LEU A N 1
ATOM 1531 C CA . LEU A 1 194 ? -4.551 0.967 0.67 1 94.75 194 LEU A CA 1
ATOM 1532 C C . LEU A 1 194 ? -3.127 1.386 1.018 1 94.75 194 LEU A C 1
ATOM 1534 O O . LEU A 1 194 ? -2.43 0.682 1.751 1 94.75 194 LEU A O 1
ATOM 1538 N N . SER A 1 195 ? -2.723 2.531 0.501 1 93.25 195 SER A N 1
ATOM 1539 C CA . SER A 1 195 ? -1.354 2.998 0.693 1 93.25 195 SER A CA 1
ATOM 1540 C C . SER A 1 195 ? -1.284 4.086 1.76 1 93.25 195 SER A C 1
ATOM 1542 O O . SER A 1 195 ? -0.227 4.68 1.979 1 93.25 195 SER A O 1
ATOM 1544 N N . THR A 1 196 ? -2.355 4.375 2.354 1 94.31 196 THR A N 1
ATOM 1545 C CA . THR A 1 196 ? -2.404 5.406 3.385 1 94.31 196 THR A CA 1
ATOM 1546 C C . THR A 1 196 ? -2.521 4.777 4.77 1 94.31 196 THR A C 1
ATOM 1548 O O . THR A 1 196 ? -3.408 3.957 5.016 1 94.31 196 THR A O 1
ATOM 1551 N N . GLN A 1 197 ? -1.637 5.168 5.602 1 89.94 197 GLN A N 1
ATOM 1552 C CA . GLN A 1 197 ? -1.638 4.633 6.957 1 89.94 197 GLN A CA 1
ATOM 1553 C C . GLN A 1 197 ? -2.654 5.355 7.836 1 89.94 197 GLN A C 1
ATOM 1555 O O . GLN A 1 197 ? -2.959 6.527 7.605 1 89.94 197 GLN A O 1
ATOM 1560 N N . PRO A 1 198 ? -3.078 4.633 8.844 1 91.25 198 PRO A N 1
ATOM 1561 C CA . PRO A 1 198 ? -4.027 5.285 9.75 1 91.25 198 PRO A CA 1
ATOM 1562 C C . PRO A 1 198 ? -3.422 6.48 10.477 1 91.25 198 PRO A C 1
ATOM 1564 O O . PRO A 1 198 ? -2.197 6.617 10.539 1 91.25 198 PRO A O 1
ATOM 1567 N N . ASN A 1 199 ? -4.309 7.297 10.914 1 89.88 199 ASN A N 1
ATOM 1568 C CA . ASN A 1 199 ? -3.891 8.414 11.758 1 89.88 199 ASN A CA 1
ATOM 1569 C C . ASN A 1 199 ? -3.576 7.961 13.18 1 89.88 199 ASN A C 1
ATOM 1571 O O . ASN A 1 199 ? -4.48 7.594 13.93 1 89.88 199 ASN A O 1
ATOM 1575 N N . PRO A 1 200 ? -2.375 8.016 13.539 1 85.44 200 PRO A N 1
ATOM 1576 C CA . PRO A 1 200 ? -2.025 7.52 14.867 1 85.44 200 PRO A CA 1
ATOM 1577 C C . PRO A 1 200 ? -2.637 8.359 15.992 1 85.44 200 PRO A C 1
ATOM 1579 O O . PRO A 1 200 ? -2.75 7.887 17.125 1 85.44 200 PRO A O 1
ATOM 1582 N N . LEU A 1 201 ? -2.996 9.578 15.688 1 84.38 201 LEU A N 1
ATOM 1583 C CA . LEU A 1 201 ? -3.588 10.469 16.672 1 84.38 201 LEU A CA 1
ATOM 1584 C C . LEU A 1 201 ? -4.953 9.961 17.125 1 84.38 201 LEU A C 1
ATOM 1586 O O . LEU A 1 201 ? -5.406 10.258 18.234 1 84.38 201 LEU A O 1
ATOM 1590 N N . LEU A 1 202 ? -5.496 9.305 16.219 1 83.19 202 LEU A N 1
ATOM 1591 C CA . LEU A 1 202 ? -6.887 8.922 16.438 1 83.19 202 LEU A CA 1
ATOM 1592 C C . LEU A 1 202 ? -6.996 7.461 16.859 1 83.19 202 LEU A C 1
ATOM 1594 O O . LEU A 1 202 ? -8.102 6.93 16.984 1 83.19 202 LEU A O 1
ATOM 1598 N N . ASP A 1 203 ? -5.781 6.812 16.938 1 70.06 203 ASP A N 1
ATOM 1599 C CA . ASP A 1 203 ? -5.746 5.434 17.422 1 70.06 203 ASP A CA 1
ATOM 1600 C C . ASP A 1 203 ? -5.824 5.383 18.953 1 70.06 203 ASP A C 1
ATOM 1602 O O . ASP A 1 203 ? -5.141 6.148 19.641 1 70.06 203 ASP A O 1
ATOM 1606 N N . ALA A 1 204 ? -6.938 5.039 19.547 1 54.91 204 ALA A N 1
ATOM 1607 C CA . ALA A 1 204 ? -7.277 5.008 20.969 1 54.91 204 ALA A CA 1
ATOM 1608 C C . ALA A 1 204 ? -6.078 4.582 21.797 1 54.91 204 ALA A C 1
ATOM 1610 O O . ALA A 1 204 ? -5.957 4.977 22.969 1 54.91 204 ALA A O 1
ATOM 1611 N N . GLN A 1 205 ? -5.137 3.725 21.25 1 48.09 205 GLN A N 1
ATOM 1612 C CA . GLN A 1 205 ? -4.145 3.135 22.141 1 48.09 205 GLN A CA 1
ATOM 1613 C C . GLN A 1 205 ? -3.061 4.148 22.5 1 48.09 205 GLN A C 1
ATOM 1615 O O . GLN A 1 205 ? -2.328 3.959 23.469 1 48.09 205 GLN A O 1
ATOM 1620 N N . GLN A 1 206 ? -2.852 5.129 21.766 1 49.75 206 GLN A N 1
ATOM 1621 C CA . GLN A 1 206 ? -1.627 5.902 21.938 1 49.75 206 GLN A CA 1
ATOM 1622 C C . GLN A 1 206 ? -1.843 7.07 22.891 1 49.75 206 GLN A C 1
ATOM 1624 O O . GLN A 1 206 ? -0.91 7.82 23.188 1 49.75 206 GLN A O 1
ATOM 1629 N N . ALA A 1 207 ? -2.93 7.23 23.594 1 41.25 207 ALA A N 1
ATOM 1630 C CA . ALA A 1 207 ? -3.139 8.414 24.422 1 41.25 207 ALA A CA 1
ATOM 1631 C C . ALA A 1 207 ? -1.972 8.633 25.375 1 41.25 207 ALA A C 1
ATOM 1633 O O . ALA A 1 207 ? -1.807 9.719 25.938 1 41.25 207 ALA A O 1
ATOM 1634 N N . THR A 1 208 ? -1.354 7.531 25.922 1 39.84 208 THR A N 1
ATOM 1635 C CA . THR A 1 208 ? -0.888 7.809 27.266 1 39.84 208 THR A CA 1
ATOM 1636 C C . THR A 1 208 ? 0.516 8.406 27.25 1 39.84 208 THR A C 1
ATOM 1638 O O . THR A 1 208 ? 1.185 8.477 28.281 1 39.84 208 THR A O 1
ATOM 1641 N N . HIS A 1 209 ? 1.155 8.586 26.094 1 40.56 209 HIS A N 1
ATOM 1642 C CA . HIS A 1 209 ? 2.506 8.898 26.547 1 40.56 209 HIS A CA 1
ATOM 1643 C C . HIS A 1 209 ? 2.582 10.305 27.125 1 40.56 209 HIS A C 1
ATOM 1645 O O . HIS A 1 209 ? 2.162 11.266 26.5 1 40.56 209 HIS A O 1
ATOM 1651 N N . SER A 1 210 ? 2.662 10.406 28.484 1 37.19 210 SER A N 1
ATOM 1652 C CA . SER A 1 210 ? 2.648 11.508 29.438 1 37.19 210 SER A CA 1
ATOM 1653 C C . SER A 1 210 ? 3.91 12.359 29.328 1 37.19 210 SER A C 1
ATOM 1655 O O . SER A 1 210 ? 4.988 11.945 29.75 1 37.19 210 SER A O 1
ATOM 1657 N N . VAL A 1 211 ? 4.469 12.805 28.141 1 41.59 211 VAL A N 1
ATOM 1658 C CA . VAL A 1 211 ? 5.625 13.633 28.469 1 41.59 211 VAL A CA 1
ATOM 1659 C C . VAL A 1 211 ? 5.176 14.844 29.297 1 41.59 211 VAL A C 1
ATOM 1661 O O . VAL A 1 211 ? 4.023 15.273 29.188 1 41.59 211 VAL A O 1
ATOM 1664 N N . SER A 1 212 ? 6.035 15.258 30.25 1 40.69 212 SER A N 1
ATOM 1665 C CA . SER A 1 212 ? 5.973 16.281 31.281 1 40.69 212 SER A CA 1
ATOM 1666 C C . SER A 1 212 ? 5.516 17.625 30.703 1 40.69 212 SER A C 1
ATOM 1668 O O . SER A 1 212 ? 5.297 18.578 31.453 1 40.69 212 SER A O 1
ATOM 1670 N N . SER A 1 213 ? 5.797 17.969 29.391 1 49.31 213 SER A N 1
ATOM 1671 C CA . SER A 1 213 ? 5.441 19.359 29.141 1 49.31 213 SER A CA 1
ATOM 1672 C C . SER A 1 213 ? 3.93 19.547 29.109 1 49.31 213 SER A C 1
ATOM 1674 O O . SER A 1 213 ? 3.178 18.578 29 1 49.31 213 SER A O 1
ATOM 1676 N N . ALA A 1 214 ? 3.404 20.844 29.156 1 57.38 214 ALA A N 1
ATOM 1677 C CA . ALA A 1 214 ? 1.988 21.141 29.344 1 57.38 214 ALA A CA 1
ATOM 1678 C C . ALA A 1 214 ? 1.127 20.406 28.328 1 57.38 214 ALA A C 1
ATOM 1680 O O . ALA A 1 214 ? 1.302 20.578 27.109 1 57.38 214 ALA A O 1
ATOM 1681 N N . ARG A 1 215 ? 0.785 19.266 28.609 1 63.28 215 ARG A N 1
ATOM 1682 C CA . ARG A 1 215 ? -0.167 18.469 27.828 1 63.28 215 ARG A CA 1
ATOM 1683 C C . ARG A 1 215 ? -1.525 19.172 27.766 1 63.28 215 ARG A C 1
ATOM 1685 O O . ARG A 1 215 ? -2.047 19.609 28.781 1 63.28 215 ARG A O 1
ATOM 1692 N N . HIS A 1 216 ? -1.707 19.766 26.594 1 73.44 216 HIS A N 1
ATOM 1693 C CA . HIS A 1 216 ? -3.031 20.328 26.359 1 73.44 216 HIS A CA 1
ATOM 1694 C C . HIS A 1 216 ? -3.904 19.375 25.547 1 73.44 216 HIS A C 1
ATOM 1696 O O . HIS A 1 216 ? -3.398 18.609 24.734 1 73.44 216 HIS A O 1
ATOM 1702 N N . GLU A 1 217 ? -5.043 19.484 25.891 1 83.69 217 GLU A N 1
ATOM 1703 C CA . GLU A 1 217 ? -6.059 18.719 25.172 1 83.69 217 GLU A CA 1
ATOM 1704 C C . GLU A 1 217 ? -6.594 19.484 23.984 1 83.69 217 GLU A C 1
ATOM 1706 O O . GLU A 1 217 ? -6.965 20.656 24.109 1 83.69 217 GLU A O 1
ATOM 1711 N N . LEU A 1 218 ? -6.395 18.875 22.828 1 90.44 218 LEU A N 1
ATOM 1712 C CA . LEU A 1 218 ? -6.941 19.453 21.609 1 90.44 218 LEU A CA 1
ATOM 1713 C C . LEU A 1 218 ? -8.227 18.75 21.188 1 90.44 218 LEU A C 1
ATOM 1715 O O . LEU A 1 218 ? -8.273 17.516 21.125 1 90.44 218 LEU A O 1
ATOM 1719 N N . LEU A 1 219 ? -9.234 19.578 21.031 1 91.19 219 LEU A N 1
ATOM 1720 C CA . LEU A 1 219 ? -10.492 19.062 20.5 1 91.19 219 LEU A CA 1
ATOM 1721 C C . LEU A 1 219 ? -10.594 19.312 19 1 91.19 219 LEU A C 1
ATOM 1723 O O . LEU A 1 219 ? -10.25 20.391 18.516 1 91.19 219 LEU A O 1
ATOM 1727 N N . GLY A 1 220 ? -10.992 18.281 18.297 1 94.56 220 GLY A N 1
ATOM 1728 C CA . GLY A 1 220 ? -11.141 18.422 16.859 1 94.56 220 GLY A CA 1
ATOM 1729 C C . GLY A 1 220 ? -12.062 17.375 16.25 1 94.56 220 GLY A C 1
ATOM 1730 O O . GLY A 1 220 ? -12.586 16.516 16.953 1 94.56 220 GLY A O 1
ATOM 1731 N N . SER A 1 221 ? -12.25 17.641 14.961 1 96 221 SER A N 1
ATOM 1732 C CA . SER A 1 221 ? -13.133 16.734 14.227 1 96 221 SER A CA 1
ATOM 1733 C C . SER A 1 221 ? -12.375 15.977 13.148 1 96 221 SER A C 1
ATOM 1735 O O . SER A 1 221 ? -11.219 16.297 12.844 1 96 221 SER A O 1
ATOM 1737 N N . TYR A 1 222 ? -12.906 14.93 12.68 1 95.31 222 TYR A N 1
ATOM 1738 C CA . TYR A 1 222 ? -12.477 14.195 11.5 1 95.31 222 TYR A CA 1
ATOM 1739 C C . TYR A 1 222 ? -13.656 13.523 10.805 1 95.31 222 TYR A C 1
ATOM 1741 O O . TYR A 1 222 ? -14.727 13.367 11.406 1 95.31 222 TYR A O 1
ATOM 1749 N N . THR A 1 223 ? -13.492 13.266 9.562 1 95.88 223 THR A N 1
ATOM 1750 C CA . THR A 1 223 ? -14.594 12.758 8.758 1 95.88 223 THR A CA 1
ATOM 1751 C C . THR A 1 223 ? -14.32 11.312 8.32 1 95.88 223 THR A C 1
ATOM 1753 O O . THR A 1 223 ? -13.219 10.992 7.895 1 95.88 223 THR A O 1
ATOM 1756 N N . CYS A 1 224 ? -15.312 10.508 8.484 1 96.62 224 CYS A N 1
ATOM 1757 C CA . CYS A 1 224 ? -15.25 9.133 7.984 1 96.62 224 CYS A CA 1
ATOM 1758 C C . CYS A 1 224 ? -16.453 8.82 7.117 1 96.62 224 CYS A C 1
ATOM 1760 O O . CYS A 1 224 ? -17.453 9.547 7.145 1 96.62 224 CYS A O 1
ATOM 1762 N N . ARG A 1 225 ? -16.266 7.836 6.344 1 97.12 225 ARG A N 1
ATOM 1763 C CA . ARG A 1 225 ? -17.328 7.371 5.461 1 97.12 225 ARG A CA 1
ATOM 1764 C C . ARG A 1 225 ? -17.266 5.855 5.297 1 97.12 225 ARG A C 1
ATOM 1766 O O . ARG A 1 225 ? -16.188 5.27 5.195 1 97.12 225 ARG A O 1
ATOM 1773 N N . ALA A 1 226 ? -18.484 5.25 5.289 1 97.25 226 ALA A N 1
ATOM 1774 C CA . ALA A 1 226 ? -18.562 3.826 4.977 1 97.25 226 ALA A CA 1
ATOM 1775 C C . ALA A 1 226 ? -18.594 3.598 3.467 1 97.25 226 ALA A C 1
ATOM 1777 O O . ALA A 1 226 ? -19.266 4.332 2.74 1 97.25 226 ALA A O 1
ATOM 1778 N N . LEU A 1 227 ? -17.875 2.666 2.986 1 98 227 LEU A N 1
ATOM 1779 C CA . LEU A 1 227 ? -17.797 2.301 1.575 1 98 227 LEU A CA 1
ATOM 1780 C C . LEU A 1 227 ? -17.938 0.793 1.396 1 98 227 LEU A C 1
ATOM 1782 O O . LEU A 1 227 ? -17.359 0.016 2.154 1 98 227 LEU A O 1
ATOM 1786 N N . SER A 1 228 ? -18.766 0.365 0.475 1 98.5 228 SER A N 1
ATOM 1787 C CA . SER A 1 228 ? -18.875 -1.034 0.078 1 98.5 228 SER A CA 1
ATOM 1788 C C . SER A 1 228 ? -18.625 -1.208 -1.416 1 98.5 228 SER A C 1
ATOM 1790 O O . SER A 1 228 ? -18.75 -0.254 -2.188 1 98.5 228 SER A O 1
ATOM 1792 N N . TYR A 1 229 ? -18.156 -2.408 -1.777 1 98.69 229 TYR A N 1
ATOM 1793 C CA . TYR A 1 229 ? -17.906 -2.668 -3.191 1 98.69 229 TYR A CA 1
ATOM 1794 C C . TYR A 1 229 ? -18.234 -4.113 -3.547 1 98.69 229 TYR A C 1
ATOM 1796 O O . TYR A 1 229 ? -18.406 -4.953 -2.66 1 98.69 229 TYR A O 1
ATOM 1804 N N . GLU A 1 230 ? -18.422 -4.316 -4.773 1 98.56 230 GLU A N 1
ATOM 1805 C CA . GLU A 1 230 ? -18.609 -5.625 -5.395 1 98.56 230 GLU A CA 1
ATOM 1806 C C . GLU A 1 230 ? -17.703 -5.801 -6.609 1 98.56 230 GLU A C 1
ATOM 1808 O O . GLU A 1 230 ? -17.562 -4.883 -7.418 1 98.56 230 GLU A O 1
ATOM 1813 N N . LEU A 1 231 ? -17.031 -6.902 -6.641 1 98.38 231 LEU A N 1
ATOM 1814 C CA . LEU A 1 231 ? -16.297 -7.344 -7.82 1 98.38 231 LEU A CA 1
ATOM 1815 C C . LEU A 1 231 ? -16.938 -8.578 -8.438 1 98.38 231 LEU A C 1
ATOM 1817 O O . LEU A 1 231 ? -17.281 -9.531 -7.727 1 98.38 231 LEU A O 1
ATOM 1821 N N . THR A 1 232 ? -17.094 -8.539 -9.719 1 97.5 232 THR A N 1
ATOM 1822 C CA . THR A 1 232 ? -17.812 -9.625 -10.383 1 97.5 232 THR A CA 1
ATOM 1823 C C . THR A 1 232 ? -17.094 -10.062 -11.648 1 97.5 232 THR A C 1
ATOM 1825 O O . THR A 1 232 ? -16.641 -9.227 -12.438 1 97.5 232 THR A O 1
ATOM 1828 N N . LYS A 1 233 ? -16.969 -11.352 -11.812 1 94.31 233 LYS A N 1
ATOM 1829 C CA . LYS A 1 233 ? -16.453 -11.953 -13.039 1 94.31 233 LYS A CA 1
ATOM 1830 C C . LYS A 1 233 ? -17.156 -13.273 -13.336 1 94.31 233 LYS A C 1
ATOM 1832 O O . LYS A 1 233 ? -17.094 -14.211 -12.539 1 94.31 233 LYS A O 1
ATOM 1837 N N . ASP A 1 234 ? -17.781 -13.375 -14.516 1 90.25 234 ASP A N 1
ATOM 1838 C CA . ASP A 1 234 ? -18.422 -14.594 -15.008 1 90.25 234 ASP A CA 1
ATOM 1839 C C . ASP A 1 234 ? -19.281 -15.234 -13.93 1 90.25 234 ASP A C 1
ATOM 1841 O O . ASP A 1 234 ? -19.188 -16.438 -13.672 1 90.25 234 ASP A O 1
ATOM 1845 N N . GLY A 1 235 ? -20.016 -14.461 -13.266 1 89.12 235 GLY A N 1
ATOM 1846 C CA . GLY A 1 235 ? -20.969 -14.945 -12.289 1 89.12 235 GLY A CA 1
ATOM 1847 C C . GLY A 1 235 ? -20.391 -15.047 -10.891 1 89.12 235 GLY A C 1
ATOM 1848 O O . GLY A 1 235 ? -21.125 -15.141 -9.906 1 89.12 235 GLY A O 1
ATOM 1849 N N . ASP A 1 236 ? -19.078 -15.125 -10.797 1 91.94 236 ASP A N 1
ATOM 1850 C CA . ASP A 1 236 ? -18.422 -15.109 -9.484 1 91.94 236 ASP A CA 1
ATOM 1851 C C . ASP A 1 236 ? -18.406 -13.695 -8.898 1 91.94 236 ASP A C 1
ATOM 1853 O O . ASP A 1 236 ? -18.062 -12.734 -9.586 1 91.94 236 ASP A O 1
ATOM 1857 N N . VAL A 1 237 ? -18.828 -13.664 -7.625 1 95.81 237 VAL A N 1
ATOM 1858 C CA . VAL A 1 237 ? -18.953 -12.352 -7.008 1 95.81 237 VAL A CA 1
ATOM 1859 C C . VAL A 1 237 ? -18.219 -12.336 -5.664 1 95.81 237 VAL A C 1
ATOM 1861 O O . VAL A 1 237 ? -18.312 -13.297 -4.891 1 95.81 237 VAL A O 1
ATOM 1864 N N . THR A 1 238 ? -17.469 -11.32 -5.418 1 96.5 238 THR A N 1
ATOM 1865 C CA . THR A 1 238 ? -16.969 -11.047 -4.074 1 96.5 238 THR A CA 1
ATOM 1866 C C . THR A 1 238 ? -17.344 -9.633 -3.639 1 96.5 238 THR A C 1
ATOM 1868 O O . THR A 1 238 ? -17.547 -8.75 -4.477 1 96.5 238 THR A O 1
ATOM 1871 N N . THR A 1 239 ? -17.531 -9.477 -2.342 1 97.5 239 THR A N 1
ATOM 1872 C CA . THR A 1 239 ? -17.906 -8.18 -1.8 1 97.5 239 THR A CA 1
ATOM 1873 C C . THR A 1 239 ? -17 -7.781 -0.65 1 97.5 239 THR A C 1
ATOM 1875 O O . THR A 1 239 ? -16.297 -8.625 -0.077 1 97.5 239 THR A O 1
ATOM 1878 N N . GLY A 1 240 ? -16.922 -6.5 -0.458 1 97 240 GLY A N 1
ATOM 1879 C CA . GLY A 1 240 ? -16.203 -5.945 0.678 1 97 240 GLY A CA 1
ATOM 1880 C C . GLY A 1 240 ? -16.797 -4.633 1.169 1 97 240 GLY A C 1
ATOM 1881 O O . GLY A 1 240 ? -17.625 -4.023 0.494 1 97 240 GLY A O 1
ATOM 1882 N N . SER A 1 241 ? -16.438 -4.316 2.377 1 95.94 241 SER A N 1
ATOM 1883 C CA . SER A 1 241 ? -16.797 -3.039 2.982 1 95.94 241 SER A CA 1
ATOM 1884 C C . SER A 1 241 ? -15.672 -2.516 3.877 1 95.94 241 SER A C 1
ATOM 1886 O O . SER A 1 241 ? -14.867 -3.293 4.383 1 95.94 241 SER A O 1
ATOM 1888 N N . LEU A 1 242 ? -15.672 -1.268 3.99 1 95.44 242 LEU A N 1
ATOM 1889 C CA . LEU A 1 242 ? -14.672 -0.628 4.844 1 95.44 242 LEU A CA 1
ATOM 1890 C C . LEU A 1 242 ? -15.172 0.725 5.34 1 95.44 242 LEU A C 1
ATOM 1892 O O . LEU A 1 242 ? -16.109 1.288 4.777 1 95.44 242 LEU A O 1
ATOM 1896 N N . ARG A 1 243 ? -14.617 1.101 6.461 1 95.69 243 ARG A N 1
ATOM 1897 C CA . ARG A 1 243 ? -14.75 2.482 6.914 1 95.69 243 ARG A CA 1
ATOM 1898 C C . ARG A 1 243 ? -13.508 3.295 6.551 1 95.69 243 ARG A C 1
ATOM 1900 O O . ARG A 1 243 ? -12.383 2.904 6.879 1 95.69 243 ARG A O 1
ATOM 1907 N N . ALA A 1 244 ? -13.742 4.352 5.832 1 97.31 244 ALA A N 1
ATOM 1908 C CA . ALA A 1 244 ? -12.641 5.223 5.41 1 97.31 244 ALA A CA 1
ATOM 1909 C C . ALA A 1 244 ? -12.695 6.562 6.141 1 97.31 244 ALA A C 1
ATOM 1911 O O . ALA A 1 244 ? -13.766 7.156 6.281 1 97.31 244 ALA A O 1
ATOM 1912 N N . CYS A 1 245 ? -11.547 7.016 6.57 1 96.94 245 CYS A N 1
ATOM 1913 C CA . CYS A 1 245 ? -11.469 8.344 7.176 1 96.94 245 CYS A CA 1
ATOM 1914 C C . CYS A 1 245 ? -10.5 9.234 6.406 1 96.94 245 CYS A C 1
ATOM 1916 O O . CYS A 1 245 ? -9.539 8.742 5.805 1 96.94 245 CYS A O 1
ATOM 1918 N N . ARG A 1 246 ? -10.734 10.492 6.488 1 97.12 246 ARG A N 1
ATOM 1919 C CA . ARG A 1 246 ? -10.023 11.438 5.633 1 97.12 246 ARG A CA 1
ATOM 1920 C C . ARG A 1 246 ? -8.898 12.125 6.395 1 97.12 246 ARG A C 1
ATOM 1922 O O . ARG A 1 246 ? -9.094 12.594 7.52 1 97.12 246 ARG A O 1
ATOM 1929 N N . LYS A 1 247 ? -7.75 12.109 5.863 1 96.94 247 LYS A N 1
ATOM 1930 C CA . LYS A 1 247 ? -6.672 12.961 6.355 1 96.94 247 LYS A CA 1
ATOM 1931 C C . LYS A 1 247 ? -6.723 14.344 5.715 1 96.94 247 LYS A C 1
ATOM 1933 O O . LYS A 1 247 ? -6.672 15.359 6.41 1 96.94 247 LYS A O 1
ATOM 1938 N N . LYS A 1 248 ? -6.836 14.336 4.418 1 96.69 248 LYS A N 1
ATOM 1939 C CA . LYS A 1 248 ? -7.062 15.516 3.586 1 96.69 248 LYS A CA 1
ATOM 1940 C C . LYS A 1 248 ? -7.715 15.141 2.258 1 96.69 248 LYS A C 1
ATOM 1942 O O . LYS A 1 248 ? -8.016 13.969 2.023 1 96.69 248 LYS A O 1
ATOM 1947 N N . ARG A 1 249 ? -7.992 16.125 1.472 1 95.56 249 ARG A N 1
ATOM 1948 C CA . ARG A 1 249 ? -8.625 15.836 0.188 1 95.56 249 ARG A CA 1
ATOM 1949 C C . ARG A 1 249 ? -7.828 14.805 -0.6 1 95.56 249 ARG A C 1
ATOM 1951 O O . ARG A 1 249 ? -6.617 14.945 -0.771 1 95.56 249 ARG A O 1
ATOM 1958 N N . LYS A 1 250 ? -8.477 13.711 -1.024 1 96.88 250 LYS A N 1
ATOM 1959 C CA . LYS A 1 250 ? -7.965 12.633 -1.871 1 96.88 250 LYS A CA 1
ATOM 1960 C C . LYS A 1 250 ? -6.922 11.805 -1.133 1 96.88 250 LYS A C 1
ATOM 1962 O O . LYS A 1 250 ? -6.066 11.172 -1.759 1 96.88 250 LYS A O 1
ATOM 1967 N N . VAL A 1 251 ? -6.895 11.953 0.157 1 97.69 251 VAL A N 1
ATOM 1968 C CA . VAL A 1 251 ? -6.074 11.094 1.008 1 97.69 251 VAL A CA 1
ATOM 1969 C C . VAL A 1 251 ? -6.93 10.516 2.133 1 97.69 251 VAL A C 1
ATOM 1971 O O . VAL A 1 251 ? -7.215 11.195 3.119 1 97.69 251 VAL A O 1
ATOM 1974 N N . TRP A 1 252 ? -7.32 9.312 1.93 1 97.75 252 TRP A N 1
ATOM 1975 C CA . TRP A 1 252 ? -8.164 8.586 2.871 1 97.75 252 TRP A CA 1
ATOM 1976 C C . TRP A 1 252 ? -7.461 7.336 3.381 1 97.75 252 TRP A C 1
ATOM 1978 O O . TRP A 1 252 ? -6.602 6.777 2.695 1 97.75 252 TRP A O 1
ATOM 1988 N N . TYR A 1 253 ? -7.73 6.922 4.578 1 95.62 253 TYR A N 1
ATOM 1989 C CA . TYR A 1 253 ? -7.203 5.672 5.113 1 95.62 253 TYR A CA 1
ATOM 1990 C C . TYR A 1 253 ? -8.328 4.781 5.629 1 95.62 253 TYR A C 1
ATOM 1992 O O . TYR A 1 253 ? -9.422 5.266 5.926 1 95.62 253 TYR A O 1
ATOM 2000 N N . ILE A 1 254 ? -8.055 3.482 5.625 1 95.31 254 ILE A N 1
ATOM 2001 C CA . ILE A 1 254 ? -9.008 2.527 6.184 1 95.31 254 ILE A CA 1
ATOM 2002 C C . ILE A 1 254 ? -8.961 2.586 7.707 1 95.31 254 ILE A C 1
ATOM 2004 O O . ILE A 1 254 ? -7.902 2.385 8.312 1 95.31 254 ILE A O 1
ATOM 2008 N N . ASP A 1 255 ? -10.078 2.863 8.258 1 92.5 255 ASP A N 1
ATOM 2009 C CA . ASP A 1 255 ? -10.211 2.975 9.703 1 92.5 255 ASP A CA 1
ATOM 2010 C C . ASP A 1 255 ? -10.75 1.68 10.312 1 92.5 255 ASP A C 1
ATOM 2012 O O . ASP A 1 255 ? -11.773 1.154 9.859 1 92.5 255 ASP A O 1
ATOM 2016 N N . THR A 1 256 ? -9.93 1.021 11.203 1 82.5 256 THR A N 1
ATOM 2017 C CA . THR A 1 256 ? -10.406 -0.177 11.883 1 82.5 256 THR A CA 1
ATOM 2018 C C . THR A 1 256 ? -10.492 0.051 13.383 1 82.5 256 THR A C 1
ATOM 2020 O O . THR A 1 256 ? -9.539 0.537 14 1 82.5 256 THR A O 1
ATOM 2023 N N . PRO A 1 257 ? -11.727 0.028 13.938 1 61.78 257 PRO A N 1
ATOM 2024 C CA . PRO A 1 257 ? -11.852 0.264 15.375 1 61.78 257 PRO A CA 1
ATOM 2025 C C . PRO A 1 257 ? -11.062 -0.743 16.203 1 61.78 257 PRO A C 1
ATOM 2027 O O . PRO A 1 257 ? -10.914 -1.902 15.812 1 61.78 257 PRO A O 1
ATOM 2030 N N . SER A 1 258 ? -10.086 -0.278 16.969 1 55.47 258 SER A N 1
ATOM 2031 C CA . SER A 1 258 ? -9.344 -1.139 17.891 1 55.47 258 SER A CA 1
ATOM 2032 C C . SER A 1 258 ? -10.281 -2.047 18.672 1 55.47 258 SER A C 1
ATOM 2034 O O . SER A 1 258 ? -11.391 -1.649 19.016 1 55.47 258 SER A O 1
ATOM 2036 N N . ALA A 1 259 ? -10.102 -3.363 18.609 1 46.34 259 ALA A N 1
ATOM 2037 C CA . ALA A 1 259 ? -10.82 -4.293 19.484 1 46.34 259 ALA A CA 1
ATOM 2038 C C . ALA A 1 259 ? -10.82 -3.803 20.922 1 46.34 259 ALA A C 1
ATOM 2040 O O . ALA A 1 259 ? -9.766 -3.455 21.469 1 46.34 259 ALA A O 1
ATOM 2041 N N . SER A 1 260 ? -11.812 -3.115 21.391 1 38.84 260 SER A N 1
ATOM 2042 C CA . SER A 1 260 ? -11.898 -2.895 22.828 1 38.84 260 SER A CA 1
ATOM 2043 C C . SER A 1 260 ? -11.477 -4.137 23.609 1 38.84 260 SER A C 1
ATOM 2045 O O . SER A 1 260 ? -11.914 -5.246 23.297 1 38.84 260 SER A O 1
ATOM 2047 N N . PRO A 1 261 ? -10.375 -4.086 24.391 1 38.56 261 PRO A N 1
ATOM 2048 C CA . PRO A 1 261 ? -10.164 -5.262 25.25 1 38.56 261 PRO A CA 1
ATOM 2049 C C . PRO A 1 261 ? -11.453 -5.789 25.859 1 38.56 261 PRO A C 1
ATOM 2051 O O . PRO A 1 261 ? -12.328 -5.008 26.25 1 38.56 261 PRO A O 1
ATOM 2054 N N . ALA A 1 262 ? -11.852 -6.973 25.484 1 35.53 262 ALA A N 1
ATOM 2055 C CA . ALA A 1 262 ? -12.922 -7.629 26.219 1 35.53 262 ALA A CA 1
ATOM 2056 C C . ALA A 1 262 ? -12.789 -7.375 27.719 1 35.53 262 ALA A C 1
ATOM 2058 O O . ALA A 1 262 ? -11.727 -7.617 28.312 1 35.53 262 ALA A O 1
ATOM 2059 N N . ASN A 1 263 ? -13.469 -6.41 28.234 1 25.61 263 ASN A N 1
ATOM 2060 C CA . ASN A 1 263 ? -13.594 -6.367 29.688 1 25.61 263 ASN A CA 1
ATOM 2061 C C . ASN A 1 263 ? -13.867 -7.754 30.266 1 25.61 263 ASN A C 1
ATOM 2063 O O . ASN A 1 263 ? -14.883 -8.375 29.953 1 25.61 263 ASN A O 1
ATOM 2067 N N . PRO A 1 264 ? -12.844 -8.438 30.828 1 34.28 264 PRO A N 1
ATOM 2068 C CA . PRO A 1 264 ? -13.25 -9.586 31.641 1 34.28 264 PRO A CA 1
ATOM 2069 C C . PRO A 1 264 ? -14.391 -9.25 32.594 1 34.28 264 PRO A C 1
ATOM 2071 O O . PRO A 1 264 ? -14.305 -8.273 33.344 1 34.28 264 PRO A O 1
ATOM 2074 N N . SER A 1 265 ? -15.602 -9.555 32.156 1 22.22 265 SER A N 1
ATOM 2075 C CA . SER A 1 265 ? -16.5 -9.719 33.312 1 22.22 265 SER A CA 1
ATOM 2076 C C . SER A 1 265 ? -15.977 -10.766 34.281 1 22.22 265 SER A C 1
ATOM 2078 O O . SER A 1 265 ? -15.43 -11.789 33.875 1 22.22 265 SER A O 1
ATOM 2080 N N . MET B 1 1 ? 111.062 17.578 5.316 1 23.61 1 MET B N 1
ATOM 2081 C CA . MET B 1 1 ? 110.25 17.109 6.445 1 23.61 1 MET B CA 1
ATOM 2082 C C . MET B 1 1 ? 108.875 17.812 6.5 1 23.61 1 MET B C 1
ATOM 2084 O O . MET B 1 1 ? 108.75 18.859 7.137 1 23.61 1 MET B O 1
ATOM 2088 N N . VAL B 1 2 ? 108.188 18 5.285 1 28.3 2 VAL B N 1
ATOM 2089 C CA . VAL B 1 2 ? 107.125 18.875 4.809 1 28.3 2 VAL B CA 1
ATOM 2090 C C . VAL B 1 2 ? 105.812 18.484 5.461 1 28.3 2 VAL B C 1
ATOM 2092 O O . VAL B 1 2 ? 105.375 17.344 5.332 1 28.3 2 VAL B O 1
ATOM 2095 N N . THR B 1 3 ? 105.375 19.141 6.578 1 24.39 3 THR B N 1
ATOM 2096 C CA . THR B 1 3 ? 104.312 19.047 7.582 1 24.39 3 THR B CA 1
ATOM 2097 C C . THR B 1 3 ? 102.938 19.25 6.949 1 24.39 3 THR B C 1
ATOM 2099 O O . THR B 1 3 ? 102.625 20.359 6.504 1 24.39 3 THR B O 1
ATOM 2102 N N . ALA B 1 4 ? 102.375 18.281 6.066 1 24.12 4 ALA B N 1
ATOM 2103 C CA . ALA B 1 4 ? 101.188 18.344 5.293 1 24.12 4 ALA B CA 1
ATOM 2104 C C . ALA B 1 4 ? 99.938 18.422 6.211 1 24.12 4 ALA B C 1
ATOM 2106 O O . ALA B 1 4 ? 99.688 17.5 6.98 1 24.12 4 ALA B O 1
ATOM 2107 N N . LYS B 1 5 ? 99.562 19.734 6.648 1 26.42 5 LYS B N 1
ATOM 2108 C CA . LYS B 1 5 ? 98.562 20.188 7.547 1 26.42 5 LYS B CA 1
ATOM 2109 C C . LYS B 1 5 ? 97.188 19.703 7.09 1 26.42 5 LYS B C 1
ATOM 2111 O O . LYS B 1 5 ? 96.688 20.031 5.992 1 26.42 5 LYS B O 1
ATOM 2116 N N . GLN B 1 6 ? 96.688 18.422 7.363 1 26.25 6 GLN B N 1
ATOM 2117 C CA . GLN B 1 6 ? 95.5 17.656 6.973 1 26.25 6 GLN B CA 1
ATOM 2118 C C . GLN B 1 6 ? 94.25 18.281 7.543 1 26.25 6 GLN B C 1
ATOM 2120 O O . GLN B 1 6 ? 94.062 18.266 8.758 1 26.25 6 GLN B O 1
ATOM 2125 N N . LEU B 1 7 ? 93.875 19.547 7.105 1 27.94 7 LEU B N 1
ATOM 2126 C CA . LEU B 1 7 ? 92.688 20.266 7.656 1 27.94 7 LEU B CA 1
ATOM 2127 C C . LEU B 1 7 ? 91.438 19.422 7.504 1 27.94 7 LEU B C 1
ATOM 2129 O O . LEU B 1 7 ? 91.125 18.969 6.406 1 27.94 7 LEU B O 1
ATOM 2133 N N . GLY B 1 8 ? 91 18.688 8.531 1 25.64 8 GLY B N 1
ATOM 2134 C CA . GLY B 1 8 ? 89.875 17.797 8.781 1 25.64 8 GLY B CA 1
ATOM 2135 C C . GLY B 1 8 ? 88.5 18.469 8.648 1 25.64 8 GLY B C 1
ATOM 2136 O O . GLY B 1 8 ? 88.25 19.453 9.336 1 25.64 8 GLY B O 1
ATOM 2137 N N . ARG B 1 9 ? 87.875 18.703 7.453 1 27.14 9 ARG B N 1
ATOM 2138 C CA . ARG B 1 9 ? 86.625 19.344 7.098 1 27.14 9 ARG B CA 1
ATOM 2139 C C . ARG B 1 9 ? 85.5 18.75 7.891 1 27.14 9 ARG B C 1
ATOM 2141 O O . ARG B 1 9 ? 85.25 17.547 7.844 1 27.14 9 ARG B O 1
ATOM 2148 N N . SER B 1 10 ? 85.062 19.312 9.047 1 25.73 10 SER B N 1
ATOM 2149 C CA . SER B 1 10 ? 84 19 9.984 1 25.73 10 SER B CA 1
ATOM 2150 C C . SER B 1 10 ? 82.625 19.125 9.305 1 25.73 10 SER B C 1
ATOM 2152 O O . SER B 1 10 ? 82.25 20.188 8.82 1 25.73 10 SER B O 1
ATOM 2154 N N . ALA B 1 11 ? 82.125 18.125 8.602 1 27.22 11 ALA B N 1
ATOM 2155 C CA . ALA B 1 11 ? 80.812 18.047 7.922 1 27.22 11 ALA B CA 1
ATOM 2156 C C . ALA B 1 11 ? 79.688 18.266 8.906 1 27.22 11 ALA B C 1
ATOM 2158 O O . ALA B 1 11 ? 79.562 17.547 9.906 1 27.22 11 ALA B O 1
ATOM 2159 N N . LEU B 1 12 ? 79.25 19.5 9.117 1 24.75 12 LEU B N 1
ATOM 2160 C CA . LEU B 1 12 ? 78.062 19.906 9.953 1 24.75 12 LEU B CA 1
ATOM 2161 C C . LEU B 1 12 ? 76.812 19.172 9.531 1 24.75 12 LEU B C 1
ATOM 2163 O O . LEU B 1 12 ? 76.375 19.281 8.383 1 24.75 12 LEU B O 1
ATOM 2167 N N . ALA B 1 13 ? 76.5 18 10.086 1 26.64 13 ALA B N 1
ATOM 2168 C CA . ALA B 1 13 ? 75.312 17.172 9.883 1 26.64 13 ALA B CA 1
ATOM 2169 C C . ALA B 1 13 ? 74.062 17.922 10.32 1 26.64 13 ALA B C 1
ATOM 2171 O O . ALA B 1 13 ? 73.938 18.266 11.492 1 26.64 13 ALA B O 1
ATOM 2172 N N . LEU B 1 14 ? 73.562 18.859 9.469 1 26.52 14 LEU B N 1
ATOM 2173 C CA . LEU B 1 14 ? 72.312 19.562 9.742 1 26.52 14 LEU B CA 1
ATOM 2174 C C . LEU B 1 14 ? 71.188 18.578 10.008 1 26.52 14 LEU B C 1
ATOM 2176 O O . LEU B 1 14 ? 70.875 17.703 9.172 1 26.52 14 LEU B O 1
ATOM 2180 N N . THR B 1 15 ? 70.875 18.188 11.273 1 26.94 15 THR B N 1
ATOM 2181 C CA . THR B 1 15 ? 69.812 17.359 11.766 1 26.94 15 THR B CA 1
ATOM 2182 C C . THR B 1 15 ? 68.438 18 11.414 1 26.94 15 THR B C 1
ATOM 2184 O O . THR B 1 15 ? 68.125 19.094 11.867 1 26.94 15 THR B O 1
ATOM 2187 N N . LEU B 1 16 ? 68 17.938 10.141 1 29.42 16 LEU B N 1
ATOM 2188 C CA . LEU B 1 16 ? 66.688 18.375 9.766 1 29.42 16 LEU B CA 1
ATOM 2189 C C . LEU B 1 16 ? 65.625 17.688 10.633 1 29.42 16 LEU B C 1
ATOM 2191 O O . LEU B 1 16 ? 65.562 16.469 10.703 1 29.42 16 LEU B O 1
ATOM 2195 N N . ILE B 1 17 ? 65.25 18.344 11.758 1 31.42 17 ILE B N 1
ATOM 2196 C CA . ILE B 1 17 ? 64.125 17.938 12.625 1 31.42 17 ILE B CA 1
ATOM 2197 C C . ILE B 1 17 ? 62.844 17.875 11.82 1 31.42 17 ILE B C 1
ATOM 2199 O O . ILE B 1 17 ? 62.406 18.875 11.258 1 31.42 17 ILE B O 1
ATOM 2203 N N . SER B 1 18 ? 62.562 16.812 11.062 1 30.06 18 SER B N 1
ATOM 2204 C CA . SER B 1 18 ? 61.281 16.609 10.391 1 30.06 18 SER B CA 1
ATOM 2205 C C . SER B 1 18 ? 60.125 16.688 11.375 1 30.06 18 SER B C 1
ATOM 2207 O O . SER B 1 18 ? 60.094 15.977 12.383 1 30.06 18 SER B O 1
ATOM 2209 N N . LEU B 1 19 ? 59.594 17.891 11.672 1 32.81 19 LEU B N 1
ATOM 2210 C CA . LEU B 1 19 ? 58.312 18.078 12.375 1 32.81 19 LEU B CA 1
ATOM 2211 C C . LEU B 1 19 ? 57.219 17.219 11.758 1 32.81 19 LEU B C 1
ATOM 2213 O O . LEU B 1 19 ? 56.719 17.531 10.68 1 32.81 19 LEU B O 1
ATOM 2217 N N . SER B 1 20 ? 57.344 15.93 11.617 1 31.17 20 SER B N 1
ATOM 2218 C CA . SER B 1 20 ? 56.406 15.07 10.906 1 31.17 20 SER B CA 1
ATOM 2219 C C . SER B 1 20 ? 55.062 15.055 11.586 1 31.17 20 SER B C 1
ATOM 2221 O O . SER B 1 20 ? 54.156 14.359 11.141 1 31.17 20 SER B O 1
ATOM 2223 N N . GLY B 1 21 ? 54.875 15.336 12.898 1 31.44 21 GLY B N 1
ATOM 2224 C CA . GLY B 1 21 ? 53.781 14.531 13.445 1 31.44 21 GLY B CA 1
ATOM 2225 C C . GLY B 1 21 ? 52.406 15 13.008 1 31.44 21 GLY B C 1
ATOM 2226 O O . GLY B 1 21 ? 51.875 15.969 13.562 1 31.44 21 GLY B O 1
ATOM 2227 N N . CYS B 1 22 ? 52.062 15.219 11.766 1 34.5 22 CYS B N 1
ATOM 2228 C CA . CYS B 1 22 ? 50.656 15.492 11.508 1 34.5 22 CYS B CA 1
ATOM 2229 C C . CYS B 1 22 ? 49.75 14.453 12.172 1 34.5 22 CYS B C 1
ATOM 2231 O O . CYS B 1 22 ? 49.812 13.273 11.812 1 34.5 22 CYS B O 1
ATOM 2233 N N . GLN B 1 23 ? 49.5 14.586 13.5 1 34.5 23 GLN B N 1
ATOM 2234 C CA . GLN B 1 23 ? 48.438 13.766 14.07 1 34.5 23 GLN B CA 1
ATOM 2235 C C . GLN B 1 23 ? 47.125 13.914 13.273 1 34.5 23 GLN B C 1
ATOM 2237 O O . GLN B 1 23 ? 46.562 15 13.219 1 34.5 23 GLN B O 1
ATOM 2242 N N . LEU B 1 24 ? 46.969 13.164 12.242 1 33.03 24 LEU B N 1
ATOM 2243 C CA . LEU B 1 24 ? 45.656 12.984 11.641 1 33.03 24 LEU B CA 1
ATOM 2244 C C . LEU B 1 24 ? 44.625 12.641 12.703 1 33.03 24 LEU B C 1
ATOM 2246 O O . LEU B 1 24 ? 44.75 11.641 13.406 1 33.03 24 LEU B O 1
ATOM 2250 N N . PHE B 1 25 ? 44 13.672 13.297 1 34.75 25 PHE B N 1
ATOM 2251 C CA . PHE B 1 25 ? 42.75 13.406 13.977 1 34.75 25 PHE B CA 1
ATOM 2252 C C . PHE B 1 25 ? 41.812 12.57 13.094 1 34.75 25 PHE B C 1
ATOM 2254 O O . PHE B 1 25 ? 41.344 13.047 12.055 1 34.75 25 PHE B O 1
ATOM 2261 N N . GLN B 1 26 ? 42.062 11.258 13.148 1 33.5 26 GLN B N 1
ATOM 2262 C CA . GLN B 1 26 ? 41 10.383 12.664 1 33.5 26 GLN B CA 1
ATOM 2263 C C . GLN B 1 26 ? 39.688 10.648 13.398 1 33.5 26 GLN B C 1
ATOM 2265 O O . GLN B 1 26 ? 39.562 10.344 14.586 1 33.5 26 GLN B O 1
ATOM 2270 N N . SER B 1 27 ? 38.969 11.75 13.07 1 33.19 27 SER B N 1
ATOM 2271 C CA . SER B 1 27 ? 37.562 11.758 13.469 1 33.19 27 SER B CA 1
ATOM 2272 C C . SER B 1 27 ? 36.875 10.43 13.156 1 33.19 27 SER B C 1
ATOM 2274 O O . SER B 1 27 ? 36.719 10.07 11.984 1 33.19 27 SER B O 1
ATOM 2276 N N . ASN B 1 28 ? 37.094 9.461 14.023 1 32.44 28 ASN B N 1
ATOM 2277 C CA . ASN B 1 28 ? 36.188 8.305 14.055 1 32.44 28 ASN B CA 1
ATOM 2278 C C . ASN B 1 28 ? 34.719 8.734 14.078 1 32.44 28 ASN B C 1
ATOM 2280 O O . ASN B 1 28 ? 34.188 9.008 15.148 1 32.44 28 ASN B O 1
ATOM 2284 N N . THR B 1 29 ? 34.344 9.539 13.141 1 32.16 29 THR B N 1
ATOM 2285 C CA . THR B 1 29 ? 32.875 9.586 13.055 1 32.16 29 THR B CA 1
ATOM 2286 C C . THR B 1 29 ? 32.281 8.172 13.008 1 32.16 29 THR B C 1
ATOM 2288 O O . THR B 1 29 ? 32.375 7.492 11.984 1 32.16 29 THR B O 1
ATOM 2291 N N . ASN B 1 30 ? 32.406 7.445 14.102 1 30.44 30 ASN B N 1
ATOM 2292 C CA . ASN B 1 30 ? 31.547 6.277 14.188 1 30.44 30 ASN B CA 1
ATOM 2293 C C . ASN B 1 30 ? 30.109 6.609 13.773 1 30.44 30 ASN B C 1
ATOM 2295 O O . ASN B 1 30 ? 29.391 7.27 14.516 1 30.44 30 ASN B O 1
ATOM 2299 N N . ALA B 1 31 ? 29.953 6.805 12.539 1 33.25 31 ALA B N 1
ATOM 2300 C CA . ALA B 1 31 ? 28.547 6.766 12.164 1 33.25 31 ALA B CA 1
ATOM 2301 C C . ALA B 1 31 ? 27.828 5.598 12.836 1 33.25 31 ALA B C 1
ATOM 2303 O O . ALA B 1 31 ? 28.125 4.434 12.555 1 33.25 31 ALA B O 1
ATOM 2304 N N . GLU B 1 32 ? 27.484 5.73 14.102 1 30.55 32 GLU B N 1
ATOM 2305 C CA . GLU B 1 32 ? 26.516 4.746 14.586 1 30.55 32 GLU B CA 1
ATOM 2306 C C . GLU B 1 32 ? 25.5 4.395 13.5 1 30.55 32 GLU B C 1
ATOM 2308 O O . GLU B 1 32 ? 24.75 5.258 13.039 1 30.55 32 GLU B O 1
ATOM 2313 N N . VAL B 1 33 ? 25.844 3.496 12.711 1 32.88 33 VAL B N 1
ATOM 2314 C CA . VAL B 1 33 ? 24.828 2.916 11.836 1 32.88 33 VAL B CA 1
ATOM 2315 C C . VAL B 1 33 ? 23.547 2.688 12.633 1 32.88 33 VAL B C 1
ATOM 2317 O O . VAL B 1 33 ? 23.547 1.979 13.641 1 32.88 33 VAL B O 1
ATOM 2320 N N . ALA B 1 34 ? 22.641 3.67 12.664 1 33.59 34 ALA B N 1
ATOM 2321 C CA . ALA B 1 34 ? 21.312 3.389 13.211 1 33.59 34 ALA B CA 1
ATOM 2322 C C . ALA B 1 34 ? 20.938 1.925 13 1 33.59 34 ALA B C 1
ATOM 2324 O O . ALA B 1 34 ? 21.156 1.364 11.93 1 33.59 34 ALA B O 1
ATOM 2325 N N . SER B 1 35 ? 20.969 1.108 14.039 1 34.25 35 SER B N 1
ATOM 2326 C CA . SER B 1 35 ? 20.516 -0.282 14.031 1 34.25 35 SER B CA 1
ATOM 2327 C C . SER B 1 35 ? 19.328 -0.48 13.109 1 34.25 35 SER B C 1
ATOM 2329 O 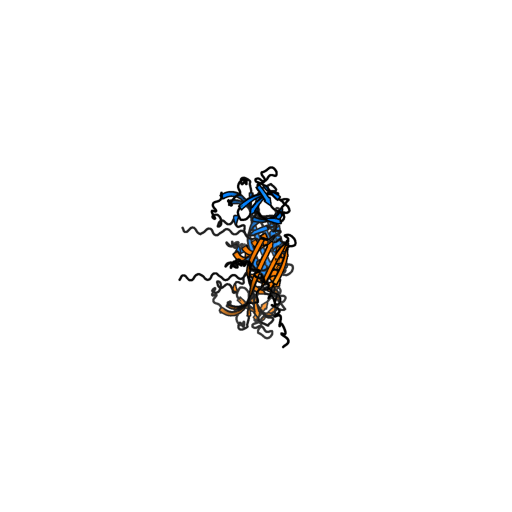O . SER B 1 35 ? 18.422 0.358 13.062 1 34.25 35 SER B O 1
ATOM 2331 N N . PRO B 1 36 ? 19.453 -1.33 12.102 1 38.91 36 PRO B N 1
ATOM 2332 C CA . PRO B 1 36 ? 18.312 -1.613 11.227 1 38.91 36 PRO B CA 1
ATOM 2333 C C . PRO B 1 36 ? 17.016 -1.81 12 1 38.91 36 PRO B C 1
ATOM 2335 O O . PRO B 1 36 ? 16.984 -2.539 13 1 38.91 36 PRO B O 1
ATOM 2338 N N . VAL B 1 37 ? 16.281 -0.92 12.18 1 39.47 37 VAL B N 1
ATOM 2339 C CA . VAL B 1 37 ? 14.977 -1.144 12.797 1 39.47 37 VAL B CA 1
ATOM 2340 C C . VAL B 1 37 ? 14.414 -2.49 12.344 1 39.47 37 VAL B C 1
ATOM 2342 O O . VAL B 1 37 ? 14.094 -2.674 11.172 1 39.47 37 VAL B O 1
ATOM 2345 N N . ILE B 1 38 ? 14.914 -3.59 12.805 1 43.66 38 ILE B N 1
ATOM 2346 C CA . ILE B 1 38 ? 14.289 -4.891 12.609 1 43.66 38 ILE B CA 1
ATOM 2347 C C . ILE B 1 38 ? 12.82 -4.828 13.039 1 43.66 38 ILE B C 1
ATOM 2349 O O . ILE B 1 38 ? 12.531 -4.676 14.227 1 43.66 38 ILE B O 1
ATOM 2353 N N . VAL B 1 39 ? 11.984 -4.191 12.344 1 50.56 39 VAL B N 1
ATOM 2354 C CA . VAL B 1 39 ? 10.57 -4.195 12.703 1 50.56 39 VAL B CA 1
ATOM 2355 C C . VAL B 1 39 ? 9.992 -5.598 12.516 1 50.56 39 VAL B C 1
ATOM 2357 O O . VAL B 1 39 ? 10.117 -6.188 11.445 1 50.56 39 VAL B O 1
ATOM 2360 N N . ASN B 1 40 ? 9.664 -6.316 13.539 1 58.72 40 ASN B N 1
ATOM 2361 C CA . ASN B 1 40 ? 9.195 -7.695 13.641 1 58.72 40 ASN B CA 1
ATOM 2362 C C . ASN B 1 40 ? 7.785 -7.848 13.07 1 58.72 40 ASN B C 1
ATOM 2364 O O . ASN B 1 40 ? 7.25 -8.953 13.023 1 58.72 40 ASN B O 1
ATOM 2368 N N . ASP B 1 41 ? 7.266 -6.77 12.625 1 79.31 41 ASP B N 1
ATOM 2369 C CA . ASP B 1 41 ? 5.887 -6.824 12.148 1 79.31 41 ASP B CA 1
ATOM 2370 C C . ASP B 1 41 ? 5.738 -6.141 10.797 1 79.31 41 ASP B C 1
ATOM 2372 O O . ASP B 1 41 ? 6.234 -5.031 10.594 1 79.31 41 ASP B O 1
ATOM 2376 N N . HIS B 1 42 ? 5.297 -6.91 9.836 1 83 42 HIS B N 1
ATOM 2377 C CA . HIS B 1 42 ? 5.109 -6.449 8.461 1 83 42 HIS B CA 1
ATOM 2378 C C . HIS B 1 42 ? 4.41 -5.094 8.43 1 83 42 HIS B C 1
ATOM 2380 O O . HIS B 1 42 ? 4.852 -4.184 7.719 1 83 42 HIS B O 1
ATOM 2386 N N . VAL B 1 43 ? 3.484 -4.949 9.266 1 78.38 43 VAL B N 1
ATOM 2387 C CA . VAL B 1 43 ? 2.684 -3.729 9.289 1 78.38 43 VAL B CA 1
ATOM 2388 C C . VAL B 1 43 ? 3.537 -2.562 9.781 1 78.38 43 VAL B C 1
ATOM 2390 O O . VAL B 1 43 ? 3.502 -1.473 9.211 1 78.38 43 VAL B O 1
ATOM 2393 N N . GLN B 1 44 ? 4.211 -2.785 10.789 1 83.75 44 GLN B N 1
ATOM 2394 C CA . GLN B 1 44 ? 5.062 -1.741 11.344 1 83.75 44 GLN B CA 1
ATOM 2395 C C . GLN B 1 44 ? 6.141 -1.323 10.352 1 83.75 44 GLN B C 1
ATOM 2397 O O . GLN B 1 44 ? 6.473 -0.14 10.25 1 83.75 44 GLN B O 1
ATOM 2402 N N . SER B 1 45 ? 6.613 -2.322 9.625 1 89.88 45 SER B N 1
ATOM 2403 C CA . SER B 1 45 ? 7.625 -2.004 8.625 1 89.88 45 SER B CA 1
ATOM 2404 C C . SER B 1 45 ? 7.066 -1.083 7.543 1 89.88 45 SER B C 1
ATOM 2406 O O . SER B 1 45 ? 7.703 -0.095 7.172 1 89.88 45 SER B O 1
ATOM 2408 N N . ILE B 1 46 ? 5.895 -1.372 7.117 1 91.56 46 ILE B N 1
ATOM 2409 C CA . ILE B 1 46 ? 5.266 -0.563 6.082 1 91.56 46 ILE B CA 1
ATOM 2410 C C . ILE B 1 46 ? 5.008 0.845 6.609 1 91.56 46 ILE B C 1
ATOM 2412 O O . ILE B 1 46 ? 5.246 1.833 5.91 1 91.56 46 ILE B O 1
ATOM 2416 N N . MET B 1 47 ? 4.523 0.922 7.832 1 89.44 47 MET B N 1
ATOM 2417 C CA . MET B 1 47 ? 4.203 2.215 8.43 1 89.44 47 MET B CA 1
ATOM 2418 C C . MET B 1 47 ? 5.445 3.088 8.539 1 89.44 47 MET B C 1
ATOM 2420 O O . MET B 1 47 ? 5.43 4.254 8.148 1 89.44 47 MET B O 1
ATOM 2424 N N . VAL B 1 48 ? 6.477 2.518 9.055 1 92.25 48 VAL B N 1
ATOM 2425 C CA . VAL B 1 48 ? 7.703 3.273 9.281 1 92.25 48 VAL B CA 1
ATOM 2426 C C . VAL B 1 48 ? 8.273 3.738 7.938 1 92.25 48 VAL B C 1
ATOM 2428 O O . VAL B 1 48 ? 8.625 4.91 7.777 1 92.25 48 VAL B O 1
ATOM 2431 N N . ILE B 1 49 ? 8.312 2.859 6.992 1 95.44 49 ILE B N 1
ATOM 2432 C CA . ILE B 1 49 ? 8.891 3.189 5.691 1 95.44 49 ILE B CA 1
ATOM 2433 C C . ILE B 1 49 ? 8.031 4.246 5 1 95.44 49 ILE B C 1
ATOM 2435 O O . ILE B 1 49 ? 8.555 5.207 4.434 1 95.44 49 ILE B O 1
ATOM 2439 N N . SER B 1 50 ? 6.758 4.035 5.051 1 95.12 50 SER B N 1
ATOM 2440 C CA . SER B 1 50 ? 5.84 4.996 4.449 1 95.12 50 SER B CA 1
ATOM 2441 C C . SER B 1 50 ? 5.992 6.375 5.078 1 95.12 50 SER B C 1
ATOM 2443 O O . SER B 1 50 ? 6.039 7.383 4.367 1 95.12 50 SER B O 1
ATOM 2445 N N . ASP B 1 51 ? 6.094 6.426 6.395 1 92.38 51 ASP B N 1
ATOM 2446 C CA . ASP B 1 51 ? 6.25 7.691 7.105 1 92.38 51 ASP B CA 1
ATOM 2447 C C . ASP B 1 51 ? 7.551 8.391 6.707 1 92.38 51 ASP B C 1
ATOM 2449 O O . ASP B 1 51 ? 7.566 9.602 6.488 1 92.38 51 ASP B O 1
ATOM 2453 N N . GLN B 1 52 ? 8.547 7.605 6.66 1 95.5 52 GLN B N 1
ATOM 2454 C CA . GLN B 1 52 ? 9.828 8.164 6.262 1 95.5 52 GLN B CA 1
ATOM 2455 C C . GLN B 1 52 ? 9.758 8.773 4.859 1 95.5 52 GLN B C 1
ATOM 2457 O O . GLN B 1 52 ? 10.227 9.891 4.637 1 95.5 52 GLN B O 1
ATOM 2462 N N . MET B 1 53 ? 9.172 8.055 3.965 1 97.44 53 MET B N 1
ATOM 2463 C CA . MET B 1 53 ? 9.047 8.57 2.602 1 97.44 53 MET B CA 1
ATOM 2464 C C . MET B 1 53 ? 8.227 9.859 2.578 1 97.44 53 MET B C 1
ATOM 2466 O O . MET B 1 53 ? 8.586 10.812 1.884 1 97.44 53 MET B O 1
ATOM 2470 N N . ASP B 1 54 ? 7.199 9.852 3.344 1 95.81 54 ASP B N 1
ATOM 2471 C CA . ASP B 1 54 ? 6.305 11.008 3.34 1 95.81 54 ASP B CA 1
ATOM 2472 C C . ASP B 1 54 ? 7.008 12.25 3.883 1 95.81 54 ASP B C 1
ATOM 2474 O O . ASP B 1 54 ? 6.691 13.375 3.484 1 95.81 54 ASP B O 1
ATOM 2478 N N . MET B 1 55 ? 7.949 12.039 4.738 1 94.19 55 MET B N 1
ATOM 2479 C CA . MET B 1 55 ? 8.68 13.148 5.34 1 94.19 55 MET B CA 1
ATOM 2480 C C . MET B 1 55 ? 9.711 13.719 4.371 1 94.19 55 MET B C 1
ATOM 2482 O O . MET B 1 55 ? 10.008 14.914 4.402 1 94.19 55 MET B O 1
ATOM 2486 N N . TYR B 1 56 ? 10.18 12.891 3.441 1 96.56 56 TYR B N 1
ATOM 2487 C CA . TYR B 1 56 ? 11.32 13.312 2.646 1 96.56 56 TYR B CA 1
ATOM 2488 C C . TYR B 1 56 ? 10.938 13.492 1.183 1 96.56 56 TYR B C 1
ATOM 2490 O O . TYR B 1 56 ? 11.562 14.266 0.456 1 96.56 56 TYR B O 1
ATOM 2498 N N . LEU B 1 57 ? 9.938 12.766 0.794 1 97.56 57 LEU B N 1
ATOM 2499 C CA . LEU B 1 57 ? 9.703 12.672 -0.642 1 97.56 57 LEU B CA 1
ATOM 2500 C C . LEU B 1 57 ? 8.336 13.25 -1.005 1 97.56 57 LEU B C 1
ATOM 2502 O O . LEU B 1 57 ? 7.406 13.211 -0.197 1 97.56 57 LEU B O 1
ATOM 2506 N N . SER B 1 58 ? 8.297 13.805 -2.238 1 96.12 58 SER B N 1
ATOM 2507 C CA . SER B 1 58 ? 7.016 14.109 -2.863 1 96.12 58 SER B CA 1
ATOM 2508 C C . SER B 1 58 ? 6.336 12.844 -3.379 1 96.12 58 SER B C 1
ATOM 2510 O O . SER B 1 58 ? 6.902 11.75 -3.299 1 96.12 58 SER B O 1
ATOM 2512 N N . SER B 1 59 ? 5.117 13.031 -3.859 1 94.56 59 SER B N 1
ATOM 2513 C CA . SER B 1 59 ? 4.406 11.898 -4.441 1 94.56 59 SER B CA 1
ATOM 2514 C C . SER B 1 59 ? 5.176 11.305 -5.613 1 94.56 59 SER B C 1
ATOM 2516 O O . SER B 1 59 ? 5.285 10.078 -5.738 1 94.56 59 SER B O 1
ATOM 2518 N N . GLU B 1 60 ? 5.688 12.211 -6.41 1 95.88 60 GLU B N 1
ATOM 2519 C CA . GLU B 1 60 ? 6.48 11.742 -7.547 1 95.88 60 GLU B CA 1
ATOM 2520 C C . GLU B 1 60 ? 7.766 11.062 -7.082 1 95.88 60 GLU B C 1
ATOM 2522 O O . GLU B 1 60 ? 8.164 10.039 -7.633 1 95.88 60 GLU B O 1
ATOM 2527 N N . GLY B 1 61 ? 8.375 11.664 -6.125 1 97.62 61 GLY B N 1
ATOM 2528 C CA . GLY B 1 61 ? 9.578 11.07 -5.562 1 97.62 61 GLY B CA 1
ATOM 2529 C C . GLY B 1 61 ? 9.344 9.703 -4.949 1 97.62 61 GLY B C 1
ATOM 2530 O O . GLY B 1 61 ? 10.172 8.797 -5.102 1 97.62 61 GLY B O 1
ATOM 2531 N N . ARG B 1 62 ? 8.273 9.578 -4.258 1 97.38 62 ARG B N 1
ATOM 2532 C CA . ARG B 1 62 ? 7.891 8.297 -3.666 1 97.38 62 ARG B CA 1
ATOM 2533 C C . ARG B 1 62 ? 7.797 7.207 -4.727 1 97.38 62 ARG B C 1
ATOM 2535 O O . ARG B 1 62 ? 8.32 6.109 -4.543 1 97.38 62 ARG B O 1
ATOM 2542 N N . GLU B 1 63 ? 7.168 7.5 -5.824 1 96.44 63 GLU B N 1
ATOM 2543 C CA . GLU B 1 63 ? 7.035 6.543 -6.922 1 96.44 63 GLU B CA 1
ATOM 2544 C C . GLU B 1 63 ? 8.398 6.168 -7.496 1 96.44 63 GLU B C 1
ATOM 2546 O O . GLU B 1 63 ? 8.672 4.988 -7.734 1 96.44 63 GLU B O 1
ATOM 2551 N N . SER B 1 64 ? 9.195 7.195 -7.691 1 98.31 64 SER B N 1
ATOM 2552 C CA . SER B 1 64 ? 10.523 6.969 -8.242 1 98.31 64 SER B CA 1
ATOM 2553 C C . SER B 1 64 ? 11.367 6.098 -7.312 1 98.31 64 SER B C 1
ATOM 2555 O O . SER B 1 64 ? 12.062 5.184 -7.766 1 98.31 64 SER B O 1
ATOM 2557 N N . PHE B 1 65 ? 11.344 6.426 -6.07 1 98.75 65 PHE B N 1
ATOM 2558 C CA . PHE B 1 65 ? 12.094 5.707 -5.051 1 98.75 65 PHE B CA 1
ATOM 2559 C C . PHE B 1 65 ? 11.664 4.246 -4.988 1 98.75 65 PHE B C 1
ATOM 2561 O O . PHE B 1 65 ? 12.508 3.344 -5.016 1 98.75 65 PHE B O 1
ATOM 2568 N N . LEU B 1 66 ? 10.344 3.955 -4.934 1 98.31 66 LEU B N 1
ATOM 2569 C CA . LEU B 1 66 ? 9.812 2.596 -4.871 1 98.31 66 LEU B CA 1
ATOM 2570 C C . LEU B 1 66 ? 10.148 1.823 -6.141 1 98.31 66 LEU B C 1
ATOM 2572 O O . LEU B 1 66 ? 10.477 0.637 -6.086 1 98.31 66 LEU B O 1
ATOM 2576 N N . ASN B 1 67 ? 10.031 2.475 -7.301 1 98.25 67 ASN B N 1
ATOM 2577 C CA . ASN B 1 67 ? 10.406 1.833 -8.555 1 98.25 67 ASN B CA 1
ATOM 2578 C C . ASN B 1 67 ? 11.883 1.441 -8.562 1 98.25 67 ASN B C 1
ATOM 2580 O O . ASN B 1 67 ? 12.242 0.356 -9.023 1 98.25 67 ASN B O 1
ATOM 2584 N N . GLN B 1 68 ? 12.703 2.361 -8.07 1 98.56 68 GLN B N 1
ATOM 2585 C CA . GLN B 1 68 ? 14.133 2.047 -8.062 1 98.56 68 GLN B CA 1
ATOM 2586 C C . GLN B 1 68 ? 14.438 0.922 -7.082 1 98.56 68 GLN B C 1
ATOM 2588 O O . GLN B 1 68 ? 15.359 0.132 -7.305 1 98.56 68 GLN B O 1
ATOM 2593 N N . MET B 1 69 ? 13.711 0.83 -5.973 1 98.44 69 MET B N 1
ATOM 2594 C CA . MET B 1 69 ? 13.852 -0.324 -5.09 1 98.44 69 MET B CA 1
ATOM 2595 C C . MET B 1 69 ? 13.625 -1.625 -5.852 1 98.44 69 MET B C 1
ATOM 2597 O O . MET B 1 69 ? 14.391 -2.58 -5.699 1 98.44 69 MET B O 1
ATOM 2601 N N . LEU B 1 70 ? 12.602 -1.623 -6.645 1 98.19 70 LEU B N 1
ATOM 2602 C CA . LEU B 1 70 ? 12.289 -2.809 -7.434 1 98.19 70 LEU B CA 1
ATOM 2603 C C . LEU B 1 70 ? 13.414 -3.119 -8.414 1 98.19 70 LEU B C 1
ATOM 2605 O O . LEU B 1 70 ? 13.797 -4.281 -8.578 1 98.19 70 LEU B O 1
ATOM 2609 N N . VAL B 1 71 ? 13.898 -2.072 -9.094 1 98.44 71 VAL B N 1
ATOM 2610 C CA . VAL B 1 71 ? 15.016 -2.242 -10.016 1 98.44 71 VAL B CA 1
ATOM 2611 C C . VAL B 1 71 ? 16.203 -2.834 -9.273 1 98.44 71 VAL B C 1
ATOM 2613 O O . VAL B 1 71 ? 16.859 -3.754 -9.773 1 98.44 71 VAL B O 1
ATOM 2616 N N . ALA B 1 72 ? 16.484 -2.338 -8.125 1 98.69 72 ALA B N 1
ATOM 2617 C CA . ALA B 1 72 ? 17.609 -2.809 -7.32 1 98.69 72 ALA B CA 1
ATOM 2618 C C . ALA B 1 72 ? 17.438 -4.277 -6.945 1 98.69 72 ALA B C 1
ATOM 2620 O O . ALA B 1 72 ? 18.375 -5.066 -7.059 1 98.69 72 ALA B O 1
ATOM 2621 N N . LEU B 1 73 ? 16.281 -4.656 -6.574 1 98.44 73 LEU B N 1
ATOM 2622 C CA . LEU B 1 73 ? 16 -6.02 -6.141 1 98.44 73 LEU B CA 1
ATOM 2623 C C . LEU B 1 73 ? 16.125 -7 -7.305 1 98.44 73 LEU B C 1
ATOM 2625 O O . LEU B 1 73 ? 16.453 -8.172 -7.102 1 98.44 73 LEU B O 1
ATOM 2629 N N . GLU B 1 74 ? 15.844 -6.516 -8.516 1 98.19 74 GLU B N 1
ATOM 2630 C CA . GLU B 1 74 ? 15.891 -7.375 -9.695 1 98.19 74 GLU B CA 1
ATOM 2631 C C . GLU B 1 74 ? 17.297 -7.418 -10.289 1 98.19 74 GLU B C 1
ATOM 2633 O O . GLU B 1 74 ? 17.594 -8.258 -11.148 1 98.19 74 GLU B O 1
ATOM 2638 N N . SER B 1 75 ? 18.156 -6.52 -9.844 1 97.69 75 SER B N 1
ATOM 2639 C CA . SER B 1 75 ? 19.469 -6.383 -10.469 1 97.69 75 SER B CA 1
ATOM 2640 C C . SER B 1 75 ? 20.422 -7.484 -10.008 1 97.69 75 SER B C 1
ATOM 2642 O O . SER B 1 75 ? 20.562 -7.734 -8.812 1 97.69 75 SER B O 1
ATOM 2644 N N . ASP B 1 76 ? 21.094 -8.07 -10.961 1 94.31 76 ASP B N 1
ATOM 2645 C CA . ASP B 1 76 ? 22.109 -9.07 -10.656 1 94.31 76 ASP B CA 1
ATOM 2646 C C . ASP B 1 76 ? 23.516 -8.484 -10.75 1 94.31 76 ASP B C 1
ATOM 2648 O O . ASP B 1 76 ? 24.484 -9.102 -10.312 1 94.31 76 ASP B O 1
ATOM 2652 N N . SER B 1 77 ? 23.656 -7.32 -11.211 1 94.69 77 SER B N 1
ATOM 2653 C CA . SER B 1 77 ? 24.969 -6.7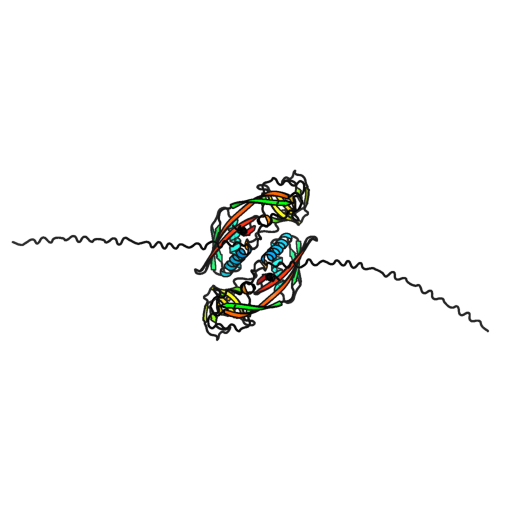89 -11.562 1 94.69 77 SER B CA 1
ATOM 2654 C C . SER B 1 77 ? 25.312 -5.57 -10.719 1 94.69 77 SER B C 1
ATOM 2656 O O . SER B 1 77 ? 26.5 -5.262 -10.516 1 94.69 77 SER B O 1
ATOM 2658 N N . ARG B 1 78 ? 24.344 -4.863 -10.336 1 96.5 78 ARG B N 1
ATOM 2659 C CA . ARG B 1 78 ? 24.547 -3.652 -9.547 1 96.5 78 ARG B CA 1
ATOM 2660 C C . ARG B 1 78 ? 23.938 -3.801 -8.156 1 96.5 78 ARG B C 1
ATOM 2662 O O . ARG B 1 78 ? 22.906 -4.445 -7.992 1 96.5 78 ARG B O 1
ATOM 2669 N N . ASP B 1 79 ? 24.656 -3.139 -7.129 1 97.88 79 ASP B N 1
ATOM 2670 C CA . ASP B 1 79 ? 24.141 -3.258 -5.77 1 97.88 79 ASP B CA 1
ATOM 2671 C C . ASP B 1 79 ? 23.953 -1.884 -5.133 1 97.88 79 ASP B C 1
ATOM 2673 O O . ASP B 1 79 ? 23.5 -1.781 -3.988 1 97.88 79 ASP B O 1
ATOM 2677 N N . LYS B 1 80 ? 24.312 -0.831 -5.848 1 98.69 80 LYS B N 1
ATOM 2678 C CA . LYS B 1 80 ? 24.141 0.536 -5.359 1 98.69 80 LYS B CA 1
ATOM 2679 C C . LYS B 1 80 ? 23.344 1.379 -6.348 1 98.69 80 LYS B C 1
ATOM 2681 O O . LYS B 1 80 ? 23.594 1.338 -7.555 1 98.69 80 LYS B O 1
ATOM 2686 N N . PHE B 1 81 ? 22.422 2.121 -5.844 1 98.81 81 PHE B N 1
ATOM 2687 C CA . PHE B 1 81 ? 21.562 2.998 -6.637 1 98.81 81 PHE B CA 1
ATOM 2688 C C . PHE B 1 81 ? 21.359 4.34 -5.938 1 98.81 81 PHE B C 1
ATOM 2690 O O . PHE B 1 81 ? 21.453 4.422 -4.711 1 98.81 81 PHE B O 1
ATOM 2697 N N . LYS B 1 82 ? 21.141 5.363 -6.68 1 98.69 82 LYS B N 1
ATOM 2698 C CA . LYS B 1 82 ? 20.891 6.691 -6.129 1 98.69 82 LYS B CA 1
ATOM 2699 C C . LYS B 1 82 ? 19.875 7.453 -6.973 1 98.69 82 LYS B C 1
ATOM 2701 O O . LYS B 1 82 ? 19.672 7.129 -8.141 1 98.69 82 LYS B O 1
ATOM 2706 N N . GLY B 1 83 ? 19.188 8.344 -6.352 1 98.62 83 GLY B N 1
ATOM 2707 C CA . GLY B 1 83 ? 18.234 9.203 -7.035 1 98.62 83 GLY B CA 1
ATOM 2708 C C . GLY B 1 83 ? 17.906 10.469 -6.266 1 98.62 83 GLY B C 1
ATOM 2709 O O . GLY B 1 83 ? 18.438 10.688 -5.176 1 98.62 83 GLY B O 1
ATOM 2710 N N . LYS B 1 84 ? 17.141 11.281 -6.898 1 98.38 84 LYS B N 1
ATOM 2711 C CA . LYS B 1 84 ? 16.797 12.578 -6.34 1 98.38 84 LYS B CA 1
ATOM 2712 C C . LYS B 1 84 ? 15.344 12.93 -6.641 1 98.38 84 LYS B C 1
ATOM 2714 O O . LYS B 1 84 ? 14.867 12.719 -7.758 1 98.38 84 LYS B O 1
ATOM 2719 N N . ASP B 1 85 ? 14.672 13.422 -5.641 1 98.06 85 ASP B N 1
ATOM 2720 C CA . ASP B 1 85 ? 13.305 13.898 -5.828 1 98.06 85 ASP B CA 1
ATOM 2721 C C . ASP B 1 85 ? 13.289 15.25 -6.535 1 98.06 85 ASP B C 1
ATOM 2723 O O . ASP B 1 85 ? 13.883 16.219 -6.055 1 98.06 85 ASP B O 1
ATOM 2727 N N . PRO B 1 86 ? 12.617 15.367 -7.602 1 95.25 86 PRO B N 1
ATOM 2728 C CA . PRO B 1 86 ? 12.648 16.609 -8.367 1 95.25 86 PRO B CA 1
ATOM 2729 C C . PRO B 1 86 ? 11.883 17.75 -7.68 1 95.25 86 PRO B C 1
ATOM 2731 O O . PRO B 1 86 ? 12.078 18.922 -8.008 1 95.25 86 PRO B O 1
ATOM 2734 N N . ASP B 1 87 ? 11.055 17.391 -6.758 1 93.62 87 ASP B N 1
ATOM 2735 C CA . ASP B 1 87 ? 10.211 18.406 -6.133 1 93.62 87 ASP B CA 1
ATOM 2736 C C . ASP B 1 87 ? 10.781 18.844 -4.789 1 93.62 87 ASP B C 1
ATOM 2738 O O . ASP B 1 87 ? 11 20.031 -4.562 1 93.62 87 ASP B O 1
ATOM 2742 N N . THR B 1 88 ? 11.086 17.891 -3.898 1 94.62 88 THR B N 1
ATOM 2743 C CA . THR B 1 88 ? 11.57 18.234 -2.568 1 94.62 88 THR B CA 1
ATOM 2744 C C . THR B 1 88 ? 13.086 18.438 -2.582 1 94.62 88 THR B C 1
ATOM 2746 O O . THR B 1 88 ? 13.656 18.984 -1.635 1 94.62 88 THR B O 1
ATOM 2749 N N . TYR B 1 89 ? 13.719 17.859 -3.611 1 94.56 89 TYR B N 1
ATOM 2750 C CA . TYR B 1 89 ? 15.164 17.906 -3.785 1 94.56 89 TYR B CA 1
ATOM 2751 C C . TYR B 1 89 ? 15.859 17.031 -2.75 1 94.56 89 TYR B C 1
ATOM 2753 O O . TYR B 1 89 ? 17.062 17.188 -2.494 1 94.56 89 TYR B O 1
ATOM 2761 N N . SER B 1 90 ? 15.117 16.141 -2.162 1 96.94 90 SER B N 1
ATOM 2762 C CA . SER B 1 90 ? 15.719 15.102 -1.32 1 96.94 90 SER B CA 1
ATOM 2763 C C . SER B 1 90 ? 16.453 14.062 -2.16 1 96.94 90 SER B C 1
ATOM 2765 O O . SER B 1 90 ? 16.047 13.766 -3.287 1 96.94 90 SER B O 1
ATOM 2767 N N . TRP B 1 91 ? 17.547 13.5 -1.529 1 97.94 91 TRP B N 1
ATOM 2768 C CA . TRP B 1 91 ? 18.312 12.445 -2.176 1 97.94 91 TRP B CA 1
ATOM 2769 C C . TRP B 1 91 ? 18.078 11.102 -1.486 1 97.94 91 TRP B C 1
ATOM 2771 O O . TRP B 1 91 ? 17.766 11.055 -0.294 1 97.94 91 TRP B O 1
ATOM 2781 N N . TRP B 1 92 ? 18.203 10.039 -2.332 1 98.75 92 TRP B N 1
ATOM 2782 C CA . TRP B 1 92 ? 18.188 8.727 -1.70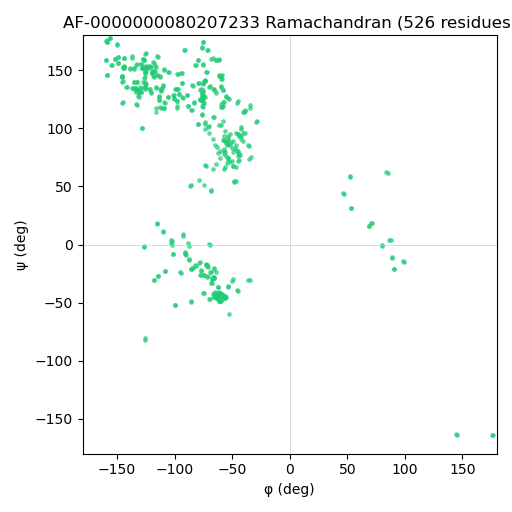8 1 98.75 92 TRP B CA 1
ATOM 2783 C C . TRP B 1 92 ? 19.328 7.855 -2.25 1 98.75 92 TRP B C 1
ATOM 2785 O O . TRP B 1 92 ? 19.859 8.117 -3.332 1 98.75 92 TRP B O 1
ATOM 2795 N N . LYS B 1 93 ? 19.719 6.934 -1.451 1 98.81 93 LYS B N 1
ATOM 2796 C CA . LYS B 1 93 ? 20.609 5.828 -1.804 1 98.81 93 LYS B CA 1
ATOM 2797 C C . LYS B 1 93 ? 19.969 4.484 -1.437 1 98.81 93 LYS B C 1
ATOM 2799 O O . LYS B 1 93 ? 19.328 4.359 -0.393 1 98.81 93 LYS B O 1
ATOM 2804 N N . ILE B 1 94 ? 20.172 3.531 -2.34 1 98.88 94 ILE B N 1
ATOM 2805 C CA . ILE B 1 94 ? 19.688 2.174 -2.111 1 98.88 94 ILE B CA 1
ATOM 2806 C C . ILE B 1 94 ? 20.844 1.181 -2.264 1 98.88 94 ILE B C 1
ATOM 2808 O O . ILE B 1 94 ? 21.641 1.292 -3.191 1 98.88 94 ILE B O 1
ATOM 2812 N N . ARG B 1 95 ? 20.938 0.306 -1.354 1 98.81 95 ARG B N 1
ATOM 2813 C CA . ARG B 1 95 ? 21.891 -0.798 -1.433 1 98.81 95 ARG B CA 1
ATOM 2814 C C . ARG B 1 95 ? 21.172 -2.141 -1.283 1 98.81 95 ARG B C 1
ATOM 2816 O O . ARG B 1 95 ? 20.281 -2.289 -0.443 1 98.81 95 ARG B O 1
ATOM 2823 N N . VAL B 1 96 ? 21.594 -3.088 -2.109 1 98.62 96 VAL B N 1
ATOM 2824 C CA . VAL B 1 96 ? 21 -4.418 -2.035 1 98.62 96 VAL B CA 1
ATOM 2825 C C . VAL B 1 96 ? 22.094 -5.469 -1.869 1 98.62 96 VAL B C 1
ATOM 2827 O O . VAL B 1 96 ? 23.203 -5.316 -2.412 1 98.62 96 VAL B O 1
ATOM 2830 N N . GLN B 1 97 ? 21.797 -6.461 -1.105 1 97.94 97 GLN B N 1
ATOM 2831 C CA . GLN B 1 97 ? 22.703 -7.594 -0.91 1 97.94 97 GLN B CA 1
ATOM 2832 C C . GLN B 1 97 ? 22.422 -8.695 -1.926 1 97.94 97 GLN B C 1
ATOM 2834 O O . GLN B 1 97 ? 21.406 -8.664 -2.621 1 97.94 97 GLN B O 1
ATOM 2839 N N . PRO B 1 98 ? 23.297 -9.641 -2.043 1 97.25 98 PRO B N 1
ATOM 2840 C CA . PRO B 1 98 ? 23.062 -10.758 -2.961 1 97.25 98 PRO B CA 1
ATOM 2841 C C . PRO B 1 98 ? 21.828 -11.57 -2.598 1 97.25 98 PRO B C 1
ATOM 2843 O O . PRO B 1 98 ? 21.375 -11.539 -1.449 1 97.25 98 PRO B O 1
ATOM 2846 N N . ASN B 1 99 ? 21.312 -12.305 -3.588 1 96.94 99 ASN B N 1
ATOM 2847 C CA . ASN B 1 99 ? 20.172 -13.18 -3.377 1 96.94 99 ASN B CA 1
ATOM 2848 C C . ASN B 1 99 ? 20.469 -14.234 -2.311 1 96.94 99 ASN B C 1
ATOM 2850 O O . ASN B 1 99 ? 21.562 -14.789 -2.266 1 96.94 99 ASN B O 1
ATOM 2854 N N . GLU B 1 100 ? 19.516 -14.406 -1.47 1 95.38 100 GLU B N 1
ATOM 2855 C CA . GLU B 1 100 ? 19.516 -15.516 -0.522 1 95.38 100 GLU B CA 1
ATOM 2856 C C . GLU B 1 100 ? 18.453 -16.547 -0.891 1 95.38 100 GLU B C 1
ATOM 2858 O O . GLU B 1 100 ? 17.25 -16.234 -0.943 1 95.38 100 GLU B O 1
ATOM 2863 N N . TRP B 1 101 ? 18.953 -17.734 -1.076 1 93.44 101 TRP B N 1
ATOM 2864 C CA . TRP B 1 101 ? 18.031 -18.812 -1.415 1 93.44 101 TRP B CA 1
ATOM 2865 C C . TRP B 1 101 ? 17.594 -19.562 -0.163 1 93.44 101 TRP B C 1
ATOM 2867 O O . TRP B 1 101 ? 18.422 -20 0.638 1 93.44 101 TRP B O 1
ATOM 2877 N N . GLN B 1 102 ? 16.297 -19.625 -0.082 1 91.88 102 GLN B N 1
ATOM 2878 C CA . GLN B 1 102 ? 15.711 -20.312 1.07 1 91.88 102 GLN B CA 1
ATOM 2879 C C . GLN B 1 102 ? 14.883 -21.516 0.639 1 91.88 102 GLN B C 1
ATOM 2881 O O . GLN B 1 102 ? 14.43 -21.578 -0.504 1 91.88 102 GLN B O 1
ATOM 2886 N N . GLN B 1 103 ? 14.719 -22.453 1.6 1 92.94 103 GLN B N 1
ATOM 2887 C CA . GLN B 1 103 ? 13.875 -23.625 1.377 1 92.94 103 GLN B CA 1
ATOM 2888 C C . GLN B 1 103 ? 12.711 -23.656 2.361 1 92.94 103 GLN B C 1
ATOM 2890 O O . GLN B 1 103 ? 12.82 -23.156 3.479 1 92.94 103 GLN B O 1
ATOM 2895 N N . ALA B 1 104 ? 11.664 -24.125 1.83 1 91.12 104 ALA B N 1
ATOM 2896 C CA . ALA B 1 104 ? 10.5 -24.281 2.699 1 91.12 104 ALA B CA 1
ATOM 2897 C C . ALA B 1 104 ? 9.695 -25.516 2.322 1 91.12 104 ALA B C 1
ATOM 2899 O O . ALA B 1 104 ? 9.805 -26.016 1.2 1 91.12 104 ALA B O 1
ATOM 2900 N N . GLU B 1 105 ? 9.047 -26 3.395 1 89.25 105 GLU B N 1
ATOM 2901 C CA . GLU B 1 105 ? 8.078 -27.078 3.209 1 89.25 105 GLU B CA 1
ATOM 2902 C C . GLU B 1 105 ? 6.664 -26.594 3.529 1 89.25 105 GLU B C 1
ATOM 2904 O O . GLU B 1 105 ? 6.43 -26 4.578 1 89.25 105 GLU B O 1
ATOM 2909 N N . ILE B 1 106 ? 5.859 -26.859 2.547 1 88.5 106 ILE B N 1
ATOM 2910 C CA . ILE B 1 106 ? 4.484 -26.438 2.805 1 88.5 106 ILE B CA 1
ATOM 2911 C C . ILE B 1 106 ? 3.545 -27.641 2.662 1 88.5 106 ILE B C 1
ATOM 2913 O O . ILE B 1 106 ? 3.848 -28.594 1.945 1 88.5 106 ILE B O 1
ATOM 2917 N N . VAL B 1 107 ? 2.439 -27.562 3.389 1 88.44 107 VAL B N 1
ATOM 2918 C CA . VAL B 1 107 ? 1.428 -28.609 3.338 1 88.44 107 VAL B CA 1
ATOM 2919 C C . VAL B 1 107 ? 0.144 -28.062 2.717 1 88.44 107 VAL B C 1
ATOM 2921 O O . VAL B 1 107 ? -0.408 -27.078 3.193 1 88.44 107 VAL B O 1
ATOM 2924 N N . ARG B 1 108 ? -0.309 -28.75 1.643 1 90.25 108 ARG B N 1
ATOM 2925 C CA . ARG B 1 108 ? -1.531 -28.391 0.934 1 90.25 108 ARG B CA 1
ATOM 2926 C C . ARG B 1 108 ? -2.256 -29.625 0.414 1 90.25 108 ARG B C 1
ATOM 2928 O O . ARG B 1 108 ? -1.619 -30.609 0.039 1 90.25 108 ARG B O 1
ATOM 2935 N N . PRO B 1 109 ? -3.617 -29.531 0.434 1 93.31 109 PRO B N 1
ATOM 2936 C CA . PRO B 1 109 ? -4.328 -30.594 -0.282 1 93.31 109 PRO B CA 1
ATOM 2937 C C . PRO B 1 109 ? -3.961 -30.656 -1.764 1 93.31 109 PRO B C 1
ATOM 2939 O O . PRO B 1 109 ? -3.758 -29.609 -2.395 1 93.31 109 PRO B O 1
ATOM 2942 N N . VAL B 1 110 ? -3.893 -31.922 -2.254 1 95.31 110 VAL B N 1
ATOM 2943 C CA . VAL B 1 110 ? -3.488 -32.125 -3.643 1 95.31 110 VAL B CA 1
ATOM 2944 C C . VAL B 1 110 ? -4.496 -33.031 -4.344 1 95.31 110 VAL B C 1
ATOM 2946 O O . VAL B 1 110 ? -4.891 -34.062 -3.809 1 95.31 110 VAL B O 1
ATOM 2949 N N . GLU B 1 111 ? -4.902 -32.562 -5.523 1 94.94 111 GLU B N 1
ATOM 2950 C CA . GLU B 1 111 ? -5.766 -33.406 -6.348 1 94.94 111 GLU B CA 1
ATOM 2951 C C . GLU B 1 111 ? -5.078 -34.719 -6.688 1 94.94 111 GLU B C 1
ATOM 2953 O O . GLU B 1 111 ? -3.867 -34.75 -6.906 1 94.94 111 GLU B O 1
ATOM 2958 N N . GLU B 1 112 ? -5.941 -35.812 -6.758 1 93.75 112 GLU B N 1
ATOM 2959 C CA . GLU B 1 112 ? -5.395 -37.125 -7.09 1 93.75 112 GLU B CA 1
ATOM 2960 C C . GLU B 1 112 ? -4.68 -37.094 -8.438 1 93.75 112 GLU B C 1
ATOM 2962 O O . GLU B 1 112 ? -5.184 -36.5 -9.406 1 93.75 112 GLU B O 1
ATOM 2967 N N . GLY B 1 113 ? -3.451 -37.688 -8.406 1 95.25 113 GLY B N 1
ATOM 2968 C CA . GLY B 1 113 ? -2.74 -37.844 -9.664 1 95.25 113 GLY B CA 1
ATOM 2969 C C . GLY B 1 113 ? -1.688 -36.781 -9.898 1 95.25 113 GLY B C 1
ATOM 2970 O O . GLY B 1 113 ? -0.84 -36.906 -10.781 1 95.25 113 GLY B O 1
ATOM 2971 N N . VAL B 1 114 ? -1.723 -35.688 -9.141 1 96.94 114 VAL B N 1
ATOM 2972 C CA . VAL B 1 114 ? -0.767 -34.594 -9.344 1 96.94 114 VAL B CA 1
ATOM 2973 C C . VAL B 1 114 ? 0.598 -35 -8.789 1 96.94 114 VAL B C 1
ATOM 2975 O O . VAL B 1 114 ? 0.704 -35.469 -7.648 1 96.94 114 VAL B O 1
ATOM 2978 N N . ASP B 1 115 ? 1.602 -34.875 -9.602 1 96.06 115 ASP B N 1
ATOM 2979 C CA . ASP B 1 115 ? 2.975 -35.156 -9.188 1 96.06 115 ASP B CA 1
ATOM 2980 C C . ASP B 1 115 ? 3.547 -34 -8.375 1 96.06 115 ASP B C 1
ATOM 2982 O O . ASP B 1 115 ? 3.588 -32.875 -8.852 1 96.06 115 ASP B O 1
ATOM 2986 N N . THR B 1 116 ? 4.027 -34.25 -7.16 1 92.81 116 THR B N 1
ATOM 2987 C CA . THR B 1 116 ? 4.535 -33.188 -6.289 1 92.81 116 THR B CA 1
ATOM 2988 C C . THR B 1 116 ? 6.027 -33.375 -6.031 1 92.81 116 THR B C 1
ATOM 2990 O O . THR B 1 116 ? 6.566 -32.844 -5.062 1 92.81 116 THR B O 1
ATOM 2993 N N . SER B 1 117 ? 6.68 -34.125 -6.824 1 92.75 117 SER B N 1
ATOM 2994 C CA . SER B 1 117 ? 8.07 -34.5 -6.582 1 92.75 117 SER B CA 1
ATOM 2995 C C . SER B 1 117 ? 9.023 -33.5 -7.242 1 92.75 117 SER B C 1
ATOM 2997 O O . SER B 1 117 ? 10.242 -33.562 -7.039 1 92.75 117 SER B O 1
ATOM 2999 N N . ASN B 1 118 ? 8.547 -32.562 -8.023 1 94.19 118 ASN B N 1
ATOM 3000 C CA . ASN B 1 118 ? 9.391 -31.625 -8.75 1 94.19 118 ASN B CA 1
ATOM 3001 C C . ASN B 1 118 ? 9.961 -30.562 -7.816 1 94.19 118 ASN B C 1
ATOM 3003 O O . ASN B 1 118 ? 9.398 -30.281 -6.754 1 94.19 118 ASN B O 1
ATOM 3007 N N . LYS B 1 119 ? 11.062 -30.016 -8.227 1 93.81 119 LYS B N 1
ATOM 3008 C CA . LYS B 1 119 ? 11.609 -28.844 -7.535 1 93.81 119 LYS B CA 1
ATOM 3009 C C . LYS B 1 119 ? 10.805 -27.594 -7.863 1 93.81 119 LYS B C 1
ATOM 3011 O O . LYS B 1 119 ? 10.656 -27.234 -9.031 1 93.81 119 LYS B O 1
ATOM 3016 N N . LEU B 1 120 ? 10.383 -26.922 -6.762 1 96.94 120 LEU B N 1
ATOM 3017 C CA . LEU B 1 120 ? 9.469 -25.812 -6.957 1 96.94 120 LEU B CA 1
ATOM 3018 C C . LEU B 1 120 ? 10.086 -24.516 -6.43 1 96.94 120 LEU B C 1
ATOM 3020 O O . LEU B 1 120 ? 10.914 -24.547 -5.52 1 96.94 120 LEU B O 1
ATOM 3024 N N . GLU B 1 121 ? 9.766 -23.438 -7.039 1 96.69 121 GLU B N 1
ATOM 3025 C CA . GLU B 1 121 ? 9.961 -22.094 -6.508 1 96.69 121 GLU B CA 1
ATOM 3026 C C . GLU B 1 121 ? 8.633 -21.453 -6.133 1 96.69 121 GLU B C 1
ATOM 3028 O O . GLU B 1 121 ? 7.812 -21.156 -7.004 1 96.69 121 GLU B O 1
ATOM 3033 N N . PHE B 1 122 ? 8.477 -21.172 -4.902 1 96.5 122 PHE B N 1
ATOM 3034 C CA . PHE B 1 122 ? 7.188 -20.688 -4.414 1 96.5 122 PHE B CA 1
ATOM 3035 C C . PHE B 1 122 ? 6.949 -19.25 -4.848 1 96.5 122 PHE B C 1
ATOM 3037 O O . PHE B 1 122 ? 7.871 -18.422 -4.84 1 96.5 122 PHE B O 1
ATOM 3044 N N . MET B 1 123 ? 5.738 -18.859 -5.211 1 95.69 123 MET B N 1
ATOM 3045 C CA . MET B 1 123 ? 5.32 -17.547 -5.684 1 95.69 123 MET B CA 1
ATOM 3046 C C . MET B 1 123 ? 4.156 -17.016 -4.852 1 95.69 123 MET B C 1
ATOM 3048 O O . MET B 1 123 ? 4.359 -16.219 -3.934 1 95.69 123 MET B O 1
ATOM 3052 N N . ASP B 1 124 ? 2.859 -17.438 -5.148 1 94.44 124 ASP B N 1
ATOM 3053 C CA . ASP B 1 124 ? 1.602 -17 -4.555 1 94.44 124 ASP B CA 1
ATOM 3054 C C . ASP B 1 124 ? 1.077 -15.742 -5.254 1 94.44 124 ASP B C 1
ATOM 3056 O O . ASP B 1 124 ? 0.98 -14.68 -4.641 1 94.44 124 ASP B O 1
ATOM 3060 N N . VAL B 1 125 ? 0.806 -15.852 -6.496 1 97.25 125 VAL B N 1
ATOM 3061 C CA . VAL B 1 125 ? 0.36 -14.742 -7.328 1 97.25 125 VAL B CA 1
ATOM 3062 C C . VAL B 1 125 ? -0.855 -15.164 -8.148 1 97.25 125 VAL B C 1
ATOM 3064 O O . VAL B 1 125 ? -0.901 -16.281 -8.672 1 97.25 125 VAL B O 1
ATOM 3067 N N . SER B 1 126 ? -1.786 -14.336 -8.297 1 96.56 126 SER B N 1
ATOM 3068 C CA . SER B 1 126 ? -2.979 -14.633 -9.086 1 96.56 126 SER B CA 1
ATOM 3069 C C . SER B 1 126 ? -2.682 -14.562 -10.578 1 96.56 126 SER B C 1
ATOM 3071 O O . SER B 1 126 ? -2.07 -13.602 -11.055 1 96.56 126 SER B O 1
ATOM 3073 N N . TYR B 1 127 ? -3.082 -15.602 -11.289 1 97.75 127 TYR B N 1
ATOM 3074 C CA . TYR B 1 127 ? -2.971 -15.727 -12.734 1 97.75 127 TYR B CA 1
ATOM 3075 C C . TYR B 1 127 ? -4.328 -16.031 -13.359 1 97.75 127 TYR B C 1
ATOM 3077 O O . TYR B 1 127 ? -5.277 -16.391 -12.664 1 97.75 127 TYR B O 1
ATOM 3085 N N . ARG B 1 128 ? -4.363 -15.828 -14.648 1 96.88 128 ARG B N 1
ATOM 3086 C CA . ARG B 1 128 ? -5.531 -16.25 -15.414 1 96.88 128 ARG B CA 1
ATOM 3087 C C . ARG B 1 128 ? -5.113 -16.953 -16.703 1 96.88 128 ARG B C 1
ATOM 3089 O O . ARG B 1 128 ? -4.051 -16.672 -17.25 1 96.88 128 ARG B O 1
ATOM 3096 N N . SER B 1 129 ? -5.996 -17.875 -17.141 1 97.75 129 SER B N 1
ATOM 3097 C CA . SER B 1 129 ? -5.734 -18.578 -18.391 1 97.75 129 SER B CA 1
ATOM 3098 C C . SER B 1 129 ? -6.086 -17.719 -19.594 1 97.75 129 SER B C 1
ATOM 3100 O O . SER B 1 129 ? -7.121 -17.047 -19.609 1 97.75 129 SER B O 1
ATOM 3102 N N . LYS B 1 130 ? -5.246 -17.781 -20.594 1 96.75 130 LYS B N 1
ATOM 3103 C CA . LYS B 1 130 ? -5.484 -17.016 -21.828 1 96.75 130 LYS B CA 1
ATOM 3104 C C . LYS B 1 130 ? -6.406 -17.781 -22.766 1 96.75 130 LYS B C 1
ATOM 3106 O O . LYS B 1 130 ? -6.949 -17.219 -23.719 1 96.75 130 LYS B O 1
ATOM 3111 N N . THR B 1 131 ? -6.508 -19.062 -22.578 1 96.94 131 THR B N 1
ATOM 3112 C CA . THR B 1 131 ? -7.246 -19.984 -23.422 1 96.94 131 THR B CA 1
ATOM 3113 C C . THR B 1 131 ? 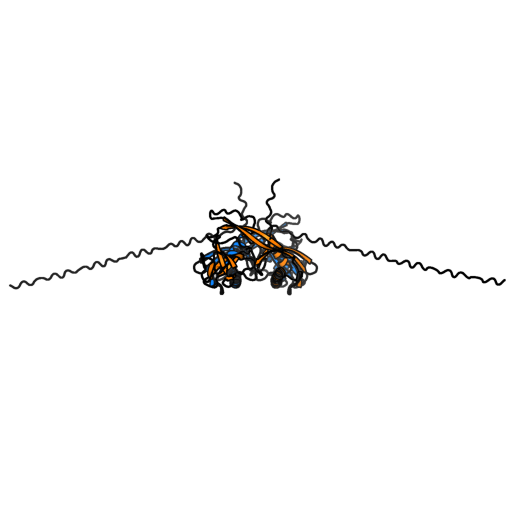-7.777 -21.172 -22.609 1 96.94 131 THR B C 1
ATOM 3115 O O . THR B 1 131 ? -7.613 -21.203 -21.391 1 96.94 131 THR B O 1
ATOM 3118 N N . GLY B 1 132 ? -8.586 -21.938 -23.312 1 97.56 132 GLY B N 1
ATOM 3119 C CA . GLY B 1 132 ? -8.789 -23.234 -22.703 1 97.56 132 GLY B CA 1
ATOM 3120 C C . GLY B 1 132 ? -7.496 -24.016 -22.531 1 97.56 132 GLY B C 1
ATOM 3121 O O . GLY B 1 132 ? -6.793 -24.281 -23.5 1 97.56 132 GLY B O 1
ATOM 3122 N N . LEU B 1 133 ? -7.207 -24.344 -21.281 1 98.5 133 LEU B N 1
ATOM 3123 C CA . LEU B 1 133 ? -5.863 -24.828 -21 1 98.5 133 LEU B CA 1
ATOM 3124 C C . LEU B 1 133 ? -5.918 -26.109 -20.156 1 98.5 133 LEU B C 1
ATOM 3126 O O . LEU B 1 133 ? -6.574 -26.141 -19.125 1 98.5 133 LEU B O 1
ATOM 3130 N N . ASN B 1 134 ? -5.25 -27.125 -20.594 1 98.44 134 ASN B N 1
ATOM 3131 C CA . ASN B 1 134 ? -5.238 -28.406 -19.906 1 98.44 134 ASN B CA 1
ATOM 3132 C C . ASN B 1 134 ? -4.469 -28.328 -18.594 1 98.44 134 ASN B C 1
ATOM 3134 O O . ASN B 1 134 ? -3.395 -27.734 -18.531 1 98.44 134 ASN B O 1
ATOM 3138 N N . LEU B 1 135 ? -5.102 -28.938 -17.594 1 98.75 135 LEU B N 1
ATOM 3139 C CA . LEU B 1 135 ? -4.398 -29.234 -16.359 1 98.75 135 LEU B CA 1
ATOM 3140 C C . LEU B 1 135 ? -3.721 -30.609 -16.422 1 98.75 135 LEU B C 1
ATOM 3142 O O . LEU B 1 135 ? -4.371 -31.609 -16.734 1 98.75 135 LEU B O 1
ATOM 3146 N N . ARG B 1 136 ? -2.428 -30.531 -16.078 1 98.69 136 ARG B N 1
ATOM 3147 C CA . ARG B 1 136 ? -1.666 -31.766 -16.297 1 98.69 136 ARG B CA 1
ATOM 3148 C C . ARG B 1 136 ? -1.146 -32.312 -14.977 1 98.69 136 ARG B C 1
ATOM 3150 O O . ARG B 1 136 ? -0.864 -31.578 -14.039 1 98.69 136 ARG B O 1
ATOM 3157 N N . SER B 1 137 ? -0.941 -33.625 -14.93 1 98.38 137 SER B N 1
ATOM 3158 C CA . SER B 1 137 ? -0.515 -34.312 -13.719 1 98.38 137 SER B CA 1
ATOM 3159 C C . SER B 1 137 ? 0.96 -34.062 -13.422 1 98.38 137 SER B C 1
ATOM 3161 O O . SER B 1 137 ? 1.397 -34.156 -12.281 1 98.38 137 SER B O 1
ATOM 3163 N N . LYS B 1 138 ? 1.706 -33.781 -14.445 1 98.31 138 LYS B N 1
ATOM 3164 C CA . LYS B 1 138 ? 3.129 -33.438 -14.391 1 98.31 138 LYS B CA 1
ATOM 3165 C C . LYS B 1 138 ? 3.465 -32.281 -15.312 1 98.31 138 LYS B C 1
ATOM 3167 O O . LYS B 1 138 ? 2.689 -31.953 -16.219 1 98.31 138 LYS B O 1
ATOM 3172 N N . PRO B 1 139 ? 4.574 -31.688 -15.086 1 98.38 139 PRO B N 1
ATOM 3173 C CA . PRO B 1 139 ? 5 -30.609 -15.992 1 98.38 139 PRO B CA 1
ATOM 3174 C C . PRO B 1 139 ? 5.477 -31.141 -17.344 1 98.38 139 PRO B C 1
ATOM 3176 O O . PRO B 1 139 ? 6.66 -31.016 -17.672 1 98.38 139 PRO B O 1
ATOM 3179 N N . SER B 1 140 ? 4.547 -31.672 -18.094 1 97.88 140 SER B N 1
ATOM 3180 C CA . SER B 1 140 ? 4.832 -32.25 -19.406 1 97.88 140 SER B CA 1
ATOM 3181 C C . SER B 1 140 ? 3.576 -32.312 -20.266 1 97.88 140 SER B C 1
ATOM 3183 O O . SER B 1 140 ? 2.492 -32.625 -19.766 1 97.88 140 SER B O 1
ATOM 3185 N N . VAL B 1 141 ? 3.793 -32.125 -21.578 1 96.94 141 VAL B N 1
ATOM 3186 C CA . VAL B 1 141 ? 2.668 -32.156 -22.5 1 96.94 141 VAL B CA 1
ATOM 3187 C C . VAL B 1 141 ? 2.17 -33.594 -22.656 1 96.94 141 VAL B C 1
ATOM 3189 O O . VAL B 1 141 ? 1.043 -33.812 -23.094 1 96.94 141 VAL B O 1
ATOM 3192 N N . GLU B 1 142 ? 2.988 -34.562 -22.297 1 97.56 142 GLU B N 1
ATOM 3193 C CA . GLU B 1 142 ? 2.66 -35.969 -22.469 1 97.56 142 GLU B CA 1
ATOM 3194 C C . GLU B 1 142 ? 1.95 -36.531 -21.25 1 97.56 142 GLU B C 1
ATOM 3196 O O . GLU B 1 142 ? 1.469 -37.688 -21.266 1 97.56 142 GLU B O 1
ATOM 3201 N N . SER B 1 143 ? 1.921 -35.719 -20.172 1 97.94 143 SER B N 1
ATOM 3202 C CA . SER B 1 143 ? 1.346 -36.25 -18.938 1 97.94 143 SER B CA 1
ATOM 3203 C C . SER B 1 143 ? -0.177 -36.281 -19.016 1 97.94 143 SER B C 1
ATOM 3205 O O . SER B 1 143 ? -0.772 -35.781 -19.969 1 97.94 143 SER B O 1
ATOM 3207 N N . THR B 1 144 ? -0.797 -36.938 -18.047 1 98.06 144 THR B N 1
ATOM 3208 C CA . THR B 1 144 ? -2.242 -37.125 -18.016 1 98.06 144 THR B CA 1
ATOM 3209 C C . THR B 1 144 ? -2.963 -35.812 -17.844 1 98.06 144 THR B C 1
ATOM 3211 O O . THR B 1 144 ? -2.541 -34.969 -17.062 1 98.06 144 THR B O 1
ATOM 3214 N N . LYS B 1 145 ? -3.986 -35.625 -18.656 1 98.19 145 LYS B N 1
ATOM 3215 C CA . LYS B 1 145 ? -4.887 -34.5 -18.484 1 98.19 145 LYS B CA 1
ATOM 3216 C C . LYS B 1 145 ? -5.84 -34.719 -17.312 1 98.19 145 LYS B C 1
ATOM 3218 O O . LYS B 1 145 ? -6.605 -35.688 -17.312 1 98.19 145 LYS B O 1
ATOM 3223 N N . LEU B 1 146 ? -5.766 -33.875 -16.344 1 98.12 146 LEU B N 1
ATOM 3224 C CA . LEU B 1 146 ? -6.598 -34.031 -15.156 1 98.12 146 LEU B CA 1
ATOM 3225 C C . LEU B 1 146 ? -7.871 -33.188 -15.281 1 98.12 146 LEU B C 1
ATOM 3227 O O . LEU B 1 146 ? -8.852 -33.438 -14.578 1 98.12 146 LEU B O 1
ATOM 3231 N N . GLY B 1 147 ? -7.855 -32.156 -16.078 1 97.38 147 GLY B N 1
ATOM 3232 C CA . GLY B 1 147 ? -8.938 -31.203 -16.281 1 97.38 147 GLY B CA 1
ATOM 3233 C C . GLY B 1 147 ? -8.562 -30.062 -17.219 1 97.38 147 GLY B C 1
ATOM 3234 O O . GLY B 1 147 ? -7.637 -30.188 -18.016 1 97.38 147 GLY B O 1
ATOM 3235 N N . GLN B 1 148 ? -9.398 -29.047 -17.141 1 98 148 GLN B N 1
ATOM 3236 C CA . GLN B 1 148 ? -9.133 -27.891 -17.984 1 98 148 GLN B CA 1
ATOM 3237 C C . GLN B 1 148 ? -9.539 -26.594 -17.297 1 98 148 GLN B C 1
ATOM 3239 O O . GLN B 1 148 ? -10.516 -26.562 -16.547 1 98 148 GLN B O 1
ATOM 3244 N N . LEU B 1 149 ? -8.742 -25.547 -17.562 1 97.75 149 LEU B N 1
ATOM 3245 C CA . LEU B 1 149 ? -9.141 -24.188 -17.219 1 97.75 149 LEU B CA 1
ATOM 3246 C C . LEU B 1 149 ? -9.82 -23.516 -18.406 1 97.75 149 LEU B C 1
ATOM 3248 O O . LEU B 1 149 ? -9.391 -23.672 -19.547 1 97.75 149 LEU B O 1
ATOM 3252 N N . GLU B 1 150 ? -10.859 -22.797 -18.094 1 96.31 150 GLU B N 1
ATOM 3253 C CA . GLU B 1 150 ? -11.492 -22 -19.141 1 96.31 150 GLU B CA 1
ATOM 3254 C C . GLU B 1 150 ? -10.734 -20.703 -19.391 1 96.31 150 GLU B C 1
ATOM 3256 O O . GLU B 1 150 ? -9.953 -20.266 -18.547 1 96.31 150 GLU B O 1
ATOM 3261 N N . LYS B 1 151 ? -10.984 -20.172 -20.578 1 95.56 151 LYS B N 1
ATOM 3262 C CA . LYS B 1 151 ? -10.422 -18.844 -20.844 1 95.56 151 LYS B CA 1
ATOM 3263 C C . LYS B 1 151 ? -10.859 -17.844 -19.781 1 95.56 151 LYS B C 1
ATOM 3265 O O . LYS B 1 151 ? -12.047 -17.75 -19.453 1 95.56 151 LYS B O 1
ATOM 3270 N N . GLY B 1 152 ? -9.828 -17.156 -19.203 1 93.81 152 GLY B N 1
ATOM 3271 C CA . GLY B 1 152 ? -10.133 -16.141 -18.219 1 93.81 152 GLY B CA 1
ATOM 3272 C C . GLY B 1 152 ? -10.227 -16.672 -16.797 1 93.81 152 GLY B C 1
ATOM 3273 O O . GLY B 1 152 ? -10.289 -15.906 -15.844 1 93.81 152 GLY B O 1
ATOM 3274 N N . GLU B 1 153 ? -10.25 -18 -16.688 1 95.25 153 GLU B N 1
ATOM 3275 C CA . GLU B 1 153 ? -10.367 -18.594 -15.352 1 95.25 153 GLU B CA 1
ATOM 3276 C C . GLU B 1 153 ? -9.148 -18.266 -14.492 1 95.25 153 GLU B C 1
ATOM 3278 O O . GLU B 1 153 ? -8.008 -18.391 -14.953 1 95.25 153 GLU B O 1
ATOM 3283 N N . VAL B 1 154 ? -9.461 -17.797 -13.281 1 95.19 154 VAL B N 1
ATOM 3284 C CA . VAL B 1 154 ? -8.398 -17.328 -12.398 1 95.19 154 VAL B CA 1
ATOM 3285 C C . VAL B 1 154 ? -7.949 -18.469 -11.484 1 95.19 154 VAL B C 1
ATOM 3287 O O . VAL B 1 154 ? -8.75 -19.328 -11.117 1 95.19 154 VAL B O 1
ATOM 3290 N N . PHE B 1 155 ? -6.699 -18.438 -11.156 1 96.69 155 PHE B N 1
ATOM 3291 C CA . PHE B 1 155 ? -6.121 -19.375 -10.203 1 96.69 155 PHE B CA 1
ATOM 3292 C C . PHE B 1 155 ? -4.93 -18.75 -9.484 1 96.69 155 PHE B C 1
ATOM 3294 O O . PHE B 1 155 ? -4.426 -17.703 -9.891 1 96.69 155 PHE B O 1
ATOM 3301 N N . ASN B 1 156 ? -4.602 -19.297 -8.375 1 96.75 156 ASN B N 1
ATOM 3302 C CA . ASN B 1 156 ? -3.365 -18.938 -7.68 1 96.75 156 ASN B CA 1
ATOM 3303 C C . ASN B 1 156 ? -2.176 -19.75 -8.211 1 96.75 156 ASN B C 1
ATOM 3305 O O . ASN B 1 156 ? -2.189 -20.969 -8.188 1 96.75 156 ASN B O 1
ATOM 3309 N N . ALA B 1 157 ? -1.25 -19.031 -8.797 1 98.25 157 ALA B N 1
ATOM 3310 C CA . ALA B 1 157 ? 0.031 -19.656 -9.094 1 98.25 157 ALA B CA 1
ATOM 3311 C C . ALA B 1 157 ? 0.828 -19.906 -7.82 1 98.25 157 ALA B C 1
ATOM 3313 O O . ALA B 1 157 ? 1.457 -19 -7.281 1 98.25 157 ALA B O 1
ATOM 3314 N N . LEU B 1 158 ? 0.813 -21.141 -7.367 1 97.19 158 LEU B N 1
ATOM 3315 C CA . LEU B 1 158 ? 1.439 -21.5 -6.098 1 97.19 158 LEU B CA 1
ATOM 3316 C C . LEU B 1 158 ? 2.959 -21.531 -6.227 1 97.19 158 LEU B C 1
ATOM 3318 O O . LEU B 1 158 ? 3.672 -21.078 -5.328 1 97.19 158 LEU B O 1
ATOM 3322 N N . ALA B 1 159 ? 3.398 -22.078 -7.344 1 97.81 159 ALA B N 1
ATOM 3323 C CA . ALA B 1 159 ? 4.832 -22.219 -7.586 1 97.81 159 ALA B CA 1
ATOM 3324 C C . ALA B 1 159 ? 5.121 -22.391 -9.078 1 97.81 159 ALA B C 1
ATOM 3326 O O . ALA B 1 159 ? 4.227 -22.719 -9.852 1 97.81 159 ALA B O 1
ATOM 3327 N N . ARG B 1 160 ? 6.297 -22.109 -9.43 1 97.94 160 ARG B N 1
ATOM 3328 C CA . ARG B 1 160 ? 6.82 -22.5 -10.734 1 97.94 160 ARG B CA 1
ATOM 3329 C C . ARG B 1 160 ? 7.785 -23.672 -10.609 1 97.94 160 ARG B C 1
ATOM 3331 O O . ARG B 1 160 ? 8.438 -23.844 -9.578 1 97.94 160 ARG B O 1
ATOM 3338 N N . VAL B 1 161 ? 7.801 -24.469 -11.625 1 97.94 161 VAL B N 1
ATOM 3339 C CA . VAL B 1 161 ? 8.773 -25.562 -11.672 1 97.94 161 VAL B CA 1
ATOM 3340 C C . VAL B 1 161 ? 10.148 -25.016 -12.047 1 97.94 161 VAL B C 1
ATOM 3342 O O . VAL B 1 161 ? 10.289 -24.312 -13.047 1 97.94 161 VAL B O 1
ATOM 3345 N N . GLU B 1 162 ? 11.102 -25.312 -11.203 1 95.25 162 GLU B N 1
ATOM 3346 C CA . GLU B 1 162 ? 12.445 -24.781 -11.43 1 95.25 162 GLU B CA 1
ATOM 3347 C C . GLU B 1 162 ? 12.984 -25.203 -12.789 1 95.25 162 GLU B C 1
ATOM 3349 O O . GLU B 1 162 ? 13 -26.391 -13.109 1 95.25 162 GLU B O 1
ATOM 3354 N N . GLY B 1 163 ? 13.336 -24.25 -13.594 1 94.25 163 GLY B N 1
ATOM 3355 C CA . GLY B 1 163 ? 13.992 -24.5 -14.867 1 94.25 163 GLY B CA 1
ATOM 3356 C C . GLY B 1 163 ? 13.031 -24.906 -15.961 1 94.25 163 GLY B C 1
ATOM 3357 O O . GLY B 1 163 ? 13.453 -25.203 -17.078 1 94.25 163 GLY B O 1
ATOM 3358 N N . GLU B 1 164 ? 11.766 -25.016 -15.695 1 96.81 164 GLU B N 1
ATOM 3359 C CA . GLU B 1 164 ? 10.766 -25.422 -16.672 1 96.81 164 GLU B CA 1
ATOM 3360 C C . GLU B 1 164 ? 9.617 -24.422 -16.75 1 96.81 164 GLU B C 1
ATOM 3362 O O . GLU B 1 164 ? 9.344 -23.719 -15.781 1 96.81 164 GLU B O 1
ATOM 3367 N N . PRO B 1 165 ? 9 -24.328 -17.906 1 98 165 PRO B N 1
ATOM 3368 C CA . PRO B 1 165 ? 7.949 -23.328 -18.094 1 98 165 PRO B CA 1
ATOM 3369 C C . PRO B 1 165 ? 6.574 -23.828 -17.641 1 98 165 PRO B C 1
ATOM 3371 O O . PRO B 1 165 ? 5.605 -23.734 -18.406 1 98 165 PRO B O 1
ATOM 3374 N N . TRP B 1 166 ? 6.535 -24.328 -16.438 1 98.75 166 TRP B N 1
ATOM 3375 C CA . TRP B 1 166 ? 5.281 -24.859 -15.906 1 98.75 166 TRP B CA 1
ATOM 3376 C C . TRP B 1 166 ? 4.945 -24.203 -14.57 1 98.75 166 TRP B C 1
ATOM 3378 O O . TRP B 1 166 ? 5.84 -23.922 -13.766 1 98.75 166 TRP B O 1
ATOM 3388 N N . ILE B 1 167 ? 3.68 -24.031 -14.289 1 98.62 167 ILE B N 1
ATOM 3389 C CA . ILE B 1 167 ? 3.168 -23.406 -13.078 1 98.62 167 ILE B CA 1
ATOM 3390 C C . ILE B 1 167 ? 2.25 -24.375 -12.344 1 98.62 167 ILE B C 1
ATOM 3392 O O . ILE B 1 167 ? 1.438 -25.078 -12.961 1 98.62 167 ILE B O 1
ATOM 3396 N N . LEU B 1 168 ? 2.455 -24.469 -11.086 1 98.5 168 LEU B N 1
ATOM 3397 C CA . LEU B 1 168 ? 1.591 -25.266 -10.227 1 98.5 168 LEU B CA 1
ATOM 3398 C C . LEU B 1 168 ? 0.348 -24.469 -9.828 1 98.5 168 LEU B C 1
ATOM 3400 O O . LEU B 1 168 ? 0.453 -23.406 -9.219 1 98.5 168 LEU B O 1
ATOM 3404 N N . VAL B 1 169 ? -0.816 -25.047 -10.156 1 98.62 169 VAL B N 1
ATOM 3405 C CA . VAL B 1 169 ? -2.094 -24.344 -10.039 1 98.62 169 VAL B CA 1
ATOM 3406 C C . VAL B 1 169 ? -2.756 -24.703 -8.711 1 98.62 169 VAL B C 1
ATOM 3408 O O . VAL B 1 169 ? -2.895 -25.891 -8.375 1 98.62 169 VAL B O 1
ATOM 3411 N N . GLU B 1 170 ? -3.162 -23.734 -7.977 1 97 170 GLU B N 1
ATOM 3412 C CA . GLU B 1 170 ? -3.986 -23.922 -6.785 1 97 170 GLU B CA 1
ATOM 3413 C C . GLU B 1 170 ? -5.32 -23.188 -6.922 1 97 170 GLU B C 1
ATOM 3415 O O . GLU B 1 170 ? -5.367 -22.047 -7.363 1 97 170 GLU B O 1
ATOM 3420 N N . GLN B 1 171 ? -6.371 -23.844 -6.656 1 95.12 171 GLN B N 1
ATOM 3421 C CA . GLN B 1 171 ? -7.711 -23.266 -6.594 1 95.12 171 GLN B CA 1
ATOM 3422 C C . GLN B 1 171 ? -8.461 -23.734 -5.355 1 95.12 171 GLN B C 1
ATOM 3424 O O . GLN B 1 171 ? -8.469 -24.938 -5.051 1 95.12 171 GLN B O 1
ATOM 3429 N N . LYS B 1 172 ? -9.039 -22.75 -4.668 1 90.44 172 LYS B N 1
ATOM 3430 C CA . LYS B 1 172 ? -9.805 -23.031 -3.461 1 90.44 172 LYS B CA 1
ATOM 3431 C C . LYS B 1 172 ? -8.984 -23.844 -2.467 1 90.44 172 LYS B C 1
ATOM 3433 O O . LYS B 1 172 ? -9.484 -24.828 -1.896 1 90.44 172 LYS B O 1
ATOM 3438 N N . GLY B 1 173 ? -7.711 -23.625 -2.496 1 90.94 173 GLY B N 1
ATOM 3439 C CA . GLY B 1 173 ? -6.824 -24.203 -1.504 1 90.94 173 GLY B CA 1
ATOM 3440 C C . GLY B 1 173 ? -6.328 -25.594 -1.892 1 90.94 173 GLY B C 1
ATOM 3441 O O . GLY B 1 173 ? -5.664 -26.266 -1.1 1 90.94 173 GLY B O 1
ATOM 3442 N N . VAL B 1 174 ? -6.68 -26.031 -3.041 1 94.62 174 VAL B N 1
ATOM 3443 C CA . VAL B 1 174 ? -6.301 -27.359 -3.506 1 94.62 174 VAL B CA 1
ATOM 3444 C C . VAL B 1 174 ? -5.398 -27.234 -4.73 1 94.62 174 VAL B C 1
ATOM 3446 O O . VAL B 1 174 ? -5.668 -26.438 -5.633 1 94.62 174 VAL B O 1
ATOM 3449 N N . ILE B 1 175 ? -4.391 -27.984 -4.711 1 96.94 175 ILE B N 1
ATOM 3450 C CA . ILE B 1 175 ? -3.516 -28.062 -5.879 1 96.94 175 ILE B CA 1
ATOM 3451 C C . ILE B 1 175 ? -4.18 -28.906 -6.969 1 96.94 175 ILE B C 1
ATOM 3453 O O . ILE B 1 175 ? -4.512 -30.062 -6.746 1 96.94 175 ILE B O 1
ATOM 3457 N N . LYS B 1 176 ? -4.266 -28.328 -8.188 1 98 176 LYS B N 1
ATOM 3458 C CA . LYS B 1 176 ? -5.098 -28.938 -9.219 1 98 176 LYS B CA 1
ATOM 3459 C C . LYS B 1 176 ? -4.242 -29.578 -10.312 1 98 176 LYS B C 1
ATOM 3461 O O . LYS B 1 176 ? -4.715 -30.438 -11.055 1 98 176 LYS B O 1
ATOM 3466 N N . GLY B 1 177 ? -3.049 -29.094 -10.406 1 98.5 177 GLY B N 1
ATOM 3467 C CA . GLY B 1 177 ? -2.174 -29.578 -11.461 1 98.5 177 GLY B CA 1
ATOM 3468 C C . GLY B 1 177 ? -1.257 -28.516 -12.023 1 98.5 177 GLY B C 1
ATOM 3469 O O . GLY B 1 177 ? -1.005 -27.5 -11.367 1 98.5 177 GLY B O 1
ATOM 3470 N N . TYR B 1 178 ? -0.708 -28.859 -13.219 1 98.81 178 TYR B N 1
ATOM 3471 C CA . TYR B 1 178 ? 0.261 -27.969 -13.852 1 98.81 178 TYR B CA 1
ATOM 3472 C C . TYR B 1 178 ? -0.305 -27.375 -15.141 1 98.81 178 TYR B C 1
ATOM 3474 O O . TYR B 1 178 ? -1.024 -28.047 -15.875 1 98.81 178 TYR B O 1
ATOM 3482 N N . VAL B 1 179 ? 0.055 -26.141 -15.406 1 98.88 179 VAL B N 1
ATOM 3483 C CA . VAL B 1 179 ? -0.237 -25.516 -16.688 1 98.88 179 VAL B CA 1
ATOM 3484 C C . VAL B 1 179 ? 1.041 -24.922 -17.266 1 98.88 179 VAL B C 1
ATOM 3486 O O . VAL B 1 179 ? 1.964 -24.562 -16.531 1 98.88 179 VAL B O 1
ATOM 3489 N N . HIS B 1 180 ? 1.038 -24.875 -18.609 1 98.75 180 HIS B N 1
ATOM 3490 C CA . HIS B 1 180 ? 2.189 -24.266 -19.266 1 98.75 180 HIS B CA 1
ATOM 3491 C C . HIS B 1 180 ? 2.154 -22.75 -19.141 1 98.75 180 HIS B C 1
ATOM 3493 O O . HIS B 1 180 ? 1.11 -22.125 -19.359 1 98.75 180 HIS B O 1
ATOM 3499 N N . GLN B 1 181 ? 3.295 -22.141 -18.891 1 98.12 181 GLN B N 1
ATOM 3500 C CA . GLN B 1 181 ? 3.379 -20.734 -18.516 1 98.12 181 GLN B CA 1
ATOM 3501 C C . GLN B 1 181 ? 3.008 -19.844 -19.703 1 98.12 181 GLN B C 1
ATOM 3503 O O . GLN B 1 181 ? 2.523 -18.719 -19.5 1 98.12 181 GLN B O 1
ATOM 3508 N N . ASP B 1 182 ? 3.107 -20.25 -20.984 1 98.06 182 ASP B N 1
ATOM 3509 C CA . ASP B 1 182 ? 2.891 -19.438 -22.188 1 98.06 182 ASP B CA 1
ATOM 3510 C C . ASP B 1 182 ? 1.41 -19.109 -22.359 1 98.06 182 ASP B C 1
ATOM 3512 O O . ASP B 1 182 ? 1.057 -18.203 -23.109 1 98.06 182 ASP B O 1
ATOM 3516 N N . TYR B 1 183 ? 0.592 -19.891 -21.688 1 98.5 183 TYR B N 1
ATOM 3517 C CA . TYR B 1 183 ? -0.836 -19.766 -21.953 1 98.5 183 TYR B CA 1
ATOM 3518 C C . TYR B 1 183 ? -1.562 -19.141 -20.766 1 98.5 183 TYR B C 1
ATOM 3520 O O . TYR B 1 183 ? -2.793 -19.203 -20.688 1 98.5 183 TYR B O 1
ATOM 3528 N N . VAL B 1 184 ? -0.803 -18.609 -19.812 1 98.06 184 VAL B N 1
ATOM 3529 C CA . VAL B 1 184 ? -1.392 -17.922 -18.672 1 98.06 184 VAL B CA 1
ATOM 3530 C C . VAL B 1 184 ? -0.781 -16.531 -18.547 1 98.06 184 VAL B C 1
ATOM 3532 O O . VAL B 1 184 ? 0.271 -16.234 -19.125 1 98.06 184 VAL B O 1
ATOM 3535 N N . ARG B 1 185 ? -1.506 -15.68 -17.859 1 96.62 185 ARG B N 1
ATOM 3536 C CA . ARG B 1 185 ? -1.054 -14.312 -17.609 1 96.62 185 ARG B CA 1
ATOM 3537 C C . ARG B 1 185 ? -1.275 -13.906 -16.156 1 96.62 185 ARG B C 1
ATOM 3539 O O . ARG B 1 185 ? -2.307 -14.234 -15.57 1 96.62 185 ARG B O 1
ATOM 3546 N N . SER B 1 186 ? -0.263 -13.188 -15.641 1 97.12 186 SER B N 1
ATOM 3547 C CA . SER B 1 186 ? -0.364 -12.711 -14.266 1 97.12 186 SER B CA 1
ATOM 3548 C C . SER B 1 186 ? -1.34 -11.547 -14.156 1 97.12 186 SER B C 1
ATOM 3550 O O . SER B 1 186 ? -1.354 -10.656 -15.016 1 97.12 186 SER B O 1
ATOM 3552 N N . ASN B 1 187 ? -2.117 -11.516 -13.102 1 95.94 187 ASN B N 1
ATOM 3553 C CA . ASN B 1 187 ? -2.961 -10.367 -12.805 1 95.94 187 ASN B CA 1
ATOM 3554 C C . ASN B 1 187 ? -2.172 -9.266 -12.102 1 95.94 187 ASN B C 1
ATOM 3556 O O . ASN B 1 187 ? -2.629 -8.125 -12.023 1 95.94 187 ASN B O 1
ATOM 3560 N N . VAL B 1 188 ? -1.071 -9.625 -11.578 1 96 188 VAL B N 1
ATOM 3561 C CA . VAL B 1 188 ? -0.224 -8.711 -10.82 1 96 188 VAL B CA 1
ATOM 3562 C C . VAL B 1 188 ? 1.075 -8.461 -11.586 1 96 188 VAL B C 1
ATOM 3564 O O . VAL B 1 188 ? 1.825 -9.398 -11.867 1 96 188 VAL B O 1
ATOM 3567 N N . VAL B 1 189 ? 1.266 -7.156 -11.945 1 94.81 189 VAL B N 1
ATOM 3568 C CA . VAL B 1 189 ? 2.488 -6.836 -12.68 1 94.81 189 VAL B CA 1
ATOM 3569 C C . VAL B 1 189 ? 3.133 -5.586 -12.086 1 94.81 189 VAL B C 1
ATOM 3571 O O . VAL B 1 189 ? 2.439 -4.625 -11.75 1 94.81 189 VAL B O 1
ATOM 3574 N N . ASN B 1 190 ? 4.418 -5.602 -11.875 1 93.12 190 ASN B N 1
ATOM 3575 C CA . ASN B 1 190 ? 5.203 -4.441 -11.461 1 93.12 190 ASN B CA 1
ATOM 3576 C C . ASN B 1 190 ? 4.605 -3.764 -10.234 1 93.12 190 ASN B C 1
ATOM 3578 O O . ASN B 1 190 ? 4.375 -2.553 -10.242 1 93.12 190 ASN B O 1
ATOM 3582 N N . ARG B 1 191 ? 4.492 -4.488 -9.18 1 94.69 191 ARG B N 1
ATOM 3583 C CA . ARG B 1 191 ? 3.895 -3.938 -7.973 1 94.69 191 ARG B CA 1
ATOM 3584 C C . ARG B 1 191 ? 4.965 -3.514 -6.973 1 94.69 191 ARG B C 1
ATOM 3586 O O . ARG B 1 191 ? 5.895 -4.273 -6.695 1 94.69 191 ARG B O 1
ATOM 3593 N N . ASP B 1 192 ? 4.77 -2.295 -6.434 1 94.56 192 ASP B N 1
ATOM 3594 C CA . ASP B 1 192 ? 5.77 -1.83 -5.48 1 94.56 192 ASP B CA 1
ATOM 3595 C C . ASP B 1 192 ? 5.746 -2.672 -4.207 1 94.56 192 ASP B C 1
ATOM 3597 O O . ASP B 1 192 ? 4.727 -3.275 -3.871 1 94.56 192 ASP B O 1
ATOM 3601 N N . ILE B 1 193 ? 6.777 -2.635 -3.49 1 96.44 193 ILE B N 1
ATOM 3602 C CA . ILE B 1 193 ? 7.035 -3.574 -2.404 1 96.44 193 ILE B CA 1
ATOM 3603 C C . ILE B 1 193 ? 6.102 -3.281 -1.234 1 96.44 193 ILE B C 1
ATOM 3605 O O . ILE B 1 193 ? 5.766 -4.18 -0.458 1 96.44 193 ILE B O 1
ATOM 3609 N N . LEU B 1 194 ? 5.656 -2.049 -1.067 1 94.69 194 LEU B N 1
ATOM 3610 C CA . LEU B 1 194 ? 4.777 -1.712 0.05 1 94.69 194 LEU B CA 1
ATOM 3611 C C . LEU B 1 194 ? 3.348 -2.162 -0.225 1 94.69 194 LEU B C 1
ATOM 3613 O O . LEU B 1 194 ? 2.531 -2.248 0.695 1 94.69 194 LEU B O 1
ATOM 3617 N N . SER B 1 195 ? 3.072 -2.467 -1.48 1 93.25 195 SER B N 1
ATOM 3618 C CA . SER B 1 195 ? 1.717 -2.83 -1.88 1 93.25 195 SER B CA 1
ATOM 3619 C C . SER B 1 195 ? 1.582 -4.336 -2.072 1 93.25 195 SER B C 1
ATOM 3621 O O . SER B 1 195 ? 0.541 -4.82 -2.52 1 93.25 195 SER B O 1
ATOM 3623 N N . THR B 1 196 ? 2.584 -5.039 -1.801 1 94.38 196 THR B N 1
ATOM 3624 C CA . THR B 1 196 ? 2.568 -6.488 -1.953 1 94.38 196 THR B CA 1
ATOM 3625 C C . THR B 1 196 ? 2.488 -7.176 -0.593 1 94.38 196 THR B C 1
ATOM 3627 O O . THR B 1 196 ? 3.295 -6.898 0.296 1 94.38 196 THR B O 1
ATOM 3630 N N . GLN B 1 197 ? 1.534 -8.023 -0.487 1 89.88 197 GLN B N 1
ATOM 3631 C CA . GLN B 1 197 ? 1.348 -8.734 0.773 1 89.88 197 GLN B CA 1
ATOM 3632 C C . GLN B 1 197 ? 2.295 -9.93 0.876 1 89.88 197 GLN B C 1
ATOM 3634 O O . GLN B 1 197 ? 2.689 -10.5 -0.14 1 89.88 197 GLN B O 1
ATOM 3639 N N . PRO B 1 198 ? 2.564 -10.281 2.113 1 91.25 198 PRO B N 1
ATOM 3640 C CA . PRO B 1 198 ? 3.438 -11.445 2.281 1 91.25 198 PRO B CA 1
ATOM 3641 C C . PRO B 1 198 ? 2.818 -12.727 1.74 1 91.25 198 PRO B C 1
ATOM 3643 O O . PRO B 1 198 ? 1.603 -12.797 1.534 1 91.25 198 PRO B O 1
ATOM 3646 N N . ASN B 1 199 ? 3.686 -13.633 1.485 1 89.81 199 ASN B N 1
ATOM 3647 C CA . ASN B 1 199 ? 3.236 -14.969 1.094 1 89.81 199 ASN B CA 1
ATOM 3648 C C . ASN B 1 199 ? 2.736 -15.766 2.293 1 89.81 199 ASN B C 1
ATOM 3650 O O . ASN B 1 199 ? 3.523 -16.156 3.152 1 89.81 199 ASN B O 1
ATOM 3654 N N . PRO B 1 200 ? 1.506 -16.016 2.328 1 85.44 200 PRO B N 1
ATOM 3655 C CA . PRO B 1 200 ? 0.977 -16.719 3.502 1 85.44 200 PRO B CA 1
ATOM 3656 C C . PRO B 1 200 ? 1.499 -18.141 3.625 1 85.44 200 PRO B C 1
ATOM 3658 O O . PRO B 1 200 ? 1.453 -18.734 4.711 1 85.44 200 PRO B O 1
ATOM 3661 N N . LEU B 1 201 ? 1.97 -18.688 2.535 1 84.38 201 LEU B N 1
ATOM 3662 C CA . LEU B 1 201 ? 2.492 -20.062 2.535 1 84.38 201 LEU B CA 1
ATOM 3663 C C . LEU B 1 201 ? 3.766 -20.156 3.367 1 84.38 201 LEU B C 1
ATOM 3665 O O . LEU B 1 201 ? 4.102 -21.219 3.873 1 84.38 201 LEU B O 1
ATOM 3669 N N . LEU B 1 202 ? 4.367 -19.062 3.379 1 83 202 LEU B N 1
ATOM 3670 C CA . LEU B 1 202 ? 5.699 -19.078 3.969 1 83 202 LEU B CA 1
ATOM 3671 C C . LEU B 1 202 ? 5.676 -18.469 5.371 1 83 202 LEU B C 1
ATOM 3673 O O . LEU B 1 202 ? 6.727 -18.297 5.992 1 83 202 LEU B O 1
ATOM 3677 N N . ASP B 1 203 ? 4.422 -18.062 5.781 1 69.81 203 ASP B N 1
ATOM 3678 C CA . ASP B 1 203 ? 4.25 -17.562 7.145 1 69.81 203 ASP B CA 1
ATOM 3679 C C . ASP B 1 203 ? 4.148 -18.719 8.141 1 69.81 203 ASP B C 1
ATOM 3681 O O . ASP B 1 203 ? 3.441 -19.703 7.895 1 69.81 203 ASP B O 1
ATOM 3685 N N . ALA B 1 204 ? 5.16 -19.016 8.898 1 54.94 204 ALA B N 1
ATOM 3686 C CA . ALA B 1 204 ? 5.328 -20.109 9.852 1 54.94 204 ALA B CA 1
ATOM 3687 C C . ALA B 1 204 ? 4.016 -20.438 10.555 1 54.94 204 ALA B C 1
ATOM 3689 O O . ALA B 1 204 ? 3.777 -21.578 10.945 1 54.94 204 ALA B O 1
ATOM 3690 N N . GLN B 1 205 ? 3.086 -19.406 10.766 1 48.16 205 GLN B N 1
ATOM 3691 C CA . GLN B 1 205 ? 1.958 -19.672 11.656 1 48.16 205 GLN B CA 1
ATOM 3692 C C . GLN B 1 205 ? 0.898 -20.516 10.953 1 48.16 205 GLN B C 1
ATOM 3694 O O . GLN B 1 205 ? 0.043 -21.125 11.609 1 48.16 205 GLN B O 1
ATOM 3699 N N . GLN B 1 206 ? 0.825 -20.547 9.711 1 50 206 GLN B N 1
ATOM 3700 C CA . GLN B 1 206 ? -0.369 -21.078 9.07 1 50 206 GLN B CA 1
ATOM 3701 C C . GLN B 1 206 ? -0.203 -22.562 8.766 1 50 206 GLN B C 1
ATOM 3703 O O . GLN B 1 206 ? -1.119 -23.203 8.242 1 50 206 GLN B O 1
ATOM 3708 N N . ALA B 1 207 ? 0.809 -23.266 9.18 1 41.59 207 ALA B N 1
ATOM 3709 C CA . ALA B 1 207 ? 0.986 -24.656 8.766 1 41.59 207 ALA B CA 1
ATOM 3710 C C . ALA B 1 207 ? -0.266 -25.484 9.047 1 41.59 207 ALA B C 1
ATOM 3712 O O . ALA B 1 207 ? -0.43 -26.578 8.516 1 41.59 207 ALA B O 1
ATOM 3713 N N . THR B 1 208 ? -0.988 -25.203 10.172 1 39.97 208 THR B N 1
ATOM 3714 C CA . THR B 1 208 ? -1.587 -26.406 10.727 1 39.97 208 THR B CA 1
ATOM 3715 C C . THR B 1 208 ? -2.955 -26.672 10.109 1 39.97 208 THR B C 1
ATOM 3717 O O . THR B 1 208 ? -3.729 -27.484 10.609 1 39.97 208 THR B O 1
ATOM 3720 N N . HIS B 1 209 ? -3.441 -25.859 9.172 1 40.69 209 HIS B N 1
ATOM 3721 C CA . HIS B 1 209 ? -4.82 -26.312 9.062 1 40.69 209 HIS B CA 1
ATOM 3722 C C . HIS B 1 209 ? -4.898 -27.656 8.328 1 40.69 209 HIS B C 1
ATOM 3724 O O . HIS B 1 209 ? -4.359 -27.797 7.23 1 40.69 209 HIS B O 1
ATOM 3730 N N . SER B 1 210 ? -5.117 -28.766 9.086 1 37.16 210 SER B N 1
ATOM 3731 C CA . SER B 1 210 ? -5.152 -30.203 8.82 1 37.16 210 SER B CA 1
ATOM 3732 C C . SER B 1 210 ? -6.348 -30.578 7.961 1 37.16 210 SER B C 1
ATOM 3734 O O . SER B 1 210 ? -7.488 -30.578 8.438 1 37.16 210 SER B O 1
ATOM 3736 N N . VAL B 1 211 ? -6.738 -29.922 6.812 1 41.34 211 VAL B N 1
ATOM 3737 C CA . VAL B 1 211 ? -7.875 -30.641 6.25 1 41.34 211 VAL B CA 1
ATOM 3738 C C . VAL B 1 211 ? -7.461 -32.062 5.895 1 41.34 211 VAL B C 1
ATOM 3740 O O . VAL B 1 211 ? -6.281 -32.344 5.645 1 41.34 211 VAL B O 1
ATOM 3743 N N . SER B 1 212 ? -8.406 -33 6.059 1 40.84 212 SER B N 1
ATOM 3744 C CA . SER B 1 212 ? -8.406 -34.469 5.926 1 40.84 212 SER B CA 1
ATOM 3745 C C . SER B 1 212 ? -7.797 -34.875 4.598 1 40.84 212 SER B C 1
ATOM 3747 O O . SER B 1 212 ? -7.59 -36.094 4.359 1 40.84 212 SER B O 1
ATOM 3749 N N . SER B 1 213 ? -7.895 -34.094 3.471 1 49.38 213 SER B N 1
ATOM 3750 C CA . SER B 1 213 ? -7.422 -34.812 2.285 1 49.38 213 SER B CA 1
ATOM 3751 C C . SER B 1 213 ? -5.91 -34.969 2.316 1 49.38 213 SER B C 1
ATOM 3753 O O . SER B 1 213 ? -5.215 -34.312 3.094 1 49.38 213 SER B O 1
ATOM 3755 N N . ALA B 1 214 ? -5.316 -35.844 1.423 1 57.56 214 ALA B N 1
ATOM 3756 C CA . ALA B 1 214 ? -3.916 -36.281 1.483 1 57.56 214 ALA B CA 1
ATOM 3757 C C . ALA B 1 214 ? -2.986 -35.062 1.53 1 57.56 214 ALA B C 1
ATOM 3759 O O . ALA B 1 214 ? -3.002 -34.219 0.625 1 57.56 214 ALA B O 1
ATOM 3760 N N . ARG B 1 215 ? -2.75 -34.594 2.637 1 63.44 215 ARG B N 1
ATOM 3761 C CA . ARG B 1 215 ? -1.763 -33.531 2.879 1 63.44 215 ARG B CA 1
ATOM 3762 C C . ARG B 1 215 ? -0.367 -34 2.467 1 63.44 215 ARG B C 1
ATOM 3764 O O . ARG B 1 215 ? 0.056 -35.094 2.812 1 63.44 215 ARG B O 1
ATOM 37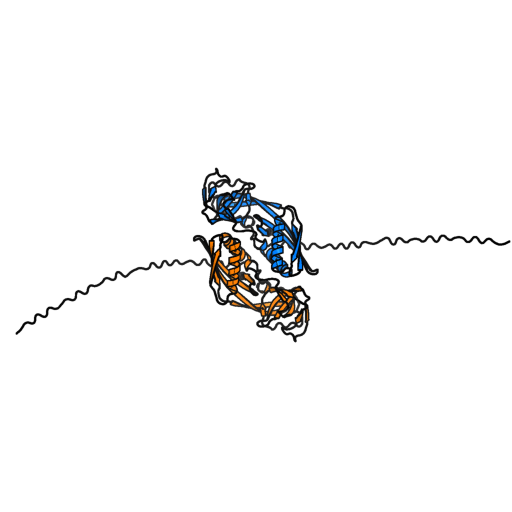71 N N . HIS B 1 216 ? -0.016 -33.469 1.3 1 73.69 216 HIS B N 1
ATOM 3772 C CA . HIS B 1 216 ? 1.355 -33.719 0.872 1 73.69 216 HIS B CA 1
ATOM 3773 C C . HIS B 1 216 ? 2.264 -32.531 1.209 1 73.69 216 HIS B C 1
ATOM 3775 O O . HIS B 1 216 ? 1.814 -31.391 1.235 1 73.69 216 HIS B O 1
ATOM 3781 N N . GLU B 1 217 ? 3.346 -32.938 1.471 1 83.69 217 GLU B N 1
ATOM 3782 C CA . GLU B 1 217 ? 4.398 -31.953 1.735 1 83.69 217 GLU B CA 1
ATOM 3783 C C . GLU B 1 217 ? 5.109 -31.547 0.449 1 83.69 217 GLU B C 1
ATOM 3785 O O . GLU B 1 217 ? 5.523 -32.406 -0.335 1 83.69 217 GLU B O 1
ATOM 3790 N N . LEU B 1 218 ? 5.008 -30.266 0.186 1 90.5 218 LEU B N 1
ATOM 3791 C CA . LEU B 1 218 ? 5.723 -29.719 -0.962 1 90.5 218 LEU B CA 1
ATOM 3792 C C . LEU B 1 218 ? 7.008 -29.031 -0.524 1 90.5 218 LEU B C 1
ATOM 3794 O O . LEU B 1 218 ? 6.996 -28.203 0.395 1 90.5 218 LEU B O 1
ATOM 3798 N N . LEU B 1 219 ? 8.07 -29.469 -1.152 1 91.25 219 LEU B N 1
ATOM 3799 C CA . LEU B 1 219 ? 9.352 -28.797 -0.938 1 91.25 219 LEU B CA 1
ATOM 3800 C C . LEU B 1 219 ? 9.641 -27.797 -2.051 1 91.25 219 LEU B C 1
ATOM 3802 O O . LEU B 1 219 ? 9.406 -28.094 -3.227 1 91.25 219 LEU B O 1
ATOM 3806 N N . GLY B 1 220 ? 10.055 -26.625 -1.648 1 94.56 220 GLY B N 1
ATOM 3807 C CA . GLY B 1 220 ? 10.383 -25.609 -2.637 1 94.56 220 GLY B CA 1
ATOM 3808 C C . GLY B 1 220 ? 11.305 -24.531 -2.104 1 94.56 220 GLY B C 1
ATOM 3809 O O . GLY B 1 220 ? 11.695 -24.578 -0.935 1 94.56 220 GLY B O 1
ATOM 3810 N N . SER B 1 221 ? 11.656 -23.719 -3.09 1 96 221 SER B N 1
ATOM 3811 C CA . SER B 1 221 ? 12.57 -22.625 -2.748 1 96 221 SER B CA 1
ATOM 3812 C C . SER B 1 221 ? 11.898 -21.266 -2.91 1 96 221 SER B C 1
ATOM 3814 O O . SER B 1 221 ? 10.812 -21.172 -3.48 1 96 221 SER B O 1
ATOM 3816 N N . TYR B 1 222 ? 12.43 -20.281 -2.326 1 95.25 222 TYR B N 1
ATOM 3817 C CA . TYR B 1 222 ? 12.094 -18.875 -2.547 1 95.25 222 TYR B CA 1
ATOM 3818 C C . TYR B 1 222 ? 13.305 -17.984 -2.322 1 95.25 222 TYR B C 1
ATOM 3820 O O . TYR B 1 222 ? 14.289 -18.406 -1.7 1 95.25 222 TYR B O 1
ATOM 3828 N N . THR B 1 223 ? 13.281 -16.859 -2.918 1 95.81 223 THR B N 1
ATOM 3829 C CA . THR B 1 223 ? 14.438 -15.969 -2.898 1 95.81 223 THR B CA 1
ATOM 3830 C C . THR B 1 223 ? 14.141 -14.711 -2.082 1 95.81 223 THR B C 1
ATOM 3832 O O . THR B 1 223 ? 13.078 -14.109 -2.223 1 95.81 223 THR B O 1
ATOM 3835 N N . CYS B 1 224 ? 15.055 -14.391 -1.231 1 96.62 224 CYS B N 1
ATOM 3836 C CA . CYS B 1 224 ? 14.977 -13.141 -0.49 1 96.62 224 CYS B CA 1
ATOM 3837 C C . CYS B 1 224 ? 16.266 -12.336 -0.646 1 96.62 224 CYS B C 1
ATOM 3839 O O . CYS B 1 224 ? 17.281 -12.867 -1.073 1 96.62 224 CYS B O 1
ATOM 3841 N N . ARG B 1 225 ? 16.094 -11.094 -0.394 1 97.12 225 ARG B N 1
ATOM 3842 C CA . ARG B 1 225 ? 17.234 -10.18 -0.458 1 97.12 225 ARG B CA 1
ATOM 3843 C C . ARG B 1 225 ? 17.125 -9.094 0.61 1 97.12 225 ARG B C 1
ATOM 3845 O O . ARG B 1 225 ? 16.031 -8.594 0.884 1 97.12 225 ARG B O 1
ATOM 3852 N N . ALA B 1 226 ? 18.281 -8.773 1.2 1 97.25 226 ALA B N 1
ATOM 3853 C CA . ALA B 1 226 ? 18.312 -7.641 2.121 1 97.25 226 ALA B CA 1
ATOM 3854 C C . ALA B 1 226 ? 18.516 -6.328 1.369 1 97.25 226 ALA B C 1
ATOM 3856 O O . ALA B 1 226 ? 19.312 -6.262 0.428 1 97.25 226 ALA B O 1
ATOM 3857 N N . LEU B 1 227 ? 17.812 -5.328 1.714 1 98 227 LEU B N 1
ATOM 3858 C CA . LEU B 1 227 ? 17.875 -4 1.115 1 98 227 LEU B CA 1
ATOM 3859 C C . LEU B 1 227 ? 17.969 -2.922 2.191 1 98 227 LEU B C 1
ATOM 3861 O O . LEU B 1 227 ? 17.25 -2.99 3.199 1 98 227 LEU B O 1
ATOM 3865 N N . SER B 1 228 ? 18.875 -1.985 2.041 1 98.5 228 SER B N 1
ATOM 3866 C CA . SER B 1 228 ? 18.953 -0.804 2.895 1 98.5 228 SER B CA 1
ATOM 3867 C C . SER B 1 228 ? 18.859 0.478 2.072 1 98.5 228 SER B C 1
ATOM 3869 O O . SER B 1 228 ? 19.141 0.469 0.87 1 98.5 228 SER B O 1
ATOM 3871 N N . TYR B 1 229 ? 18.359 1.54 2.729 1 98.69 229 TYR B N 1
ATOM 3872 C CA . TYR B 1 229 ? 18.266 2.812 2.023 1 98.69 229 TYR B CA 1
ATOM 3873 C C . TYR B 1 229 ? 18.562 3.979 2.959 1 98.69 229 TYR B C 1
ATOM 3875 O O . TYR B 1 229 ? 18.578 3.812 4.18 1 98.69 229 TYR B O 1
ATOM 3883 N N . GLU B 1 230 ? 18.875 5.051 2.371 1 98.56 230 GLU B N 1
ATOM 3884 C CA . GLU B 1 230 ? 19.078 6.344 3.02 1 98.56 230 GLU B CA 1
ATOM 3885 C C . GLU B 1 230 ? 18.297 7.445 2.297 1 98.56 230 GLU B C 1
ATOM 3887 O O . GLU B 1 230 ? 18.297 7.504 1.065 1 98.56 230 GLU B O 1
ATOM 3892 N N . LEU B 1 231 ? 17.578 8.195 3.049 1 98.38 231 LEU B N 1
ATOM 3893 C CA . LEU B 1 231 ? 16.953 9.43 2.574 1 98.38 231 LEU B CA 1
ATOM 3894 C C . LEU B 1 231 ? 17.609 10.648 3.225 1 98.38 231 LEU B C 1
ATOM 3896 O O . LEU B 1 231 ? 17.797 10.672 4.441 1 98.38 231 LEU B O 1
ATOM 3900 N N . THR B 1 232 ? 17.891 11.617 2.416 1 97.5 232 THR B N 1
ATOM 3901 C CA . THR B 1 232 ? 18.625 12.766 2.928 1 97.5 232 THR B CA 1
ATOM 3902 C C . THR B 1 232 ? 18.031 14.07 2.393 1 97.5 232 THR B C 1
ATOM 3904 O O . THR B 1 232 ? 17.734 14.172 1.203 1 97.5 232 THR B O 1
ATOM 3907 N N . LYS B 1 233 ? 17.875 15.016 3.281 1 94.19 233 LYS B N 1
ATOM 3908 C CA . LYS B 1 233 ? 17.469 16.375 2.926 1 94.19 233 LYS B CA 1
ATOM 3909 C C . LYS B 1 233 ? 18.125 17.406 3.846 1 94.19 233 LYS B C 1
ATOM 3911 O O . LYS B 1 233 ? 17.922 17.375 5.059 1 94.19 233 LYS B O 1
ATOM 3916 N N . ASP B 1 234 ? 18.875 18.344 3.262 1 90.19 234 ASP B N 1
ATOM 3917 C CA . ASP B 1 234 ? 19.484 19.453 3.979 1 90.19 234 ASP B CA 1
ATOM 3918 C C . ASP B 1 234 ? 20.188 18.969 5.242 1 90.19 234 ASP B C 1
ATOM 3920 O O . ASP B 1 234 ? 20 19.531 6.32 1 90.19 234 ASP B O 1
ATOM 3924 N N . GLY B 1 235 ? 20.891 17.922 5.137 1 89.12 235 GLY B N 1
ATOM 3925 C CA . GLY B 1 235 ? 21.703 17.406 6.23 1 89.12 235 GLY B CA 1
ATOM 3926 C C . GLY B 1 235 ? 20.953 16.422 7.113 1 89.12 235 GLY B C 1
ATOM 3927 O O . GLY B 1 235 ? 21.562 15.68 7.875 1 89.12 235 GLY B O 1
ATOM 3928 N N . ASP B 1 236 ? 19.625 16.469 7.078 1 91.88 236 ASP B N 1
ATOM 3929 C CA . ASP B 1 236 ? 18.828 15.477 7.805 1 91.88 236 ASP B CA 1
ATOM 3930 C C . ASP B 1 236 ? 18.828 14.133 7.074 1 91.88 236 ASP B C 1
ATOM 3932 O O . ASP B 1 236 ? 18.609 14.086 5.859 1 91.88 236 ASP B O 1
ATOM 3936 N N . VAL B 1 237 ? 19.078 13.109 7.895 1 95.81 237 VAL B N 1
ATOM 3937 C CA . VAL B 1 237 ? 19.203 11.797 7.273 1 95.81 237 VAL B CA 1
ATOM 3938 C C . VAL B 1 237 ? 18.328 10.789 8.016 1 95.81 237 VAL B C 1
ATOM 3940 O O . VAL B 1 237 ? 18.281 10.789 9.25 1 95.81 237 VAL B O 1
ATOM 3943 N N . THR B 1 238 ? 17.625 10 7.297 1 96.44 238 THR B N 1
ATOM 3944 C CA . THR B 1 238 ? 16.984 8.812 7.859 1 96.44 238 THR B CA 1
ATOM 3945 C C . THR B 1 238 ? 17.391 7.562 7.078 1 96.44 238 THR B C 1
ATOM 3947 O O . THR B 1 238 ? 17.719 7.645 5.895 1 96.44 238 THR B O 1
ATOM 3950 N N . THR B 1 239 ? 17.422 6.449 7.785 1 97.5 239 THR B N 1
ATOM 3951 C CA . THR B 1 239 ? 17.797 5.191 7.156 1 97.5 239 THR B CA 1
ATOM 3952 C C . THR B 1 239 ? 16.781 4.102 7.453 1 97.5 239 THR B C 1
ATOM 3954 O O . THR B 1 239 ? 15.984 4.23 8.383 1 97.5 239 THR B O 1
ATOM 3957 N N . GLY B 1 240 ? 16.766 3.152 6.562 1 97 240 GLY B N 1
ATOM 3958 C CA . GLY B 1 240 ? 15.953 1.964 6.75 1 97 240 GLY B CA 1
ATOM 3959 C C . GLY B 1 240 ? 16.547 0.725 6.105 1 97 240 GLY B C 1
ATOM 3960 O O . GLY B 1 240 ? 17.484 0.818 5.312 1 97 240 GLY B O 1
ATOM 3961 N N . SER B 1 241 ? 16.062 -0.38 6.578 1 95.88 241 SER B N 1
ATOM 3962 C CA . SER B 1 241 ? 16.422 -1.674 6.008 1 95.88 241 SER B CA 1
ATOM 3963 C C . SER B 1 241 ? 15.234 -2.635 6.027 1 95.88 241 SER B C 1
ATOM 3965 O O . SER B 1 241 ? 14.328 -2.494 6.848 1 95.88 241 SER B O 1
ATOM 3967 N N . LEU B 1 242 ? 15.289 -3.5 5.121 1 95.44 242 LEU B N 1
ATOM 3968 C CA . LEU B 1 242 ? 14.242 -4.508 5.039 1 95.44 242 LEU B CA 1
ATOM 3969 C C . LEU B 1 242 ? 14.75 -5.773 4.359 1 95.44 242 LEU B C 1
ATOM 3971 O O . LEU B 1 242 ? 15.781 -5.746 3.684 1 95.44 242 LEU B O 1
ATOM 3975 N N . ARG B 1 243 ? 14.094 -6.848 4.707 1 95.62 243 ARG B N 1
ATOM 3976 C CA . ARG B 1 243 ? 14.242 -8.078 3.932 1 95.62 243 ARG B CA 1
ATOM 3977 C C . ARG B 1 243 ? 13.102 -8.242 2.936 1 95.62 243 ARG B C 1
ATOM 3979 O O . ARG B 1 243 ? 11.93 -8.18 3.311 1 95.62 243 ARG B O 1
ATOM 3986 N N . ALA B 1 244 ? 13.469 -8.367 1.691 1 97.31 244 ALA B N 1
ATOM 3987 C CA . ALA B 1 244 ? 12.477 -8.531 0.63 1 97.31 244 ALA B CA 1
ATOM 3988 C C . ALA B 1 244 ? 12.523 -9.945 0.05 1 97.31 244 ALA B C 1
ATOM 3990 O O . ALA B 1 244 ? 13.602 -10.484 -0.206 1 97.31 244 ALA B O 1
ATOM 3991 N N . CYS B 1 245 ? 11.352 -10.492 -0.153 1 96.94 245 CYS B N 1
ATOM 3992 C CA . CYS B 1 245 ? 11.273 -11.789 -0.813 1 96.94 245 CYS B CA 1
ATOM 3993 C C . CYS B 1 245 ? 10.445 -11.703 -2.092 1 96.94 245 CYS B C 1
ATOM 3995 O O . CYS B 1 245 ? 9.531 -10.883 -2.191 1 96.94 245 CYS B O 1
ATOM 3997 N N . ARG B 1 246 ? 10.758 -12.57 -2.996 1 97.12 246 ARG B N 1
ATOM 3998 C CA . ARG B 1 246 ? 10.203 -12.461 -4.34 1 97.12 246 ARG B CA 1
ATOM 3999 C C . ARG B 1 246 ? 9.031 -13.422 -4.527 1 97.12 246 ARG B C 1
ATOM 4001 O O . ARG B 1 246 ? 9.125 -14.594 -4.172 1 97.12 246 ARG B O 1
ATOM 4008 N N . LYS B 1 247 ? 7.945 -12.93 -4.98 1 97 247 LYS B N 1
ATOM 4009 C CA . LYS B 1 247 ? 6.863 -13.789 -5.453 1 97 247 LYS B CA 1
ATOM 4010 C C . LYS B 1 247 ? 7.062 -14.172 -6.918 1 97 247 LYS B C 1
ATOM 4012 O O . LYS B 1 247 ? 6.98 -15.344 -7.281 1 97 247 LYS B O 1
ATOM 4017 N N . LYS B 1 248 ? 7.332 -13.156 -7.707 1 96.69 248 LYS B N 1
ATOM 4018 C CA . LYS B 1 248 ? 7.719 -13.273 -9.109 1 96.69 248 LYS B CA 1
ATOM 4019 C C . LYS B 1 248 ? 8.5 -12.039 -9.57 1 96.69 248 LYS B C 1
ATOM 4021 O O . LYS B 1 248 ? 8.758 -11.133 -8.773 1 96.69 248 LYS B O 1
ATOM 4026 N N . ARG B 1 249 ? 8.93 -12.07 -10.789 1 95.56 249 ARG B N 1
ATOM 4027 C CA . ARG B 1 249 ? 9.695 -10.938 -11.297 1 95.56 249 ARG B CA 1
ATOM 4028 C C . ARG B 1 249 ? 8.938 -9.633 -11.078 1 95.56 249 ARG B C 1
ATOM 4030 O O . ARG B 1 249 ? 7.762 -9.516 -11.438 1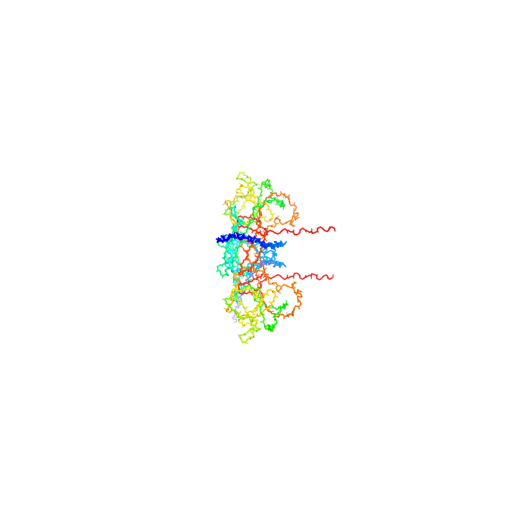 95.56 249 ARG B O 1
ATOM 4037 N N . LYS B 1 250 ? 9.57 -8.648 -10.422 1 96.88 250 LYS B N 1
ATOM 4038 C CA . LYS B 1 250 ? 9.102 -7.289 -10.172 1 96.88 250 LYS B CA 1
ATOM 4039 C C . LYS B 1 250 ? 7.938 -7.277 -9.188 1 96.88 250 LYS B C 1
ATOM 4041 O O . LYS B 1 250 ? 7.125 -6.352 -9.195 1 96.88 250 LYS B O 1
ATOM 4046 N N . VAL B 1 251 ? 7.773 -8.367 -8.508 1 97.75 251 VAL B N 1
ATOM 4047 C CA . VAL B 1 251 ? 6.812 -8.445 -7.41 1 97.75 251 VAL B CA 1
ATOM 4048 C C . VAL B 1 251 ? 7.5 -9 -6.164 1 97.75 251 VAL B C 1
ATOM 4050 O O . VAL B 1 251 ? 7.715 -10.211 -6.055 1 97.75 251 VAL B O 1
ATOM 4053 N N . TRP B 1 252 ? 7.84 -8.109 -5.312 1 97.75 252 TRP B N 1
ATOM 4054 C CA . TRP B 1 252 ? 8.523 -8.43 -4.066 1 97.75 252 TRP B CA 1
ATOM 4055 C C . TRP B 1 252 ? 7.695 -7.996 -2.861 1 97.75 252 TRP B C 1
ATOM 4057 O O . TRP B 1 252 ? 6.887 -7.07 -2.955 1 97.75 252 TRP B O 1
ATOM 4067 N N . TYR B 1 253 ? 7.789 -8.688 -1.761 1 95.62 253 TYR B N 1
ATOM 4068 C CA . TYR B 1 253 ? 7.137 -8.281 -0.52 1 95.62 253 TYR B CA 1
ATOM 4069 C C . TYR B 1 253 ? 8.141 -8.188 0.62 1 95.62 253 TYR B C 1
ATOM 4071 O O . TYR B 1 253 ? 9.219 -8.773 0.557 1 95.62 253 TYR B O 1
ATOM 4079 N N . ILE B 1 254 ? 7.809 -7.332 1.583 1 95.31 254 ILE B N 1
ATOM 4080 C CA . ILE B 1 254 ? 8.633 -7.215 2.779 1 95.31 254 ILE B CA 1
ATOM 4081 C C . ILE B 1 254 ? 8.414 -8.43 3.676 1 95.31 254 ILE B C 1
ATOM 4083 O O . ILE B 1 254 ? 7.289 -8.711 4.086 1 95.31 254 ILE B O 1
ATOM 4087 N N . ASP B 1 255 ? 9.477 -9.102 3.936 1 92.44 255 ASP B N 1
ATOM 4088 C CA . ASP B 1 255 ? 9.445 -10.297 4.766 1 92.44 255 ASP B CA 1
ATOM 4089 C C . ASP B 1 255 ? 9.844 -9.977 6.207 1 92.44 255 ASP B C 1
ATOM 4091 O O . ASP B 1 255 ? 10.875 -9.344 6.445 1 92.44 255 ASP B O 1
ATOM 4095 N N . THR B 1 256 ? 8.898 -10.227 7.176 1 82.38 256 THR B N 1
ATOM 4096 C CA . THR B 1 256 ? 9.227 -10.023 8.578 1 82.38 256 THR B CA 1
ATOM 4097 C C . THR B 1 256 ? 9.172 -11.344 9.344 1 82.38 256 THR B C 1
ATOM 4099 O O . THR B 1 256 ? 8.227 -12.117 9.195 1 82.38 256 THR B O 1
ATOM 4102 N N . PRO B 1 257 ? 10.336 -11.758 9.891 1 62.09 257 PRO B N 1
ATOM 4103 C CA . PRO B 1 257 ? 10.328 -13.031 10.617 1 62.09 257 PRO B CA 1
ATOM 4104 C C . PRO B 1 257 ? 9.352 -13.031 11.789 1 62.09 257 PRO B C 1
ATOM 4106 O O . PRO B 1 257 ? 9.117 -11.992 12.406 1 62.09 257 PRO B O 1
ATOM 4109 N N . SER B 1 258 ? 8.367 -13.898 11.766 1 55.53 258 SER B N 1
ATOM 4110 C CA . SER B 1 258 ? 7.441 -14.055 12.883 1 55.53 258 SER B CA 1
ATOM 4111 C C . SER B 1 258 ? 8.188 -14.109 14.219 1 55.53 258 SER B C 1
ATOM 4113 O O . SER B 1 258 ? 9.289 -14.656 14.289 1 55.53 258 SER B O 1
ATOM 4115 N N . ALA B 1 259 ? 7.879 -13.188 15.141 1 46.09 259 ALA B N 1
ATOM 4116 C CA . ALA B 1 259 ? 8.398 -13.289 16.5 1 46.09 259 ALA B CA 1
ATOM 4117 C C . ALA B 1 259 ? 8.289 -14.719 17.031 1 46.09 259 ALA B C 1
ATOM 4119 O O . ALA B 1 259 ? 7.219 -15.328 16.953 1 46.09 259 ALA B O 1
ATOM 4120 N N . SER B 1 260 ? 9.281 -15.539 16.906 1 38.38 260 SER B N 1
ATOM 4121 C CA . SER B 1 260 ? 9.234 -16.797 17.641 1 38.38 260 SER B CA 1
ATOM 4122 C C . SER B 1 260 ? 8.641 -16.609 19.031 1 38.38 260 SER B C 1
ATOM 4124 O O . SER B 1 260 ? 9.023 -15.703 19.766 1 38.38 260 SER B O 1
ATOM 4126 N N . PRO B 1 261 ? 7.461 -17.203 19.344 1 38.44 261 PRO B N 1
ATOM 4127 C CA . PRO B 1 261 ? 7.066 -17.125 20.75 1 38.44 261 PRO B CA 1
ATOM 4128 C C . PRO B 1 261 ? 8.242 -17.344 21.703 1 38.44 261 PRO B C 1
ATOM 4130 O O . PRO B 1 261 ? 9.102 -18.188 21.453 1 38.44 261 PRO B O 1
ATOM 4133 N N . ALA B 1 262 ? 8.617 -16.328 22.453 1 35.44 262 ALA B N 1
ATOM 4134 C CA . ALA B 1 262 ? 9.547 -16.562 23.547 1 35.44 262 ALA B CA 1
ATOM 4135 C C . ALA B 1 262 ? 9.219 -17.875 24.281 1 35.44 262 ALA B C 1
ATOM 4137 O O . ALA B 1 262 ? 8.078 -18.094 24.688 1 35.44 262 ALA B O 1
ATOM 4138 N N . ASN B 1 263 ? 9.875 -18.922 23.922 1 25.7 263 ASN B N 1
ATOM 4139 C CA . ASN B 1 263 ? 9.82 -20.062 24.812 1 25.7 263 ASN B CA 1
ATOM 4140 C C . ASN B 1 263 ? 9.945 -19.641 26.281 1 25.7 263 ASN B C 1
ATOM 4142 O O . ASN B 1 263 ? 10.953 -19.047 26.672 1 25.7 263 ASN B O 1
ATOM 4146 N N . PRO B 1 264 ? 8.812 -19.547 27.031 1 34.91 264 PRO B N 1
ATOM 4147 C CA . PRO B 1 264 ? 9.047 -19.469 28.469 1 34.91 264 PRO B CA 1
ATOM 4148 C C . PRO B 1 264 ? 10.078 -20.484 28.953 1 34.91 264 PRO B C 1
ATOM 4150 O O . PRO B 1 264 ? 9.953 -21.672 28.688 1 34.91 264 PRO B O 1
ATOM 4153 N N . SER B 1 265 ? 11.328 -20.047 29.047 1 22.52 265 SER B N 1
ATOM 4154 C CA . SER B 1 265 ? 12.078 -20.859 29.984 1 22.52 265 SER B CA 1
ATOM 4155 C C . SER B 1 265 ? 11.414 -20.875 31.359 1 22.52 265 SER B C 1
ATOM 4157 O O . SER B 1 265 ? 10.875 -19.859 31.797 1 22.52 265 SER B O 1
#

Secondary structure (DSSP, 8-state):
---------------------------------------SSHHHHHHHHHHHHHHH--HHHHHHHHHHHHHHHH-SS--EEEEE-TTT--EEEEEEPPPEEEEEEEEEEB-TT----S-EEEEEEEEEESS-EEEESSSSTTSPEEEEEPTT-EEEEEEEETTSSEEEEEETTEEEEEEEGGGEEES--SB-GGG----GGG-GGGGG---SS-EEEEEEEEEEEEEEEEEEETTEEEEEEEEEEEEETTEEEEE----------/---------------------------------------SSHHHHHHHHHHHHHHH--HHHHHHHHHHHHHHHH-SS--EEEEE-TTT--EEEEEEPPPEEEEEEEEEEB-TT----S-EEEEEEEEEESS-EEEESSSSTTSPEEEEEPTT-EEEEEEEETTSSEEEEEETTEEEEEEEGGGEEES--SB-GGG----GGG-GGGGG---SS-EEEEEEEEEEEEEEEEEEETTEEEEEEEEEEEEETTEEEEE----------

InterPro domains:
  IPR003646 SH3-like domain, bacterial-type [PF08239] (132-184)
  IPR003646 SH3-like domain, bacterial-type [PS51781] (123-188)